Protein AF-0000000081289653 (afdb_homodimer)

Secondary structure (DSSP, 8-state):
-------SS-EEEEE-TT-HHHHHHHHHHHHTT---EEEE--SSS--HHHHHHSTTT--S-EEEETTEEEESHHHHHHHHHHHTTTSSSPSS-SSHHHHHHHHHHHHHIIIIIHHHHHHHHH--HHHHHHHHHHHHHHHHHHHHHHTT-SBTTBSS--HHHHHHHTTGGGHHHHHHHHT--HHHH-HHHHHHHHHHHTSHHHHHHS--HHHHHHHHHHHHHHHT--/-------SS-EEEEE-TT-HHHHHHHHHHHHTT---EEEE--SSS--HHHHHHSTTT--S-EEEETTEEEESHHHHHHHHHHHTTTSSPPSS-SSHHHHHHHHHHHHHIIIIIHHHHHHHHH--HHHHHHHHHHHHHHHHHHHHHHTT-SBTTBSS--HHHHHHHTTGGGHHHHHHHHT--HHHH-HHHHHHHHHHHTSHHHHHHS--HHHHHHHHHHHHHHHT--

Foldseek 3Di:
DPPDQPLPQAKEKEAAAQDLLQLLLLLLCLQQVHDHHYDYADPVDGDPVLCVQCVDPSDDIWIAGSNHTDDDSLRSSVVSCVVSVVGDDRQADPDPVSNVVLVVLLVLCVPQLVVLLLQCQQDDDPSNVVSLVSNLVSLVVVLVCCDPALDNSRPDHHSNNSSHLSCVLQQLLSCVRNPHHSCVSRVSVVVSSVSQCVDPSSVVSHDHSVVNNVVSVVVSVVSVND/DPPDQPLPQAKEKEAAAADLLQLLLLLLCLQQVHDHHYDYADPVDGDPVLCVQCVDPSDDIWIAGSNHTDDDSLRSSVVSCVVSVVGDDRQADPDPVSNVVLVVLLVLCVPQLVVLLLQCQQDDDPSNVVSLVSNLVSLVVVLVCCDPALDNSRPDHHSNNSSHLSCVLQQLLSCVRNPHHSCVSRVSVVVSSVSQCVDPSSVVSHDHSVVNNVVSVVVSVVSVND

pLDDT: mean 94.91, std 12.0, range [19.59, 98.94]

Solvent-accessible surface area (backbone atoms only — not comparable to full-atom values): 23862 Å² total; per-residue (Å²): 135,81,72,80,83,80,58,49,95,48,37,36,35,41,26,40,75,69,37,41,48,26,18,25,39,41,25,49,34,41,52,46,66,53,78,63,48,79,40,83,56,44,89,91,61,67,48,70,64,53,43,68,60,29,68,83,80,59,62,76,24,34,42,29,49,48,81,41,62,36,52,52,38,70,42,37,39,51,34,52,39,61,68,45,56,87,35,60,66,66,34,63,59,87,50,51,69,56,33,36,51,37,53,42,50,35,48,47,43,60,56,52,51,48,54,34,51,50,38,24,62,69,44,60,69,68,60,16,52,52,23,46,52,51,40,52,51,54,50,40,51,52,35,59,68,32,56,90,42,72,24,69,75,31,85,45,75,26,50,43,43,40,56,48,54,31,46,54,36,45,48,55,34,49,24,66,63,62,71,55,58,64,52,83,75,32,46,67,44,45,50,37,48,54,57,50,48,68,36,66,39,40,46,75,32,48,48,56,34,66,59,35,30,52,49,50,53,54,50,25,59,73,72,66,44,128,135,80,69,79,82,81,58,50,95,48,37,35,36,41,27,41,76,68,36,41,48,26,19,27,38,41,26,50,33,40,51,46,66,54,77,64,47,79,39,82,56,44,90,92,60,67,51,72,63,52,43,68,59,28,66,82,80,58,61,75,24,34,41,30,47,49,82,40,62,36,52,52,39,69,44,36,38,51,35,52,40,61,70,46,55,88,32,59,65,63,34,63,60,88,50,51,67,56,34,35,52,37,53,43,50,34,50,46,42,60,56,50,50,48,54,32,51,49,39,23,62,68,44,59,69,71,60,16,53,52,23,46,54,50,40,52,51,52,50,40,53,52,33,58,68,32,56,88,42,72,23,65,76,30,86,46,74,27,50,43,43,40,58,48,54,33,48,54,36,44,47,57,35,49,23,66,64,62,71,53,60,63,50,82,74,31,47,67,45,46,51,38,47,52,57,50,48,68,35,65,39,40,47,74,31,49,48,57,34,67,60,35,32,52,49,51,55,54,49,25,58,74,73,65,46,126

InterPro domains:
  IPR004045 Glutathione S-transferase, N-terminal [PF02798] (12-82)
  IPR004045 Glutathione S-transferase, N-terminal [PS50404] (9-88)
  IPR004046 Glutathione S-transferase, C-terminal [PF00043] (124-200)
  IPR010987 Glutathione S-transferase, C-terminal-like [PS50405] (95-215)
  IPR036249 Thioredoxin-like superfamily [SSF52833] (11-113)
  IPR036282 Glutathione S-transferase, C-terminal domain superfamily [SSF47616] (82-219)
  IPR040079 Glutathione transferase family [SFLDS00019] (9-220)
  IPR045073 Glutathione S-transferase Omega/Tau-like [PTHR11260] (14-211)
  IPR045073 Glutathione S-transferase Omega/Tau-like [SFLDG01152] (9-220)
  IPR045074 Glutathione S-transferases Tau, C-terminal alpha-helical domain, plant [cd03185] (96-219)

Structure (mmCIF, N/CA/C/O backbone):
data_AF-0000000081289653-model_v1
#
loop_
_entity.id
_entity.type
_entity.pdbx_description
1 polymer 'glutathione transferase'
#
loop_
_atom_site.group_PDB
_atom_site.id
_atom_site.type_symbol
_atom_site.label_atom_id
_atom_site.label_alt_id
_atom_site.label_comp_id
_atom_site.label_asym_id
_atom_site.label_entity_id
_atom_site.label_seq_id
_atom_site.pdbx_PDB_ins_code
_atom_site.Cartn_x
_atom_site.Cartn_y
_atom_site.Cartn_z
_atom_site.occupancy
_atom_site.B_iso_or_equiv
_atom_site.auth_seq_id
_atom_site.auth_comp_id
_atom_site.auth_asym_id
_atom_site.auth_atom_id
_atom_site.pdbx_PDB_model_num
ATOM 1 N N . MET A 1 1 ? -11.688 19.328 -34.875 1 19.89 1 MET A N 1
ATOM 2 C CA . MET A 1 1 ? -11.156 17.969 -35.031 1 19.89 1 MET A CA 1
ATOM 3 C C . MET A 1 1 ? -11.664 17.078 -33.906 1 19.89 1 MET A C 1
ATOM 5 O O . MET A 1 1 ? -11.102 17.078 -32.781 1 19.89 1 MET A O 1
ATOM 9 N N . ALA A 1 2 ? -13.016 17 -33.625 1 27.41 2 ALA A N 1
ATOM 10 C CA . ALA A 1 2 ? -13.898 16.484 -32.562 1 27.41 2 ALA A CA 1
ATOM 11 C C . ALA A 1 2 ? -13.688 15 -32.344 1 27.41 2 ALA A C 1
ATOM 13 O O . ALA A 1 2 ? -13.977 14.18 -33.219 1 27.41 2 ALA A O 1
ATOM 14 N N . GLY A 1 3 ? -12.477 14.555 -31.828 1 30.78 3 GLY A N 1
ATOM 15 C CA . GLY A 1 3 ? -12.062 13.164 -31.938 1 30.78 3 GLY A CA 1
ATOM 16 C C . GLY A 1 3 ? -13.18 12.18 -31.609 1 30.78 3 GLY A C 1
ATOM 17 O O . GLY A 1 3 ? -14.117 12.523 -30.891 1 30.78 3 GLY A O 1
ATOM 18 N N . GLY A 1 4 ? -13.602 11.25 -32.312 1 34.16 4 GLY A N 1
ATOM 19 C CA . GLY A 1 4 ? -14.641 10.242 -32.188 1 34.16 4 GLY A CA 1
ATOM 20 C C . GLY A 1 4 ? -14.703 9.617 -30.812 1 34.16 4 GLY A C 1
ATOM 21 O O . GLY A 1 4 ? -13.664 9.344 -30.188 1 34.16 4 GLY A O 1
ATOM 22 N N . GLY A 1 5 ? -15.617 9.922 -29.797 1 36.25 5 GLY A N 1
ATOM 23 C CA . GLY A 1 5 ? -15.852 9.703 -28.375 1 36.25 5 GLY A CA 1
ATOM 24 C C . GLY A 1 5 ? -15.68 8.25 -27.969 1 36.25 5 GLY A C 1
ATOM 25 O O . GLY A 1 5 ? -16.625 7.473 -27.984 1 36.25 5 GLY A O 1
ATOM 26 N N . HIS A 1 6 ? -14.797 7.414 -28.344 1 38.97 6 HIS A N 1
ATOM 27 C CA . HIS A 1 6 ? -14.359 6.047 -28.062 1 38.97 6 HIS A CA 1
ATOM 28 C C . HIS A 1 6 ? -14.492 5.711 -26.578 1 38.97 6 HIS A C 1
ATOM 30 O O . HIS A 1 6 ? -13.898 4.738 -26.109 1 38.97 6 HIS A O 1
ATOM 36 N N . GLY A 1 7 ? -15.078 6.309 -25.672 1 46.62 7 GLY A N 1
ATOM 37 C CA . GLY A 1 7 ? -15.391 6.363 -24.25 1 46.62 7 GLY A CA 1
ATOM 38 C C . GLY A 1 7 ? -16.266 5.211 -23.797 1 46.62 7 GLY A C 1
ATOM 39 O O . GLY A 1 7 ? -16.938 5.312 -22.766 1 46.62 7 GLY A O 1
ATOM 40 N N . GLY A 1 8 ? -16.609 4.156 -24.641 1 57.94 8 GLY A N 1
ATOM 41 C CA . GLY A 1 8 ? -17.469 3.041 -24.25 1 57.94 8 GLY A CA 1
ATOM 42 C C . GLY A 1 8 ? -16.953 2.305 -23.031 1 57.94 8 GLY A C 1
ATOM 43 O O . GLY A 1 8 ? -16.047 2.779 -22.344 1 57.94 8 GLY A O 1
ATOM 44 N N . ASP A 1 9 ? -17.719 1.146 -22.578 1 78.62 9 ASP A N 1
ATOM 45 C CA . ASP A 1 9 ? -17.453 0.208 -21.484 1 78.62 9 ASP A CA 1
ATOM 46 C C . ASP A 1 9 ? -16.188 -0.602 -21.766 1 78.62 9 ASP A C 1
ATOM 48 O O . ASP A 1 9 ? -16.047 -1.734 -21.297 1 78.62 9 ASP A O 1
ATOM 52 N N . GLU A 1 10 ? -15.258 0.061 -22.453 1 91.44 10 GLU A N 1
ATOM 53 C CA . GLU A 1 10 ? -14.047 -0.625 -22.891 1 91.44 10 GLU A CA 1
ATOM 54 C C . GLU A 1 10 ? -13.07 -0.826 -21.734 1 91.44 10 GLU A C 1
ATOM 56 O O . GLU A 1 10 ? -12.898 0.066 -20.906 1 91.44 10 GLU A O 1
ATOM 61 N N . VAL A 1 11 ? -12.477 -2.018 -21.656 1 98.25 11 VAL A N 1
ATOM 62 C CA . VAL A 1 11 ? -11.438 -2.387 -20.703 1 98.25 11 VAL A CA 1
ATOM 63 C C . VAL A 1 11 ? -10.148 -2.721 -21.453 1 98.25 11 VAL A C 1
ATOM 65 O O . VAL A 1 11 ? -10.125 -3.609 -22.297 1 98.25 11 VAL A O 1
ATOM 68 N N . ILE A 1 12 ? -9.062 -1.894 -21.219 1 98.75 12 ILE A N 1
ATOM 69 C CA . ILE A 1 12 ? -7.746 -2.119 -21.797 1 98.75 12 ILE A CA 1
ATOM 70 C C . ILE A 1 12 ? -6.723 -2.365 -20.703 1 98.75 12 ILE A C 1
ATOM 72 O O . ILE A 1 12 ? -6.738 -1.685 -19.672 1 98.75 12 ILE A O 1
ATOM 76 N N . LEU A 1 13 ? -5.883 -3.33 -20.891 1 98.81 13 LEU A N 1
ATOM 77 C CA . LEU A 1 13 ? -4.805 -3.6 -19.953 1 98.81 13 LEU A CA 1
ATOM 78 C C . LEU A 1 13 ? -3.441 -3.434 -20.609 1 98.81 13 LEU A C 1
ATOM 80 O O . LEU A 1 13 ? -3.102 -4.18 -21.531 1 98.81 13 LEU A O 1
ATOM 84 N N . LEU A 1 14 ? -2.711 -2.389 -20.266 1 98.81 14 LEU A N 1
ATOM 85 C CA . LEU A 1 14 ? -1.292 -2.283 -20.594 1 98.81 14 LEU A CA 1
ATOM 86 C C . LEU A 1 14 ? -0.455 -3.152 -19.656 1 98.81 14 LEU A C 1
ATOM 88 O O . LEU A 1 14 ? -0.495 -2.98 -18.438 1 98.81 14 LEU A O 1
ATOM 92 N N . ASP A 1 15 ? 0.335 -4.043 -20.25 1 98.19 15 ASP A N 1
ATOM 93 C CA . ASP A 1 15 ? 0.884 -5.086 -19.391 1 98.19 15 ASP A CA 1
ATOM 94 C C . ASP A 1 15 ? 2.152 -5.684 -20 1 98.19 15 ASP A C 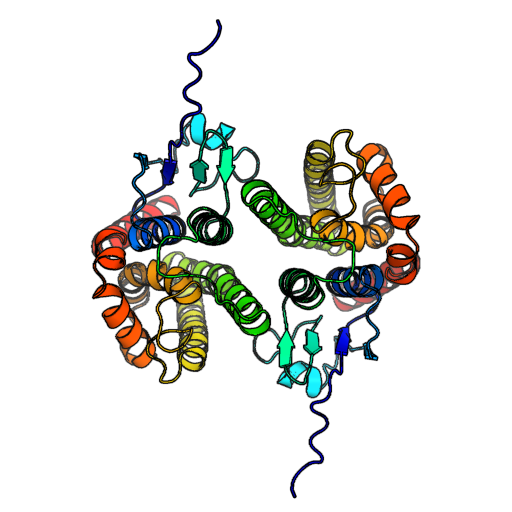1
ATOM 96 O O . ASP A 1 15 ? 2.598 -5.262 -21.062 1 98.19 15 ASP A O 1
ATOM 100 N N . LEU A 1 16 ? 2.824 -6.457 -19.266 1 97.5 16 LEU A N 1
ATOM 101 C CA . LEU A 1 16 ? 3.934 -7.328 -19.641 1 97.5 16 LEU A CA 1
ATOM 102 C C . LEU A 1 16 ? 3.686 -8.758 -19.172 1 97.5 16 LEU A C 1
ATOM 104 O O . LEU A 1 16 ? 3.432 -8.992 -18 1 97.5 16 LEU A O 1
ATOM 108 N N . LYS A 1 17 ? 3.793 -9.688 -20.031 1 96.56 17 LYS A N 1
ATOM 109 C CA . LYS A 1 17 ? 3.32 -11.055 -19.844 1 96.56 17 LYS A CA 1
ATOM 110 C C . LYS A 1 17 ? 3.924 -11.688 -18.594 1 96.56 17 LYS A C 1
ATOM 112 O O . LYS A 1 17 ? 3.223 -12.352 -17.828 1 96.56 17 LYS A O 1
ATOM 117 N N . VAL A 1 18 ? 5.18 -11.414 -18.297 1 97.5 18 VAL A N 1
ATOM 118 C CA . VAL A 1 18 ? 5.883 -12.141 -17.25 1 97.5 18 VAL A CA 1
ATOM 119 C C . VAL A 1 18 ? 5.801 -11.352 -15.938 1 97.5 18 VAL A C 1
ATOM 121 O O . VAL A 1 18 ? 6.254 -11.828 -14.898 1 97.5 18 VAL A O 1
ATOM 124 N N . SER A 1 19 ? 5.242 -10.172 -15.992 1 97.44 19 SER A N 1
ATOM 125 C CA . SER A 1 19 ? 5.172 -9.336 -14.797 1 97.44 19 SER A CA 1
ATOM 126 C C . SER A 1 19 ? 4.223 -9.922 -13.758 1 97.44 19 SER A C 1
ATOM 128 O O . SER A 1 19 ? 3.039 -10.133 -14.047 1 97.44 19 SER A O 1
ATOM 130 N N . MET A 1 20 ? 4.715 -10.133 -12.562 1 98.12 20 MET A N 1
ATOM 131 C CA . MET A 1 20 ? 3.854 -10.633 -11.492 1 98.12 20 MET A CA 1
ATOM 132 C C . MET A 1 20 ? 2.734 -9.641 -11.188 1 98.12 20 MET A C 1
ATOM 134 O O . MET A 1 20 ? 1.628 -10.047 -10.82 1 98.12 20 MET A O 1
ATOM 138 N N . PHE A 1 21 ? 2.959 -8.367 -11.336 1 98.44 21 PHE A N 1
ATOM 139 C CA . PHE A 1 21 ? 1.963 -7.336 -11.07 1 98.44 21 PHE A CA 1
ATOM 140 C C . PHE A 1 21 ? 0.881 -7.344 -12.141 1 98.44 21 PHE A C 1
ATOM 142 O O . PHE A 1 21 ? -0.302 -7.172 -11.836 1 98.44 21 PHE A O 1
ATOM 149 N N . GLY A 1 22 ? 1.332 -7.531 -13.359 1 98.62 22 GLY A N 1
ATOM 150 C CA . GLY A 1 22 ? 0.366 -7.695 -14.438 1 98.62 22 GLY A CA 1
ATOM 151 C C . GLY A 1 22 ? -0.468 -8.953 -14.305 1 98.62 22 GLY A C 1
ATOM 152 O O . GLY A 1 22 ? -1.673 -8.938 -14.562 1 98.62 22 GLY A O 1
ATOM 153 N N . MET A 1 23 ? 0.153 -10.047 -13.93 1 98.88 23 MET A N 1
ATOM 154 C CA . MET A 1 23 ? -0.54 -11.328 -13.789 1 98.88 23 MET A CA 1
ATOM 155 C C . MET A 1 23 ? -1.646 -11.234 -12.75 1 98.88 23 MET A C 1
ATOM 157 O O . MET A 1 23 ? -2.697 -11.859 -12.891 1 98.88 23 MET A O 1
ATOM 161 N N . ARG A 1 24 ? -1.468 -10.43 -11.672 1 98.75 24 ARG A N 1
ATOM 162 C CA . ARG A 1 24 ? -2.516 -10.188 -10.688 1 98.75 24 ARG A CA 1
ATOM 163 C C . ARG A 1 24 ? -3.791 -9.688 -11.352 1 98.75 24 ARG A C 1
ATOM 165 O O . ARG A 1 24 ? -4.883 -10.18 -11.062 1 98.75 24 ARG A O 1
ATOM 172 N N . VAL A 1 25 ? -3.59 -8.734 -12.195 1 98.88 25 VAL A N 1
ATOM 173 C CA . VAL A 1 25 ? -4.719 -8.062 -12.828 1 98.88 25 VAL A CA 1
ATOM 174 C C . VAL A 1 25 ? -5.406 -9.023 -13.805 1 98.88 25 VAL A C 1
ATOM 176 O O . VAL A 1 25 ? -6.637 -9.117 -13.828 1 98.88 25 VAL A O 1
ATOM 179 N N . ARG A 1 26 ? -4.609 -9.781 -14.555 1 98.94 26 ARG A N 1
ATOM 180 C CA . ARG A 1 26 ? -5.172 -10.734 -15.5 1 98.94 26 ARG A CA 1
ATOM 181 C C . ARG A 1 26 ? -5.957 -11.828 -14.773 1 98.94 26 ARG A C 1
ATOM 183 O O . ARG A 1 26 ? -7.035 -12.227 -15.219 1 98.94 26 ARG A O 1
ATOM 190 N N . VAL A 1 27 ? -5.43 -12.305 -13.672 1 98.88 27 VAL A N 1
ATOM 191 C CA . VAL A 1 27 ? -6.133 -13.305 -12.875 1 98.88 27 VAL A CA 1
ATOM 192 C C . VAL A 1 27 ? -7.465 -12.734 -12.391 1 98.88 27 VAL A C 1
ATOM 194 O O . VAL A 1 27 ? -8.5 -13.398 -12.5 1 98.88 27 VAL A O 1
ATOM 197 N N . ALA A 1 28 ? -7.469 -11.508 -11.828 1 98.81 28 ALA A N 1
ATOM 198 C CA . ALA A 1 28 ? -8.688 -10.883 -11.32 1 98.81 28 ALA A CA 1
ATOM 199 C C . ALA A 1 28 ? -9.727 -10.734 -12.43 1 98.81 28 ALA A C 1
ATOM 201 O O . ALA A 1 28 ? -10.906 -11.039 -12.227 1 98.81 28 ALA A O 1
ATOM 202 N N . LEU A 1 29 ? -9.289 -10.234 -13.602 1 98.69 29 LEU A N 1
ATOM 203 C CA . LEU A 1 29 ? -10.195 -10.062 -14.727 1 98.69 29 LEU A CA 1
ATOM 204 C C . LEU A 1 29 ? -10.781 -11.398 -15.164 1 98.69 29 LEU A C 1
ATOM 206 O O . LEU A 1 29 ? -11.984 -11.508 -15.422 1 98.69 29 LEU A O 1
ATOM 210 N N . ALA A 1 30 ? -9.945 -12.414 -15.227 1 98.69 30 ALA A N 1
ATOM 211 C CA . ALA A 1 30 ? -10.383 -13.742 -15.648 1 98.69 30 ALA A CA 1
ATOM 212 C C . ALA A 1 30 ? -11.375 -14.336 -14.648 1 98.69 30 ALA A C 1
ATOM 214 O O . ALA A 1 30 ? -12.383 -14.93 -15.039 1 98.69 30 ALA A O 1
ATOM 215 N N . GLU A 1 31 ? -11.07 -14.219 -13.367 1 98.12 31 GLU A N 1
ATOM 216 C CA . GLU A 1 31 ? -11.969 -14.727 -12.328 1 98.12 31 GLU A CA 1
ATOM 217 C C . GLU A 1 31 ? -13.367 -14.117 -12.469 1 98.12 31 GLU A C 1
ATOM 219 O O . GLU A 1 31 ? -14.367 -14.797 -12.211 1 98.12 31 GLU A O 1
ATOM 224 N N . LYS A 1 32 ? -13.391 -12.852 -12.883 1 97.25 32 LYS A N 1
ATOM 225 C CA . LYS A 1 32 ? -14.664 -12.141 -12.969 1 97.25 32 LYS A CA 1
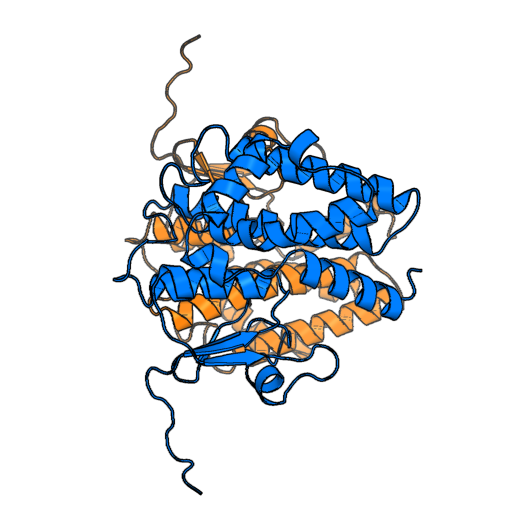ATOM 226 C C . LYS A 1 32 ? -15.266 -12.25 -14.367 1 97.25 32 LYS A C 1
ATOM 228 O O . LYS A 1 32 ? -16.344 -11.727 -14.625 1 97.25 32 LYS A O 1
ATOM 233 N N . GLY A 1 33 ? -14.562 -12.906 -15.242 1 97.19 33 GLY A N 1
ATOM 234 C CA . GLY A 1 33 ? -15.047 -13.102 -16.594 1 97.19 33 GLY A CA 1
ATOM 235 C C . GLY A 1 33 ? -15.133 -11.812 -17.391 1 97.19 33 GLY A C 1
ATOM 236 O O . GLY A 1 33 ? -16.062 -11.633 -18.188 1 97.19 33 GLY A O 1
ATOM 237 N N . ILE A 1 34 ? -14.25 -10.914 -17.188 1 97.44 34 ILE A N 1
ATOM 238 C CA . ILE A 1 34 ? -14.273 -9.617 -17.859 1 97.44 34 ILE A CA 1
ATOM 239 C C . ILE A 1 34 ? -13.406 -9.664 -19.109 1 97.44 34 ILE A C 1
ATOM 241 O O . ILE A 1 34 ? -12.227 -10.016 -19.047 1 97.44 34 ILE A O 1
ATOM 245 N N . GLU A 1 35 ? -14 -9.359 -20.188 1 97 35 GLU A N 1
ATOM 246 C CA . GLU A 1 35 ? -13.242 -9.234 -21.422 1 97 35 GLU A CA 1
ATOM 247 C C . GLU A 1 35 ? -12.461 -7.922 -21.469 1 97 35 GLU A C 1
ATOM 249 O O . GLU A 1 35 ? -12.945 -6.895 -20.984 1 97 35 GLU A O 1
ATOM 254 N N . TYR A 1 36 ? -11.305 -8.023 -22.062 1 98.25 36 TYR A N 1
ATOM 255 C CA . TYR A 1 36 ? -10.477 -6.824 -22.172 1 98.25 36 TYR A CA 1
ATOM 256 C C . TYR A 1 36 ? -9.539 -6.914 -23.375 1 98.25 36 TYR A C 1
ATOM 258 O O . TYR A 1 36 ? -9.289 -8 -23.891 1 98.25 36 TYR A O 1
ATOM 266 N N . GLU A 1 37 ? -9.109 -5.762 -23.766 1 98.31 37 GLU A N 1
ATOM 267 C CA . GLU A 1 37 ? -8.047 -5.684 -24.766 1 98.31 37 GLU A CA 1
ATOM 268 C C . GLU A 1 37 ? -6.668 -5.676 -24.094 1 98.31 37 GLU A C 1
ATOM 270 O O . GLU A 1 37 ? -6.371 -4.797 -23.281 1 98.31 37 GLU A O 1
ATOM 275 N N . TYR A 1 38 ? -5.902 -6.656 -24.391 1 98.06 38 TYR A N 1
ATOM 276 C CA . TYR A 1 38 ? -4.539 -6.766 -23.875 1 98.06 38 TYR A CA 1
ATOM 277 C C . TYR A 1 38 ? -3.561 -6.023 -24.781 1 98.06 38 TYR A C 1
ATOM 279 O O . TYR A 1 38 ? -3.547 -6.227 -26 1 98.06 38 TYR A O 1
ATOM 287 N N . ARG A 1 39 ? -2.789 -5.18 -24.219 1 97.81 39 ARG A N 1
ATOM 288 C CA . ARG A 1 39 ? -1.732 -4.48 -24.938 1 97.81 39 ARG A CA 1
ATOM 289 C C . ARG A 1 39 ? -0.374 -4.719 -24.297 1 97.81 39 ARG A C 1
ATOM 291 O O . ARG A 1 39 ? -0.111 -4.227 -23.188 1 97.81 39 ARG A O 1
ATOM 298 N N . GLU A 1 40 ? 0.439 -5.398 -24.969 1 96.75 40 GLU A N 1
ATOM 299 C CA . GLU A 1 40 ? 1.776 -5.719 -24.484 1 96.75 40 GLU A CA 1
ATOM 300 C C . GLU A 1 40 ? 2.697 -4.504 -24.562 1 96.75 40 GLU A C 1
ATOM 302 O O . GLU A 1 40 ? 2.725 -3.801 -25.562 1 96.75 40 GLU A O 1
ATOM 307 N N . GLU A 1 41 ? 3.365 -4.246 -23.484 1 96 41 GLU A N 1
ATOM 308 C CA . GLU A 1 41 ? 4.316 -3.143 -23.422 1 96 41 GLU A CA 1
ATOM 309 C C . GLU A 1 41 ? 5.754 -3.652 -23.391 1 96 41 GLU A C 1
ATOM 311 O O . GLU A 1 41 ? 5.996 -4.824 -23.094 1 96 41 GLU A O 1
ATOM 316 N N . ASN A 1 42 ? 6.617 -2.773 -23.828 1 88.06 42 ASN A N 1
ATOM 317 C CA . ASN A 1 42 ? 8.055 -2.992 -23.781 1 88.06 42 ASN A CA 1
ATOM 318 C C . ASN A 1 42 ? 8.719 -2.115 -22.719 1 88.06 42 ASN A C 1
ATOM 320 O O . ASN A 1 42 ? 8.516 -0.9 -22.688 1 88.06 42 ASN A O 1
ATOM 324 N N . LEU A 1 43 ? 9.477 -2.705 -21.859 1 85.31 43 LEU A N 1
ATOM 325 C CA . LEU A 1 43 ? 10.062 -1.954 -20.75 1 85.31 43 LEU A CA 1
ATOM 326 C C . LEU A 1 43 ? 11.102 -0.962 -21.25 1 85.31 43 LEU A C 1
ATOM 328 O O . LEU A 1 43 ? 11.297 0.102 -20.656 1 85.31 43 LEU A O 1
ATOM 332 N N . ALA A 1 44 ? 11.852 -1.351 -22.312 1 86.06 44 ALA A N 1
ATOM 333 C CA . ALA A 1 44 ? 12.914 -0.509 -22.859 1 86.06 44 ALA A CA 1
ATOM 334 C C . ALA A 1 44 ? 12.336 0.683 -23.625 1 86.06 44 ALA A C 1
ATOM 336 O O . ALA A 1 44 ? 12.914 1.774 -23.594 1 86.06 44 ALA A O 1
ATOM 337 N N . GLN A 1 45 ? 11.297 0.496 -24.25 1 92.19 45 GLN A N 1
ATOM 338 C CA . GLN A 1 45 ? 10.625 1.544 -25.016 1 92.19 45 GLN A CA 1
ATOM 339 C C . GLN A 1 45 ? 9.148 1.645 -24.641 1 92.19 45 GLN A C 1
ATOM 341 O O . GLN A 1 45 ? 8.289 1.131 -25.359 1 92.19 45 GLN A O 1
ATOM 346 N N . LYS A 1 46 ? 8.898 2.395 -23.625 1 95.31 46 LYS A N 1
ATOM 347 C CA . LYS A 1 46 ? 7.527 2.559 -23.125 1 95.31 46 LYS A CA 1
ATOM 348 C C . LYS A 1 46 ? 6.664 3.293 -24.156 1 95.31 46 LYS A C 1
ATOM 350 O O . LYS A 1 46 ? 7.121 4.246 -24.781 1 95.31 46 LYS A O 1
ATOM 355 N N . SER A 1 47 ? 5.445 2.922 -24.344 1 97.12 47 SER A N 1
ATOM 356 C CA . SER A 1 47 ? 4.535 3.553 -25.297 1 97.12 47 SER A CA 1
ATOM 357 C C . SER A 1 47 ? 4.09 4.926 -24.812 1 97.12 47 SER A C 1
ATOM 359 O O . SER A 1 47 ? 4.098 5.195 -23.609 1 97.12 47 SER A O 1
ATOM 361 N N . GLN A 1 48 ? 3.701 5.754 -25.734 1 97 48 GLN A N 1
ATOM 362 C CA . GLN A 1 48 ? 3.129 7.051 -25.391 1 97 48 GLN A CA 1
ATOM 363 C C . GLN A 1 48 ? 1.862 6.891 -24.547 1 97 48 GLN A C 1
ATOM 365 O O . GLN A 1 48 ? 1.607 7.688 -23.641 1 97 48 GLN A O 1
ATOM 370 N N . LEU A 1 49 ? 1.11 5.855 -24.844 1 97.44 49 LEU A N 1
ATOM 371 C CA . LEU A 1 49 ? -0.123 5.602 -24.109 1 97.44 49 LEU A CA 1
ATOM 372 C C . LEU A 1 49 ? 0.171 5.316 -22.641 1 97.44 49 LEU A C 1
ATOM 374 O O . LEU A 1 49 ? -0.497 5.852 -21.766 1 97.44 49 LEU A O 1
ATOM 378 N N . LEU A 1 50 ? 1.155 4.457 -22.375 1 98 50 LEU A N 1
ATOM 379 C CA . LEU A 1 50 ? 1.538 4.164 -21 1 98 50 LEU A CA 1
ATOM 380 C C . LEU A 1 50 ? 1.952 5.434 -20.266 1 98 50 LEU A C 1
ATOM 382 O O . LEU A 1 50 ? 1.515 5.68 -19.141 1 98 50 LEU A O 1
ATOM 386 N N . LEU A 1 51 ? 2.775 6.262 -20.938 1 97.75 51 LEU A N 1
ATOM 387 C CA . LEU A 1 51 ? 3.285 7.48 -20.328 1 97.75 51 LEU A CA 1
ATOM 388 C C . LEU A 1 51 ? 2.154 8.469 -20.062 1 97.75 51 LEU A C 1
ATOM 390 O O . LEU A 1 51 ? 2.18 9.188 -19.062 1 97.75 51 LEU A O 1
ATOM 394 N N . GLU A 1 52 ? 1.137 8.469 -20.844 1 97.94 52 GLU A N 1
ATOM 395 C CA . GLU A 1 52 ? -0.023 9.344 -20.672 1 97.94 52 GLU A CA 1
ATOM 396 C C . GLU A 1 52 ? -0.943 8.828 -19.562 1 97.94 52 GLU A C 1
ATOM 398 O O . GLU A 1 52 ? -1.5 9.617 -18.797 1 97.94 52 GLU A O 1
ATOM 403 N N . MET A 1 53 ? -1.08 7.504 -19.469 1 97.94 53 MET A N 1
ATOM 404 C CA . MET A 1 53 ? -2.061 6.91 -18.562 1 97.94 53 MET A CA 1
ATOM 405 C C . MET A 1 53 ? -1.473 6.73 -17.172 1 97.94 53 MET A C 1
ATOM 407 O O . MET A 1 53 ? -2.213 6.57 -16.203 1 97.94 53 MET A O 1
ATOM 411 N N . ASN A 1 54 ? -0.204 6.711 -17.094 1 98.19 54 ASN A N 1
ATOM 412 C CA . ASN A 1 54 ? 0.49 6.664 -15.812 1 98.19 54 ASN A CA 1
ATOM 413 C C . ASN A 1 54 ? 1.687 7.613 -15.789 1 98.19 54 ASN A C 1
ATOM 415 O O . ASN A 1 54 ? 2.832 7.168 -15.68 1 98.19 54 ASN A O 1
ATOM 419 N N . PRO A 1 55 ? 1.472 8.883 -15.812 1 97.69 55 PRO A N 1
ATOM 420 C CA . PRO A 1 55 ? 2.541 9.867 -15.977 1 97.69 55 PRO A CA 1
ATOM 421 C C . PRO A 1 55 ? 3.436 9.984 -14.75 1 97.69 55 PRO A C 1
ATOM 423 O O . PRO A 1 55 ? 4.535 10.539 -14.828 1 97.69 55 PRO A O 1
ATOM 426 N N . ILE A 1 56 ? 2.984 9.484 -13.648 1 97.38 56 ILE A N 1
ATOM 427 C CA . ILE A 1 56 ? 3.732 9.672 -12.414 1 97.38 56 ILE A CA 1
ATOM 428 C C . ILE A 1 56 ? 4.789 8.57 -12.281 1 97.38 56 ILE A C 1
ATOM 430 O O . ILE A 1 56 ? 5.988 8.859 -12.227 1 97.38 56 ILE A O 1
ATOM 434 N N . HIS A 1 57 ? 4.371 7.285 -12.25 1 96.88 57 HIS A N 1
ATOM 435 C CA . HIS A 1 57 ? 5.309 6.188 -12.031 1 96.88 57 HIS A CA 1
ATOM 436 C C . HIS A 1 57 ? 5.812 5.625 -13.359 1 96.88 57 HIS A C 1
ATOM 438 O O . HIS A 1 57 ? 6.883 5.016 -13.406 1 96.88 57 HIS A O 1
ATOM 444 N N . LYS A 1 58 ? 4.883 5.781 -14.406 1 97.12 58 LYS A N 1
ATOM 445 C CA . LYS A 1 58 ? 5.223 5.277 -15.727 1 97.12 58 LYS A CA 1
ATOM 446 C C . LYS A 1 58 ? 5.535 3.783 -15.688 1 97.12 58 LYS A C 1
ATOM 448 O O . LYS A 1 58 ? 6.48 3.322 -16.328 1 97.12 58 LYS A O 1
ATOM 453 N N . LYS A 1 59 ? 4.816 3.064 -14.859 1 96.75 59 LYS A N 1
ATOM 454 C CA . LYS A 1 59 ? 5.035 1.634 -14.672 1 96.75 59 LYS A CA 1
ATOM 455 C C . LYS A 1 59 ? 3.803 0.833 -15.086 1 96.75 59 LYS A C 1
ATOM 457 O O . LYS A 1 59 ? 2.725 1.397 -15.273 1 96.75 59 LYS A O 1
ATOM 462 N N . LEU A 1 60 ? 3.98 -0.439 -15.32 1 97.62 60 LEU A N 1
ATOM 463 C CA . LEU A 1 60 ? 2.934 -1.416 -15.594 1 97.62 60 LEU A CA 1
ATOM 464 C C . LEU A 1 60 ? 2.533 -2.158 -14.32 1 97.62 60 LEU A C 1
ATOM 466 O O . LEU A 1 60 ? 3.316 -2.24 -13.375 1 97.62 60 LEU A O 1
ATOM 470 N N . PRO A 1 61 ? 1.324 -2.672 -14.242 1 98.56 61 PRO A N 1
ATOM 471 C CA . PRO A 1 61 ? 0.234 -2.609 -15.219 1 98.56 61 PRO A CA 1
ATOM 472 C C . PRO A 1 61 ? -0.602 -1.339 -15.094 1 98.56 61 PRO A C 1
ATOM 474 O O . PRO A 1 61 ? -0.576 -0.682 -14.047 1 98.56 61 PRO A O 1
ATOM 477 N N . VAL A 1 62 ? -1.219 -0.948 -16.156 1 98.81 62 VAL A N 1
ATOM 478 C CA . VAL A 1 62 ? -2.258 0.077 -16.156 1 98.81 62 VAL A CA 1
ATOM 479 C C . VAL A 1 62 ? -3.559 -0.501 -16.703 1 98.81 62 VAL A C 1
ATOM 481 O O . VAL A 1 62 ? -3.592 -1.024 -17.812 1 98.81 62 VAL A O 1
ATOM 484 N N . LEU A 1 63 ? -4.621 -0.499 -15.953 1 98.94 63 LEU A N 1
ATOM 485 C CA . LEU A 1 63 ? -5.961 -0.802 -16.438 1 98.94 63 LEU A CA 1
ATOM 486 C C . LEU A 1 63 ? -6.68 0.469 -16.891 1 98.94 63 LEU A C 1
ATOM 488 O O . LEU A 1 63 ? -6.758 1.438 -16.125 1 98.94 63 LEU A O 1
ATOM 492 N N . ILE A 1 64 ? -7.059 0.511 -18.094 1 98.81 64 ILE A N 1
ATOM 493 C CA . ILE A 1 64 ? -7.852 1.626 -18.609 1 98.81 64 ILE A CA 1
ATOM 494 C C . ILE A 1 64 ? -9.312 1.203 -18.75 1 98.81 64 ILE A C 1
ATOM 496 O O . ILE A 1 64 ? -9.625 0.257 -19.469 1 98.81 64 ILE A O 1
ATOM 500 N N . HIS A 1 65 ? -10.203 1.787 -18.031 1 98.62 65 HIS A N 1
ATOM 501 C CA . HIS A 1 65 ? -11.633 1.509 -18.062 1 98.62 65 HIS A CA 1
ATOM 502 C C . HIS A 1 65 ? -12.43 2.773 -18.359 1 98.62 65 HIS A C 1
ATOM 504 O O . HIS A 1 65 ? -12.359 3.748 -17.609 1 98.62 65 HIS A O 1
ATOM 510 N N . LYS A 1 66 ? -13.195 2.787 -19.469 1 96.62 66 LYS A N 1
ATOM 511 C CA . LYS A 1 66 ? -13.953 3.957 -19.906 1 96.62 66 LYS A CA 1
ATOM 512 C C . LYS A 1 66 ? -13.047 5.172 -20.062 1 96.62 66 LYS A C 1
ATOM 514 O O . LYS A 1 66 ? -13.391 6.273 -19.641 1 96.62 66 LYS A O 1
ATOM 519 N N . GLY A 1 67 ? -11.844 4.883 -20.469 1 96.56 67 GLY A N 1
ATOM 520 C CA . GLY A 1 67 ? -10.891 5.938 -20.766 1 96.56 67 GLY A CA 1
ATOM 521 C C . GLY A 1 67 ? -10.102 6.402 -19.562 1 96.56 67 GLY A C 1
ATOM 522 O O . GLY A 1 67 ? -9.195 7.227 -19.672 1 96.56 67 GLY A O 1
ATOM 523 N N . ASN A 1 68 ? -10.43 5.848 -18.344 1 97.75 68 ASN A N 1
ATOM 524 C CA . ASN A 1 68 ? -9.766 6.262 -17.109 1 97.75 68 ASN A CA 1
ATOM 525 C C . ASN A 1 68 ? -8.703 5.254 -16.672 1 97.75 68 ASN A C 1
ATOM 527 O O . ASN A 1 68 ? -8.961 4.047 -16.656 1 97.75 68 ASN A O 1
ATOM 531 N N . PRO A 1 69 ? -7.504 5.723 -16.312 1 98.69 69 PRO A N 1
ATOM 532 C CA . PRO A 1 69 ? -6.453 4.801 -15.867 1 98.69 69 PRO A CA 1
ATOM 533 C C . PRO A 1 69 ? -6.574 4.438 -14.391 1 98.69 69 PRO A C 1
ATOM 535 O O . PRO A 1 69 ? -6.898 5.297 -13.562 1 98.69 69 PRO A O 1
ATOM 538 N N . ILE A 1 70 ? -6.426 3.262 -14.102 1 98.81 70 ILE A N 1
ATOM 539 C CA . ILE A 1 70 ? -6.223 2.742 -12.75 1 98.81 70 ILE A CA 1
ATOM 540 C C . ILE A 1 70 ? -4.832 2.121 -12.641 1 98.81 70 ILE A C 1
ATOM 542 O O . ILE A 1 70 ? -4.469 1.251 -13.438 1 98.81 70 ILE A O 1
ATOM 546 N N . VAL A 1 71 ? -4.109 2.598 -11.602 1 98.56 71 VAL A N 1
ATOM 547 C CA . VAL A 1 71 ? -2.723 2.146 -11.516 1 98.56 71 VAL A CA 1
ATOM 548 C C . VAL A 1 71 ? -2.453 1.569 -10.133 1 98.56 71 VAL A C 1
ATOM 550 O O . VAL A 1 71 ? -3.203 1.827 -9.188 1 98.56 71 VAL A O 1
ATOM 553 N N . GLU A 1 72 ? -1.294 0.831 -10.094 1 98.25 72 GLU A N 1
ATOM 554 C CA . GLU A 1 72 ? -0.87 -0.05 -9.008 1 98.25 72 GLU A CA 1
ATOM 555 C C . GLU A 1 72 ? -1.678 -1.344 -9 1 98.25 72 GLU A C 1
ATOM 557 O O . GLU A 1 72 ? -2.908 -1.314 -8.922 1 98.25 72 GLU A O 1
ATOM 562 N N . SER A 1 73 ? -1.052 -2.438 -9.039 1 98.62 73 SER A N 1
ATOM 563 C CA . SER A 1 73 ? -1.668 -3.727 -9.336 1 98.62 73 SER A CA 1
ATOM 564 C C . SER A 1 73 ? -2.715 -4.094 -8.289 1 98.62 73 SER A C 1
ATOM 566 O O . SER A 1 73 ? -3.816 -4.531 -8.633 1 98.62 73 SER A O 1
ATOM 568 N N . LEU A 1 74 ? -2.434 -3.852 -6.988 1 98.69 74 LEU A N 1
ATOM 569 C CA . LEU A 1 74 ? -3.395 -4.23 -5.961 1 98.69 74 LEU A CA 1
ATOM 570 C C . LEU A 1 74 ? -4.582 -3.275 -5.945 1 98.69 74 LEU A C 1
ATOM 572 O O . LEU A 1 74 ? -5.699 -3.672 -5.609 1 98.69 74 LEU A O 1
ATOM 576 N N . VAL A 1 75 ? -4.344 -1.99 -6.312 1 98.88 75 VAL A N 1
ATOM 577 C CA . VAL A 1 75 ? -5.438 -1.035 -6.469 1 98.88 75 VAL A CA 1
ATOM 578 C C . VAL A 1 75 ? -6.34 -1.468 -7.621 1 98.88 75 VAL A C 1
ATOM 580 O O . VAL A 1 75 ? -7.566 -1.43 -7.504 1 98.88 75 VAL A O 1
ATOM 583 N N . ILE A 1 76 ? -5.738 -1.903 -8.695 1 98.94 76 ILE A N 1
ATOM 584 C CA . ILE A 1 76 ? -6.48 -2.363 -9.859 1 98.94 76 ILE A CA 1
ATOM 585 C C . ILE A 1 76 ? -7.355 -3.557 -9.477 1 98.94 76 ILE A C 1
ATOM 587 O O . ILE A 1 76 ? -8.531 -3.621 -9.859 1 98.94 76 ILE A O 1
ATOM 591 N N . VAL A 1 77 ? -6.805 -4.508 -8.734 1 98.88 77 VAL A N 1
ATOM 592 C CA . VAL A 1 77 ? -7.551 -5.703 -8.344 1 98.88 77 VAL A CA 1
ATOM 593 C C . VAL A 1 77 ? -8.758 -5.305 -7.5 1 98.88 77 VAL A C 1
ATOM 595 O O . VAL A 1 77 ? -9.859 -5.824 -7.703 1 98.88 77 VAL A O 1
ATOM 598 N N . GLN A 1 78 ? -8.562 -4.387 -6.566 1 98.75 78 GLN A N 1
ATOM 599 C CA . GLN A 1 78 ? -9.695 -3.914 -5.77 1 98.75 78 GLN A CA 1
ATOM 600 C C . GLN A 1 78 ? -10.711 -3.186 -6.645 1 98.75 78 GLN A C 1
ATOM 602 O O . GLN A 1 78 ? -11.922 -3.355 -6.469 1 98.75 78 GLN A O 1
ATOM 607 N N . TYR A 1 79 ? -10.258 -2.383 -7.574 1 98.75 79 TYR A N 1
ATOM 608 C CA . TYR A 1 79 ? -11.133 -1.674 -8.5 1 98.75 79 TYR A CA 1
ATOM 609 C C . TYR A 1 79 ? -12.008 -2.65 -9.273 1 98.75 79 TYR A C 1
ATOM 611 O O . TYR A 1 79 ? -13.227 -2.467 -9.375 1 98.75 79 TYR A O 1
ATOM 619 N N . ILE A 1 80 ? -11.398 -3.695 -9.82 1 98.69 80 ILE A N 1
ATOM 620 C CA . ILE A 1 80 ? -12.117 -4.719 -10.57 1 98.69 80 ILE A CA 1
ATOM 621 C C . ILE A 1 80 ? -13.211 -5.328 -9.711 1 98.69 80 ILE A C 1
ATOM 623 O O . ILE A 1 80 ? -14.352 -5.484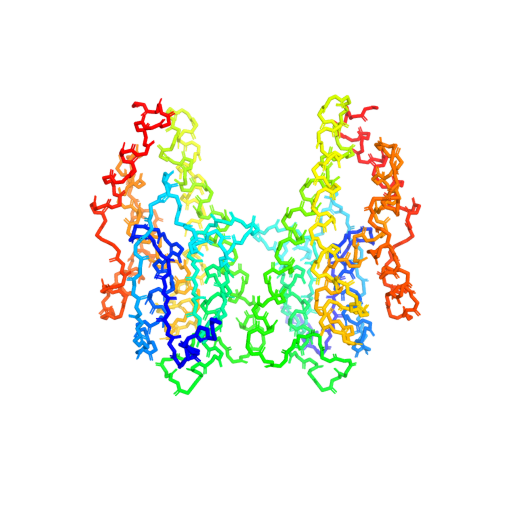 -10.156 1 98.69 80 ILE A O 1
ATOM 627 N N . ASP A 1 81 ? -12.828 -5.629 -8.5 1 98 81 ASP A N 1
ATOM 628 C CA . ASP A 1 81 ? -13.781 -6.23 -7.57 1 98 81 ASP A CA 1
ATOM 629 C C . ASP A 1 81 ? -14.938 -5.277 -7.277 1 98 81 ASP A C 1
ATOM 631 O O . ASP A 1 81 ? -16.094 -5.707 -7.156 1 98 81 ASP A O 1
ATOM 635 N N . GLU A 1 82 ? -14.672 -3.994 -7.152 1 97.56 82 GLU A N 1
ATOM 636 C CA . GLU A 1 82 ? -15.664 -2.984 -6.781 1 97.56 82 GLU A CA 1
ATOM 637 C C . GLU A 1 82 ? -16.578 -2.65 -7.953 1 97.56 82 GLU A C 1
ATOM 639 O O . GLU A 1 82 ? -17.781 -2.416 -7.77 1 97.56 82 GLU A O 1
ATOM 644 N N . VAL A 1 83 ? -16.062 -2.615 -9.12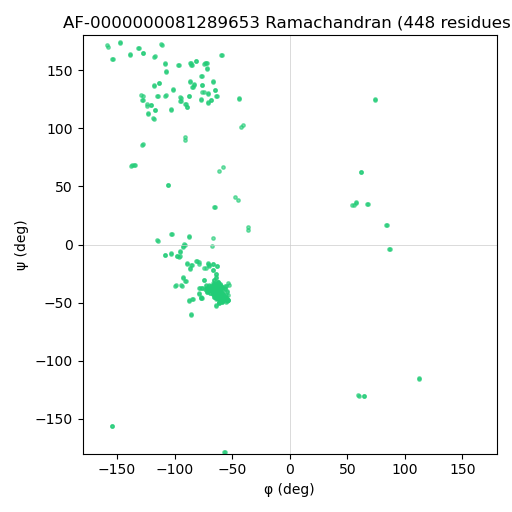5 1 97.56 83 VAL A N 1
ATOM 645 C CA . VAL A 1 83 ? -16.828 -2.246 -10.312 1 97.56 83 VAL A CA 1
ATOM 646 C C . VAL A 1 83 ? -17.719 -3.414 -10.742 1 97.56 83 VAL A C 1
ATOM 648 O O . VAL A 1 83 ? -18.891 -3.229 -11.055 1 97.56 83 VAL A O 1
ATOM 651 N N . TRP A 1 84 ? -17.172 -4.574 -10.773 1 97 84 TRP A N 1
ATOM 652 C CA . TRP A 1 84 ? -17.906 -5.758 -11.211 1 97 84 TRP A CA 1
ATOM 653 C C . TRP A 1 84 ? -18.266 -6.641 -10.023 1 97 84 TRP A C 1
ATOM 655 O O . TRP A 1 84 ? -18.062 -7.855 -10.055 1 97 84 TRP A O 1
ATOM 665 N N . ARG A 1 85 ? -18.844 -6.035 -9.055 1 92.62 85 ARG A N 1
ATOM 666 C CA . ARG A 1 85 ? -19.188 -6.676 -7.789 1 92.62 85 ARG A CA 1
ATOM 667 C C . ARG A 1 85 ? -20.266 -7.73 -7.984 1 92.62 85 ARG A C 1
ATOM 669 O O . ARG A 1 85 ? -20.391 -8.656 -7.18 1 92.62 85 ARG A O 1
ATOM 676 N N . ASP A 1 86 ? -20.969 -7.633 -8.992 1 93.12 86 ASP A N 1
ATOM 677 C CA . ASP A 1 86 ? -22.062 -8.562 -9.273 1 93.12 86 ASP A CA 1
ATOM 678 C C . ASP A 1 86 ? -21.531 -9.875 -9.844 1 93.12 86 ASP A C 1
ATOM 680 O O . ASP A 1 86 ? -22.25 -10.875 -9.875 1 93.12 86 ASP A O 1
ATOM 684 N N . LYS A 1 87 ? -20.328 -9.828 -10.281 1 91.06 87 LYS A N 1
ATOM 685 C CA . LYS A 1 87 ? -19.688 -11.031 -10.797 1 91.06 87 LYS A CA 1
ATOM 686 C C . LYS A 1 87 ? -18.875 -11.734 -9.711 1 91.06 87 LYS A C 1
ATOM 688 O O . LYS A 1 87 ? -18.047 -11.109 -9.047 1 91.06 87 LYS A O 1
ATOM 693 N N . LYS A 1 88 ? -19.188 -12.969 -9.57 1 90.19 88 LYS A N 1
ATOM 694 C CA . LYS A 1 88 ? -18.469 -13.758 -8.562 1 90.19 88 LYS A CA 1
ATOM 695 C C . LYS A 1 88 ? -17.172 -14.328 -9.133 1 90.19 88 LYS A C 1
ATOM 697 O O . LYS A 1 88 ? -17.031 -14.461 -10.352 1 90.19 88 LYS A O 1
ATOM 702 N N . PRO A 1 89 ? -16.281 -14.609 -8.273 1 92.69 89 PRO A N 1
ATOM 703 C CA . PRO A 1 89 ? -16.297 -14.477 -6.812 1 92.69 89 PRO A CA 1
ATOM 704 C C . PRO A 1 89 ? -15.984 -13.055 -6.352 1 92.69 89 PRO A C 1
ATOM 706 O O . PRO A 1 89 ? -15.422 -12.258 -7.113 1 92.69 89 PRO A O 1
ATOM 709 N N . LEU A 1 90 ? -16.406 -12.727 -5.125 1 95.12 90 LEU A N 1
ATOM 710 C CA . LEU A 1 90 ? -15.867 -11.539 -4.477 1 95.12 90 LEU A CA 1
ATOM 711 C C . LEU A 1 90 ? -14.414 -11.758 -4.07 1 95.12 90 LEU A C 1
ATOM 713 O O . LEU A 1 90 ? -14.109 -12.703 -3.346 1 95.12 90 LEU A O 1
ATOM 717 N N . LEU A 1 91 ? -13.617 -10.969 -4.543 1 97.75 91 LEU A N 1
ATOM 718 C CA . LEU A 1 91 ? -12.195 -11.125 -4.238 1 97.75 91 LEU A CA 1
ATOM 719 C C . LEU A 1 91 ? -11.875 -10.586 -2.848 1 97.75 91 LEU A C 1
ATOM 721 O O . LEU A 1 91 ? -11.133 -11.211 -2.09 1 97.75 91 LEU A O 1
ATOM 725 N N . MET A 1 92 ? -12.445 -9.461 -2.553 1 98 92 MET A N 1
ATOM 726 C CA . MET A 1 92 ? -12.25 -8.898 -1.221 1 98 92 MET A CA 1
ATOM 727 C C . MET A 1 92 ? -13.273 -9.453 -0.238 1 98 92 MET A C 1
ATOM 729 O O . MET A 1 92 ? -14.445 -9.609 -0.58 1 98 92 MET A O 1
ATOM 733 N N . PRO A 1 93 ? -12.812 -9.742 1.015 1 97 93 PRO A N 1
ATOM 734 C CA . PRO A 1 93 ? -13.781 -10.125 2.043 1 97 93 PRO A CA 1
ATOM 735 C C . PRO A 1 93 ? -14.844 -9.055 2.285 1 97 93 PRO A C 1
ATOM 737 O O . PRO A 1 93 ? -14.656 -7.902 1.892 1 97 93 PRO A O 1
ATOM 740 N N . SER A 1 94 ? -15.953 -9.484 2.941 1 94.88 94 SER A N 1
ATOM 741 C CA . SER A 1 94 ? -17.031 -8.539 3.221 1 94.88 94 SER A CA 1
ATOM 742 C C . SER A 1 94 ? -16.844 -7.867 4.574 1 94.88 94 SER A C 1
ATOM 744 O O . SER A 1 94 ? -17.234 -6.715 4.762 1 94.88 94 SER A O 1
ATOM 746 N N . GLU A 1 95 ? -16.234 -8.586 5.527 1 96.75 95 GLU A N 1
ATOM 747 C CA . GLU A 1 95 ? -16.078 -8.07 6.879 1 96.75 95 GLU A CA 1
ATOM 748 C C . GLU A 1 95 ? -14.852 -7.164 6.984 1 96.75 95 GLU A C 1
ATOM 750 O O . GLU A 1 95 ? -13.766 -7.516 6.508 1 96.75 95 GLU A O 1
ATOM 755 N N . PRO A 1 96 ? -14.992 -6.051 7.688 1 97.81 96 PRO A N 1
ATOM 756 C CA . PRO A 1 96 ? -13.93 -5.043 7.727 1 97.81 96 PRO A CA 1
ATOM 757 C C . PRO A 1 96 ? -12.609 -5.598 8.242 1 97.81 96 PRO A C 1
ATOM 759 O O . PRO A 1 96 ? -11.547 -5.277 7.695 1 97.81 96 PRO A O 1
ATOM 762 N N . TYR A 1 97 ? -12.617 -6.359 9.258 1 98.19 97 TYR A N 1
ATOM 763 C CA . TYR A 1 97 ? -11.367 -6.879 9.789 1 98.19 97 TYR A CA 1
ATOM 764 C C . TYR A 1 97 ? -10.672 -7.781 8.781 1 98.19 97 TYR A C 1
ATOM 766 O O . TYR A 1 97 ? -9.461 -7.68 8.578 1 98.19 97 TYR A O 1
ATOM 774 N N . GLN A 1 98 ? -11.445 -8.656 8.141 1 98.12 98 GLN A N 1
ATOM 775 C CA . GLN A 1 98 ? -10.875 -9.539 7.129 1 98.12 98 GLN A CA 1
ATOM 776 C C . GLN A 1 98 ? -10.352 -8.75 5.934 1 98.12 98 GLN A C 1
ATOM 778 O O . GLN A 1 98 ? -9.344 -9.125 5.324 1 98.12 98 GLN A O 1
ATOM 783 N N . ARG A 1 99 ? -11.055 -7.645 5.566 1 98.44 99 ARG A N 1
ATOM 784 C CA . ARG A 1 99 ? -10.57 -6.762 4.512 1 98.44 99 ARG A CA 1
ATOM 785 C C . ARG A 1 99 ? -9.227 -6.148 4.883 1 98.44 99 ARG A C 1
ATOM 787 O O . ARG A 1 99 ? -8.312 -6.098 4.055 1 98.44 99 ARG A O 1
ATOM 794 N N . ALA A 1 100 ? -9.102 -5.727 6.125 1 98.75 100 ALA A N 1
ATOM 795 C CA . ALA A 1 100 ? -7.855 -5.137 6.602 1 98.75 100 ALA A CA 1
ATOM 796 C C . ALA A 1 100 ? -6.715 -6.148 6.555 1 98.75 100 ALA A C 1
ATOM 798 O O . ALA A 1 100 ? -5.602 -5.816 6.129 1 98.75 100 ALA A O 1
ATOM 799 N N . GLN A 1 101 ? -7.02 -7.344 6.953 1 98.44 101 GLN A N 1
ATOM 800 C CA . GLN A 1 101 ? -6.012 -8.398 6.902 1 98.44 101 GLN A CA 1
ATOM 801 C C . GLN A 1 101 ? -5.574 -8.672 5.465 1 98.44 101 GLN A C 1
ATOM 803 O O . GLN A 1 101 ? -4.383 -8.852 5.195 1 98.44 101 GLN A O 1
ATOM 808 N N . ALA A 1 102 ? -6.523 -8.703 4.602 1 98.69 102 ALA A N 1
ATOM 809 C CA . ALA A 1 102 ? -6.207 -8.938 3.195 1 98.69 102 ALA A CA 1
ATOM 810 C C . ALA A 1 102 ? -5.301 -7.844 2.646 1 98.69 102 ALA A C 1
ATOM 812 O O . ALA A 1 102 ? -4.328 -8.125 1.94 1 98.69 102 ALA A O 1
ATOM 813 N N . ARG A 1 103 ? -5.621 -6.598 2.965 1 98.75 103 ARG A N 1
ATOM 814 C CA . ARG A 1 103 ? -4.809 -5.477 2.5 1 98.75 103 ARG A CA 1
ATOM 815 C C . ARG A 1 103 ? -3.396 -5.551 3.072 1 98.75 103 ARG A C 1
ATOM 817 O O . ARG A 1 103 ? -2.422 -5.27 2.373 1 98.75 103 ARG A O 1
ATOM 824 N N . PHE A 1 104 ? -3.285 -5.973 4.34 1 98.69 104 PHE A N 1
ATOM 825 C CA . PHE A 1 104 ? -1.975 -6.105 4.965 1 98.69 104 PHE A CA 1
ATOM 826 C C . PHE A 1 104 ? -1.124 -7.133 4.223 1 98.69 104 PHE A C 1
ATOM 828 O O . PHE A 1 104 ? 0.004 -6.836 3.824 1 98.69 104 PHE A O 1
ATOM 835 N N . TRP A 1 105 ? -1.66 -8.25 3.977 1 98.81 105 TRP A N 1
ATOM 836 C CA . TRP A 1 105 ? -0.889 -9.328 3.365 1 98.81 105 TRP A CA 1
ATOM 837 C C . TRP A 1 105 ? -0.59 -9.023 1.902 1 98.81 105 TRP A C 1
ATOM 839 O O . TRP A 1 105 ? 0.478 -9.367 1.394 1 98.81 105 TRP A O 1
ATOM 849 N N . GLY A 1 106 ? -1.611 -8.438 1.207 1 98.62 106 GLY A N 1
ATOM 850 C CA . GLY A 1 106 ? -1.324 -7.984 -0.143 1 98.62 106 GLY A CA 1
ATOM 851 C C . GLY A 1 106 ? -0.125 -7.059 -0.218 1 98.62 106 GLY A C 1
ATOM 852 O O . GLY A 1 106 ? 0.73 -7.211 -1.092 1 98.62 106 GLY A O 1
ATOM 853 N N . ASP A 1 107 ? -0.136 -6.098 0.679 1 97.75 107 ASP A N 1
ATOM 854 C CA . ASP A 1 107 ? 0.968 -5.148 0.744 1 97.75 107 ASP A CA 1
ATOM 855 C C . ASP A 1 107 ? 2.275 -5.848 1.106 1 97.75 107 ASP A C 1
ATOM 857 O O . ASP A 1 107 ? 3.326 -5.547 0.535 1 97.75 107 ASP A O 1
ATOM 861 N N . PHE A 1 108 ? 2.264 -6.754 2.096 1 98.38 108 PHE A N 1
ATOM 862 C CA . PHE A 1 108 ? 3.422 -7.531 2.523 1 98.38 108 PHE A CA 1
ATOM 863 C C . PHE A 1 108 ? 4.039 -8.273 1.347 1 98.38 108 PHE A C 1
ATOM 865 O O . PHE A 1 108 ? 5.254 -8.227 1.142 1 98.38 108 PHE A O 1
ATOM 872 N N . ILE A 1 109 ? 3.215 -8.914 0.589 1 98.69 109 ILE A N 1
ATOM 873 C CA . ILE A 1 109 ? 3.662 -9.688 -0.564 1 98.69 109 ILE A CA 1
ATOM 874 C C . ILE A 1 109 ? 4.344 -8.766 -1.571 1 98.69 109 ILE A C 1
ATOM 876 O O . ILE A 1 109 ? 5.445 -9.055 -2.043 1 98.69 109 ILE A O 1
ATOM 880 N N . THR A 1 110 ? 3.664 -7.684 -1.887 1 97.62 110 THR A N 1
ATOM 881 C CA . THR A 1 110 ? 4.156 -6.746 -2.891 1 97.62 110 THR A CA 1
ATOM 882 C C . THR A 1 110 ? 5.508 -6.172 -2.477 1 97.62 110 THR A C 1
ATOM 884 O O . THR A 1 110 ? 6.434 -6.105 -3.289 1 97.62 110 THR A O 1
ATOM 887 N N . LYS A 1 111 ? 5.66 -5.855 -1.243 1 95.88 111 LYS A N 1
ATOM 888 C CA . LYS A 1 111 ? 6.859 -5.172 -0.77 1 95.88 111 LYS A CA 1
ATOM 889 C C . LYS A 1 111 ? 7.98 -6.164 -0.475 1 95.88 111 LYS A C 1
ATOM 891 O O . LYS A 1 111 ? 9.109 -5.988 -0.936 1 95.88 111 LYS A O 1
ATOM 896 N N . LYS A 1 112 ? 7.652 -7.219 0.224 1 97.81 112 LYS A N 1
ATOM 897 C CA . LYS A 1 112 ? 8.688 -8.102 0.753 1 97.81 112 LYS A CA 1
ATOM 898 C C . LYS A 1 112 ? 9.07 -9.172 -0.264 1 97.81 112 LYS A C 1
ATOM 900 O O . LYS A 1 112 ? 10.25 -9.391 -0.538 1 97.81 112 LYS A O 1
ATOM 905 N N . VAL A 1 113 ? 8.07 -9.859 -0.868 1 98.12 113 VAL A N 1
ATOM 906 C CA . VAL A 1 113 ? 8.375 -10.945 -1.795 1 98.12 113 VAL A CA 1
ATOM 907 C C . VAL A 1 113 ? 9.07 -10.383 -3.033 1 98.12 113 VAL A C 1
ATOM 909 O O . VAL A 1 113 ? 10.078 -10.938 -3.492 1 98.12 113 VAL A O 1
ATOM 912 N N . TYR A 1 114 ? 8.539 -9.305 -3.531 1 97.25 114 TYR A N 1
ATOM 913 C CA . TYR A 1 114 ? 9.102 -8.758 -4.762 1 97.25 114 TYR A CA 1
ATOM 914 C C . TYR A 1 114 ? 10.539 -8.305 -4.555 1 97.25 114 TYR A C 1
ATOM 916 O O . TYR A 1 114 ? 11.43 -8.688 -5.316 1 97.25 114 TYR A O 1
ATOM 924 N N . GLU A 1 115 ? 10.711 -7.48 -3.535 1 96.38 115 GLU A N 1
ATOM 925 C CA . GLU A 1 115 ? 12.031 -6.906 -3.318 1 96.38 115 GLU A CA 1
ATOM 926 C C . GLU A 1 115 ? 13.078 -7.996 -3.113 1 96.38 115 GLU A C 1
ATOM 928 O O . GLU A 1 115 ? 14.141 -7.977 -3.748 1 96.38 115 GLU A O 1
ATOM 933 N N . VAL A 1 116 ? 12.828 -8.914 -2.283 1 98.44 116 VAL A N 1
ATOM 934 C CA . VAL A 1 116 ? 13.805 -9.945 -1.945 1 98.44 116 VAL A CA 1
ATOM 935 C C . VAL A 1 116 ? 13.938 -10.93 -3.105 1 98.44 116 VAL A C 1
ATOM 937 O O . VAL A 1 116 ? 15.039 -11.422 -3.383 1 98.44 116 VAL A O 1
ATOM 940 N N . GLY A 1 117 ? 12.82 -11.266 -3.768 1 98.12 117 GLY A N 1
ATOM 941 C CA . GLY A 1 117 ? 12.883 -12.109 -4.953 1 98.12 117 GLY A CA 1
ATOM 942 C C . GLY A 1 117 ? 13.812 -11.562 -6.023 1 98.12 117 GLY A C 1
ATOM 943 O O . GLY A 1 117 ? 14.57 -12.312 -6.633 1 98.12 117 GLY A O 1
ATOM 944 N N . ARG A 1 118 ? 13.711 -10.273 -6.227 1 97.25 118 ARG A N 1
ATOM 945 C CA . ARG A 1 118 ? 14.609 -9.641 -7.188 1 97.25 118 ARG A CA 1
ATOM 946 C C . ARG A 1 118 ? 16.062 -9.812 -6.773 1 97.25 118 ARG A C 1
ATOM 948 O O . ARG A 1 118 ? 16.922 -10.117 -7.605 1 97.25 118 ARG A O 1
ATOM 955 N N . ARG A 1 119 ? 16.391 -9.664 -5.5 1 97.69 119 ARG A N 1
ATOM 956 C CA . ARG A 1 119 ? 17.766 -9.781 -5 1 97.69 119 ARG A CA 1
ATOM 957 C C . ARG A 1 119 ? 18.297 -11.188 -5.211 1 97.69 119 ARG A C 1
ATOM 959 O O . ARG A 1 119 ? 19.5 -11.375 -5.391 1 97.69 119 ARG A O 1
ATOM 966 N N . VAL A 1 120 ? 17.422 -12.141 -5.223 1 98 120 VAL A N 1
ATOM 967 C CA . VAL A 1 120 ? 17.828 -13.531 -5.375 1 98 120 VAL A CA 1
ATOM 968 C C . VAL A 1 120 ? 18.484 -13.734 -6.738 1 98 120 VAL A C 1
ATOM 970 O O . VAL A 1 120 ? 19.453 -14.492 -6.863 1 98 120 VAL A O 1
ATOM 973 N N . TRP A 1 121 ? 17.984 -13.016 -7.766 1 96.62 121 TRP A N 1
ATOM 974 C CA . TRP A 1 121 ? 18.516 -13.352 -9.086 1 96.62 121 TRP A CA 1
ATOM 975 C C . TRP A 1 121 ? 19.438 -12.25 -9.602 1 96.62 121 TRP A C 1
ATOM 977 O O . TRP A 1 121 ? 20.156 -12.445 -10.578 1 96.62 121 TRP A O 1
ATOM 987 N N . VAL A 1 122 ? 19.484 -11.07 -8.891 1 96.5 122 VAL A N 1
ATOM 988 C CA . VAL A 1 122 ? 20.344 -10.008 -9.406 1 96.5 122 VAL A CA 1
ATOM 989 C C . VAL A 1 122 ? 21.672 -10.031 -8.664 1 96.5 122 VAL A C 1
ATOM 991 O O . VAL A 1 122 ? 22.594 -9.297 -9.023 1 96.5 122 VAL A O 1
ATOM 994 N N . THR A 1 123 ? 21.781 -10.805 -7.609 1 96.31 123 THR A N 1
ATOM 995 C CA . THR A 1 123 ? 23.031 -10.867 -6.852 1 96.31 123 THR A CA 1
ATOM 996 C C . THR A 1 123 ? 23.688 -12.234 -7.012 1 96.31 123 THR A C 1
ATOM 998 O O . THR A 1 123 ? 23.109 -13.148 -7.598 1 96.31 123 THR A O 1
ATOM 1001 N N . LYS A 1 124 ? 25.031 -12.352 -6.445 1 94.75 124 LYS A N 1
ATOM 1002 C CA . LYS A 1 124 ? 25.797 -13.594 -6.469 1 94.75 124 LYS A CA 1
ATOM 1003 C C . LYS A 1 124 ? 26.516 -13.828 -5.145 1 94.75 124 LYS A C 1
ATOM 1005 O O . LYS A 1 124 ? 26.547 -12.938 -4.285 1 94.75 124 LYS A O 1
ATOM 1010 N N . GLY A 1 125 ? 26.922 -15.047 -4.961 1 95.75 125 GLY A N 1
ATOM 1011 C CA . GLY A 1 125 ? 27.734 -15.367 -3.803 1 95.75 125 GLY A CA 1
ATOM 1012 C C . GLY A 1 125 ? 27 -15.172 -2.488 1 95.75 125 GLY A C 1
ATOM 1013 O O . GLY A 1 125 ? 25.875 -15.641 -2.326 1 95.75 125 GLY A O 1
ATOM 1014 N N . GLU A 1 126 ? 27.656 -14.484 -1.625 1 97.88 126 GLU A N 1
ATOM 1015 C CA . GLU A 1 126 ? 27.156 -14.328 -0.266 1 97.88 126 GLU A CA 1
ATOM 1016 C C . GLU A 1 126 ? 25.875 -13.492 -0.249 1 97.88 126 GLU A C 1
ATOM 1018 O O . GLU A 1 126 ? 24.953 -13.766 0.528 1 97.88 126 GLU A O 1
ATOM 1023 N N . GLN A 1 127 ? 25.844 -12.523 -1.05 1 97.56 127 GLN A N 1
ATOM 1024 C CA . GLN A 1 127 ? 24.672 -11.664 -1.117 1 97.56 127 GLN A CA 1
ATOM 1025 C C . GLN A 1 127 ? 23.453 -12.445 -1.608 1 97.56 127 GLN A C 1
ATOM 1027 O O . GLN A 1 127 ? 22.344 -12.234 -1.123 1 97.56 127 GLN A O 1
ATOM 1032 N N . GLN A 1 128 ? 23.688 -13.336 -2.539 1 97.81 128 GLN A N 1
ATOM 1033 C CA . GLN A 1 128 ? 22.594 -14.164 -3.047 1 97.81 128 GLN A CA 1
ATOM 1034 C C . GLN A 1 128 ? 22.125 -15.156 -1.99 1 97.81 128 GLN A C 1
ATOM 1036 O O . GLN A 1 128 ? 20.922 -15.398 -1.855 1 97.81 128 GLN A O 1
ATOM 1041 N N . GLU A 1 129 ? 23.094 -15.695 -1.275 1 98.31 129 GLU A N 1
ATOM 1042 C CA . GLU A 1 129 ? 22.734 -16.625 -0.209 1 98.31 129 GLU A CA 1
ATOM 1043 C C . GLU A 1 129 ? 21.891 -15.945 0.859 1 98.31 129 GLU A C 1
ATOM 1045 O O . GLU A 1 129 ? 20.938 -16.547 1.382 1 98.31 129 GLU A O 1
ATOM 1050 N N . LYS A 1 130 ? 22.234 -14.734 1.175 1 98.5 130 LYS A N 1
ATOM 1051 C CA . LYS A 1 130 ? 21.453 -13.961 2.133 1 98.5 130 LYS A CA 1
ATOM 1052 C C . LYS A 1 130 ? 20.047 -13.703 1.604 1 98.5 130 LYS A C 1
ATOM 1054 O O . LYS A 1 130 ? 19.062 -13.828 2.34 1 98.5 130 LYS A O 1
ATOM 1059 N N . ALA A 1 131 ? 19.938 -13.352 0.363 1 98.62 131 ALA A N 1
ATOM 1060 C CA . ALA A 1 131 ? 18.641 -13.094 -0.264 1 98.62 131 ALA A CA 1
ATOM 1061 C C . ALA A 1 131 ? 17.781 -14.352 -0.291 1 98.62 131 ALA A C 1
ATOM 1063 O O . ALA A 1 131 ? 16.594 -14.297 -0.015 1 98.62 131 ALA A O 1
ATOM 1064 N N . LYS A 1 132 ? 18.422 -15.414 -0.658 1 98.62 132 LYS A N 1
ATOM 1065 C CA . LYS A 1 132 ? 17.75 -16.703 -0.67 1 98.62 132 LYS A CA 1
ATOM 1066 C C . LYS A 1 132 ? 17.141 -17.031 0.694 1 98.62 132 LYS A C 1
ATOM 1068 O O . LYS A 1 132 ? 15.961 -17.375 0.792 1 98.62 132 LYS A O 1
ATOM 1073 N N . LYS A 1 133 ? 17.922 -16.891 1.724 1 98.75 133 LYS A N 1
ATOM 1074 C CA . LYS A 1 133 ? 17.469 -17.172 3.078 1 98.75 133 LYS A CA 1
ATOM 1075 C C . LYS A 1 133 ? 16.328 -16.25 3.48 1 98.75 133 LYS A C 1
ATOM 1077 O O . LYS A 1 133 ? 15.344 -16.688 4.086 1 98.75 133 LYS A O 1
ATOM 1082 N N . GLU A 1 134 ? 16.469 -15.047 3.139 1 98.81 134 GLU A N 1
ATOM 1083 C CA . GLU A 1 134 ? 15.43 -14.078 3.451 1 98.81 134 GLU A CA 1
ATOM 1084 C C . GLU A 1 134 ? 14.133 -14.406 2.719 1 98.81 134 GLU A C 1
ATOM 1086 O O . GLU A 1 134 ? 13.047 -14.312 3.297 1 98.81 134 GLU A O 1
ATOM 1091 N N . LEU A 1 135 ? 14.25 -14.766 1.46 1 98.81 135 LEU A N 1
ATOM 1092 C CA . LEU A 1 135 ? 13.062 -15.125 0.69 1 98.81 135 LEU A CA 1
ATOM 1093 C C . LEU A 1 135 ? 12.359 -16.328 1.312 1 98.81 135 LEU A C 1
ATOM 1095 O O . LEU A 1 135 ? 11.133 -16.328 1.463 1 98.81 135 LEU A O 1
ATOM 1099 N N . ILE A 1 136 ? 13.109 -17.281 1.705 1 98.75 136 ILE A N 1
ATOM 1100 C CA . ILE A 1 136 ? 12.555 -18.484 2.316 1 98.75 136 ILE A CA 1
ATOM 1101 C C . ILE A 1 136 ? 11.82 -18.125 3.602 1 98.75 136 ILE A C 1
ATOM 1103 O O . ILE A 1 136 ? 10.711 -18.609 3.852 1 98.75 136 ILE A O 1
ATOM 1107 N N . GLU A 1 137 ? 12.391 -17.219 4.395 1 98.81 137 GLU A N 1
ATOM 1108 C CA . GLU A 1 137 ? 11.75 -16.797 5.633 1 98.81 137 GLU A CA 1
ATOM 1109 C C . GLU A 1 137 ? 10.438 -16.078 5.355 1 98.81 137 GLU A C 1
ATOM 1111 O O . GLU A 1 137 ? 9.453 -16.266 6.078 1 98.81 137 GLU A O 1
ATOM 1116 N N . ILE A 1 138 ? 10.438 -15.266 4.344 1 98.81 138 ILE A N 1
ATOM 1117 C CA . ILE A 1 138 ? 9.234 -14.547 3.949 1 98.81 138 ILE A CA 1
ATOM 1118 C C . ILE A 1 138 ? 8.156 -15.539 3.518 1 98.81 138 ILE A C 1
ATOM 1120 O O . ILE A 1 138 ? 7 -15.43 3.93 1 98.81 138 ILE A O 1
ATOM 1124 N N . LEU A 1 139 ? 8.508 -16.531 2.695 1 98.88 139 LEU A N 1
ATOM 1125 C CA . LEU A 1 139 ? 7.559 -17.531 2.221 1 98.88 139 LEU A CA 1
ATOM 1126 C C . LEU A 1 139 ? 7.055 -18.391 3.375 1 98.88 139 LEU A C 1
ATOM 1128 O O . LEU A 1 139 ? 5.887 -18.781 3.395 1 98.88 139 LEU A O 1
ATOM 1132 N N . LYS A 1 140 ? 7.918 -18.641 4.336 1 98.88 140 LYS A N 1
ATOM 1133 C CA . LYS A 1 140 ? 7.504 -19.375 5.523 1 98.88 140 LYS A CA 1
ATOM 1134 C C . LYS A 1 1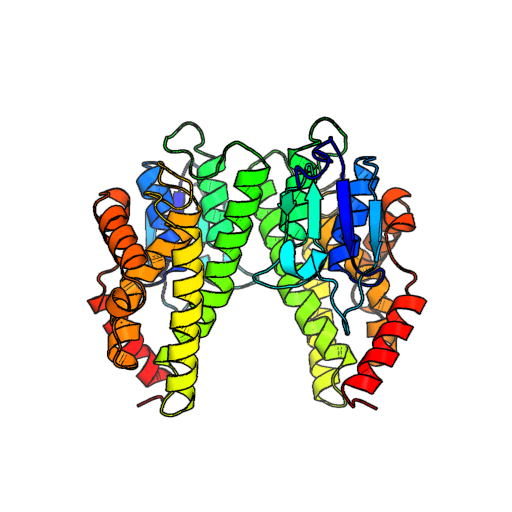40 ? 6.477 -18.578 6.332 1 98.88 140 LYS A C 1
ATOM 1136 O O . LYS A 1 140 ? 5.539 -19.156 6.887 1 98.88 140 LYS A O 1
ATOM 1141 N N . THR A 1 141 ? 6.715 -17.312 6.453 1 98.81 141 THR A N 1
ATOM 1142 C CA . THR A 1 141 ? 5.738 -16.453 7.102 1 98.81 141 THR A CA 1
ATOM 1143 C C . THR A 1 141 ? 4.379 -16.562 6.418 1 98.81 141 THR A C 1
ATOM 1145 O O . THR A 1 141 ? 3.352 -16.703 7.086 1 98.81 141 THR A O 1
ATOM 1148 N N . LEU A 1 142 ? 4.352 -16.531 5.105 1 98.88 142 LEU A N 1
ATOM 1149 C CA . LEU A 1 142 ? 3.117 -16.641 4.332 1 98.88 142 LEU A CA 1
ATOM 1150 C C . LEU A 1 142 ? 2.5 -18.016 4.492 1 98.88 142 LEU A C 1
ATOM 1152 O O . LEU A 1 142 ? 1.277 -18.156 4.59 1 98.88 142 LEU A O 1
ATOM 1156 N N . GLU A 1 143 ? 3.344 -19.031 4.5 1 98.88 143 GLU A N 1
ATOM 1157 C CA . GLU A 1 143 ? 2.838 -20.375 4.742 1 98.88 143 GLU A CA 1
ATOM 1158 C C . GLU A 1 143 ? 2.176 -20.484 6.113 1 98.88 143 GLU A C 1
ATOM 1160 O O . GLU A 1 143 ? 1.141 -21.141 6.258 1 98.88 143 GLU A O 1
ATOM 1165 N N . GLY A 1 144 ? 2.801 -19.875 7.062 1 98.62 144 GLY A N 1
ATOM 1166 C CA . GLY A 1 144 ? 2.203 -19.828 8.391 1 98.62 144 GLY A CA 1
ATOM 1167 C C . GLY A 1 144 ? 0.839 -19.156 8.406 1 98.62 144 GLY A C 1
ATOM 1168 O O . GLY A 1 144 ? -0.079 -19.641 9.078 1 98.62 144 GLY A O 1
ATOM 1169 N N . GLU A 1 145 ? 0.708 -18.094 7.684 1 98.38 145 GLU A N 1
ATOM 1170 C CA . GLU A 1 145 ? -0.578 -17.406 7.594 1 98.38 145 GLU A CA 1
ATOM 1171 C C . GLU A 1 145 ? -1.618 -18.266 6.891 1 98.38 145 GLU A C 1
ATOM 1173 O O . GLU A 1 145 ? -2.791 -18.281 7.273 1 98.38 145 GLU A O 1
ATOM 1178 N N . LEU A 1 146 ? -1.251 -18.938 5.875 1 98.69 146 LEU A N 1
ATOM 1179 C CA . LEU A 1 146 ? -2.137 -19.859 5.164 1 98.69 146 LEU A CA 1
ATOM 1180 C C . LEU A 1 146 ? -2.652 -20.953 6.102 1 98.69 146 LEU A C 1
ATOM 1182 O O . LEU A 1 146 ? -3.848 -21.25 6.113 1 98.69 146 LEU A O 1
ATOM 1186 N N . GLY A 1 147 ? -1.7 -21.484 6.836 1 98.06 147 GLY A N 1
ATOM 1187 C CA . GLY A 1 147 ? -2.068 -22.578 7.715 1 98.06 147 GLY A CA 1
ATOM 1188 C C . GLY A 1 147 ? -2.645 -23.781 6.973 1 98.06 147 GLY A C 1
ATOM 1189 O O . GLY A 1 147 ? -2.068 -24.234 5.984 1 98.06 147 GLY A O 1
ATOM 1190 N N . ASP A 1 148 ? -3.777 -24.234 7.457 1 97.69 148 ASP A N 1
ATOM 1191 C CA . ASP A 1 148 ? -4.387 -25.406 6.844 1 97.69 148 ASP A CA 1
ATOM 1192 C C . ASP A 1 148 ? -5.559 -25.016 5.941 1 97.69 148 ASP A C 1
ATOM 1194 O O . ASP A 1 148 ? -6.328 -25.875 5.504 1 97.69 148 ASP A O 1
ATOM 1198 N N . LYS A 1 149 ? -5.707 -23.75 5.715 1 98.12 149 LYS A N 1
ATOM 1199 C CA . LYS A 1 149 ? -6.801 -23.266 4.887 1 98.12 149 LYS A CA 1
ATOM 1200 C C . LYS A 1 149 ? -6.57 -23.594 3.414 1 98.12 149 LYS A C 1
ATOM 1202 O O . LYS A 1 149 ? -5.426 -23.656 2.957 1 98.12 149 LYS A O 1
ATOM 1207 N N . ALA A 1 150 ? -7.574 -23.75 2.707 1 98.44 150 ALA A N 1
ATOM 1208 C CA . ALA A 1 150 ? -7.477 -23.969 1.268 1 98.44 150 ALA A CA 1
ATOM 1209 C C . ALA A 1 150 ? -6.902 -22.75 0.562 1 98.44 150 ALA A C 1
ATOM 1211 O O . ALA A 1 150 ? -6.094 -22.875 -0.36 1 98.44 150 ALA A O 1
ATOM 1212 N N . TYR A 1 151 ? -7.383 -21.625 0.948 1 98.69 151 TYR A N 1
ATOM 1213 C CA . TYR A 1 151 ? -6.93 -20.328 0.462 1 98.69 151 TYR A CA 1
ATOM 1214 C C . TYR A 1 151 ? -6.652 -19.375 1.621 1 98.69 151 TYR A C 1
ATOM 1216 O O . TYR A 1 151 ? -7 -19.672 2.768 1 98.69 151 TYR A O 1
ATOM 1224 N N . PHE A 1 152 ? -6.055 -18.281 1.388 1 98.5 152 PHE A N 1
ATOM 1225 C CA . PHE A 1 152 ? -5.672 -17.359 2.455 1 98.5 152 PHE A CA 1
ATOM 1226 C C . PHE A 1 152 ? -6.902 -16.844 3.188 1 98.5 152 PHE A C 1
ATOM 1228 O O . PHE A 1 152 ? -6.848 -16.578 4.391 1 98.5 152 PHE A O 1
ATOM 1235 N N . GLY A 1 153 ? -8 -16.688 2.469 1 96 153 GLY A N 1
ATOM 1236 C CA . GLY A 1 153 ? -9.234 -16.219 3.082 1 96 153 GLY A CA 1
ATOM 1237 C C . GLY A 1 153 ? -10.078 -17.344 3.658 1 96 153 GLY A C 1
ATOM 1238 O O . GLY A 1 153 ? -11.211 -17.109 4.094 1 96 153 GLY A O 1
ATOM 1239 N N . GLY A 1 154 ? -9.609 -18.516 3.689 1 96.94 154 GLY A N 1
ATOM 1240 C CA . GLY A 1 154 ? -10.383 -19.672 4.121 1 96.94 154 GLY A CA 1
ATOM 1241 C C . GLY A 1 154 ? -10.672 -20.641 3 1 96.94 154 GLY A C 1
ATOM 1242 O O . GLY A 1 154 ? -9.75 -21.188 2.391 1 96.94 154 GLY A O 1
ATOM 1243 N N . GLU A 1 155 ? -11.898 -20.766 2.721 1 96.06 155 GLU A N 1
ATOM 1244 C CA . GLU A 1 155 ? -12.289 -21.75 1.731 1 96.06 155 GLU A CA 1
ATOM 1245 C C . GLU A 1 155 ? -12.438 -21.141 0.346 1 96.06 155 GLU A C 1
ATOM 1247 O O . GLU A 1 155 ? -12.508 -21.844 -0.656 1 96.06 155 GLU A O 1
ATOM 1252 N N . GLU A 1 156 ? -12.398 -19.875 0.336 1 95.5 156 GLU A N 1
ATOM 1253 C CA . GLU A 1 156 ? -12.656 -19.219 -0.94 1 95.5 156 GLU A CA 1
ATOM 1254 C C . GLU A 1 156 ? -11.406 -18.5 -1.449 1 95.5 156 GLU A C 1
ATOM 1256 O O . GLU A 1 156 ? -10.68 -17.875 -0.67 1 95.5 156 GLU A O 1
ATOM 1261 N N . PHE A 1 157 ? -11.203 -18.641 -2.799 1 98.12 157 PHE A N 1
ATOM 1262 C CA . PHE A 1 157 ? -10.148 -17.906 -3.49 1 98.12 157 PHE A CA 1
ATOM 1263 C C . PHE A 1 157 ? -10.422 -16.406 -3.447 1 98.12 157 PHE A C 1
ATOM 1265 O O . PHE A 1 157 ? -11.547 -15.961 -3.682 1 98.12 157 PHE A O 1
ATOM 1272 N N . GLY A 1 158 ? -9.359 -15.609 -3.094 1 98.25 158 GLY A N 1
ATOM 1273 C CA . GLY A 1 158 ? -9.633 -14.195 -2.941 1 98.25 158 GLY A CA 1
ATOM 1274 C C . GLY A 1 158 ? -8.414 -13.32 -3.17 1 98.25 158 GLY A C 1
ATOM 1275 O O . GLY A 1 158 ? -7.469 -13.734 -3.84 1 98.25 158 GLY A O 1
ATOM 1276 N N . PHE A 1 159 ? -8.422 -12.164 -2.629 1 98.81 159 PHE A N 1
ATOM 1277 C CA . PHE A 1 159 ? -7.516 -11.047 -2.877 1 98.81 159 PHE A CA 1
ATOM 1278 C C . PHE A 1 159 ? -6.074 -11.445 -2.594 1 98.81 159 PHE A C 1
ATOM 1280 O O . PHE A 1 159 ? -5.18 -11.195 -3.406 1 98.81 159 PHE A O 1
ATOM 1287 N N . VAL A 1 160 ? -5.809 -12.055 -1.466 1 98.94 160 VAL A N 1
ATOM 1288 C CA . VAL A 1 160 ? -4.441 -12.391 -1.078 1 98.94 160 VAL A CA 1
ATOM 1289 C C . VAL A 1 160 ? -3.912 -13.508 -1.979 1 98.94 160 VAL A C 1
ATOM 1291 O O . VAL A 1 160 ? -2.725 -13.531 -2.314 1 98.94 160 VAL A O 1
ATOM 1294 N N . ASP A 1 161 ? -4.797 -14.414 -2.371 1 98.94 161 ASP A N 1
ATOM 1295 C CA . ASP A 1 161 ? -4.402 -15.469 -3.307 1 98.94 161 ASP A CA 1
ATOM 1296 C C . ASP A 1 161 ? -3.979 -14.875 -4.648 1 98.94 161 ASP A C 1
ATOM 1298 O O . ASP A 1 161 ? -2.961 -15.273 -5.215 1 98.94 161 ASP A O 1
ATOM 1302 N N . VAL A 1 162 ? -4.754 -13.914 -5.129 1 98.88 162 VAL A N 1
ATOM 1303 C CA . VAL A 1 162 ? -4.418 -13.227 -6.371 1 98.88 162 VAL A CA 1
ATOM 1304 C C . VAL A 1 162 ? -3.062 -12.539 -6.227 1 98.88 162 VAL A C 1
ATOM 1306 O O . VAL A 1 162 ? -2.234 -12.586 -7.141 1 98.88 162 VAL A O 1
ATOM 1309 N N . ALA A 1 163 ? -2.842 -11.922 -5.09 1 98.88 163 ALA A N 1
ATOM 1310 C CA . ALA A 1 163 ? -1.619 -11.164 -4.844 1 98.88 163 ALA A CA 1
ATOM 1311 C C . ALA A 1 163 ? -0.395 -12.078 -4.867 1 98.88 163 ALA A C 1
ATOM 1313 O O . ALA A 1 163 ? 0.671 -11.68 -5.344 1 98.88 163 ALA A O 1
ATOM 1314 N N . LEU A 1 164 ? -0.54 -13.289 -4.43 1 98.94 164 LEU A N 1
ATOM 1315 C CA . LEU A 1 164 ? 0.636 -14.133 -4.246 1 98.94 164 LEU A CA 1
ATOM 1316 C C . LEU A 1 164 ? 0.806 -15.086 -5.426 1 98.94 164 LEU A C 1
ATOM 1318 O O . LEU A 1 164 ? 1.932 -15.375 -5.84 1 98.94 164 LEU A O 1
ATOM 1322 N N . ILE A 1 165 ? -0.291 -15.555 -5.98 1 98.88 165 ILE A N 1
ATOM 1323 C CA . ILE A 1 165 ? -0.212 -16.625 -6.98 1 98.88 165 ILE A CA 1
ATOM 1324 C C . ILE A 1 165 ? 0.544 -16.109 -8.211 1 98.88 165 ILE A C 1
ATOM 1326 O O . ILE A 1 165 ? 1.167 -16.906 -8.922 1 98.88 165 ILE A O 1
ATOM 1330 N N . SER A 1 166 ? 0.521 -14.852 -8.414 1 98.69 166 SER A N 1
ATOM 1331 C CA . SER A 1 166 ? 1.21 -14.242 -9.547 1 98.69 166 SER A CA 1
ATOM 1332 C C . SER A 1 166 ? 2.723 -14.383 -9.414 1 98.69 166 SER A C 1
ATOM 1334 O O . SER A 1 166 ? 3.455 -14.203 -10.391 1 98.69 166 SER A O 1
ATOM 1336 N N . PHE A 1 167 ? 3.225 -14.688 -8.242 1 98.69 167 PHE A N 1
ATOM 1337 C CA . PHE A 1 167 ? 4.648 -14.914 -8.016 1 98.69 167 PHE A CA 1
ATOM 1338 C C . PHE A 1 167 ? 5.008 -16.375 -8.234 1 98.69 167 PHE A C 1
ATOM 1340 O O . PHE A 1 167 ? 6.184 -16.719 -8.375 1 98.69 167 PHE A O 1
ATOM 1347 N N . TYR A 1 168 ? 4.016 -17.219 -8.25 1 98.62 168 TYR A N 1
ATOM 1348 C CA . TYR A 1 168 ? 4.254 -18.656 -8.336 1 98.62 168 TYR A CA 1
ATOM 1349 C C . TYR A 1 168 ? 5.051 -19 -9.578 1 98.62 168 TYR A C 1
ATOM 1351 O O . TYR A 1 168 ? 6.02 -19.766 -9.508 1 98.62 168 TYR A O 1
ATOM 1359 N N . PRO A 1 169 ? 4.789 -18.422 -10.766 1 98.56 169 PRO A N 1
ATOM 1360 C CA . PRO A 1 169 ? 5.594 -18.719 -11.953 1 98.56 169 PRO A CA 1
ATOM 1361 C C . PRO A 1 169 ? 7.051 -18.297 -11.805 1 98.56 169 PRO A C 1
ATOM 1363 O O . PRO A 1 169 ? 7.914 -18.75 -12.555 1 98.56 169 PRO A O 1
ATOM 1366 N N . TRP A 1 170 ? 7.344 -17.453 -10.898 1 98.56 170 TRP A N 1
ATOM 1367 C CA . TRP A 1 170 ? 8.695 -16.938 -10.703 1 98.56 170 TRP A CA 1
ATOM 1368 C C . TRP A 1 170 ? 9.508 -17.875 -9.82 1 98.56 170 TRP A C 1
ATOM 1370 O O . TRP A 1 170 ? 10.734 -17.75 -9.742 1 98.56 170 TRP A O 1
ATOM 1380 N N . PHE A 1 171 ? 8.836 -18.781 -9.078 1 98.5 171 PHE A N 1
ATOM 1381 C CA . PHE A 1 171 ? 9.539 -19.703 -8.188 1 98.5 171 PHE A CA 1
ATOM 1382 C C . PHE A 1 171 ? 10.609 -20.484 -8.938 1 98.5 171 PHE A C 1
ATOM 1384 O O . PHE A 1 171 ? 11.727 -20.656 -8.438 1 98.5 171 PHE A O 1
ATOM 1391 N N . HIS A 1 172 ? 10.312 -20.906 -10.18 1 98.25 172 HIS A N 1
ATOM 1392 C CA . HIS A 1 172 ? 11.281 -21.641 -10.977 1 98.25 172 HIS A CA 1
ATOM 1393 C C . HIS A 1 172 ? 12.555 -20.844 -11.195 1 98.25 172 HIS A C 1
ATOM 1395 O O . HIS A 1 172 ? 13.664 -21.359 -11.055 1 98.25 172 HIS A O 1
ATOM 1401 N N . ALA A 1 173 ? 12.383 -19.594 -11.508 1 98.25 173 ALA A N 1
ATOM 1402 C CA . ALA A 1 173 ? 13.531 -18.719 -11.734 1 98.25 173 ALA A CA 1
ATOM 1403 C C . ALA A 1 173 ? 14.352 -18.562 -10.453 1 98.25 173 ALA A C 1
ATOM 1405 O O . ALA A 1 173 ? 15.586 -18.641 -10.484 1 98.25 173 ALA A O 1
ATOM 1406 N N . TYR A 1 174 ? 13.672 -18.297 -9.32 1 98.25 174 TYR A N 1
ATOM 1407 C CA . TYR A 1 174 ? 14.367 -18.172 -8.047 1 98.25 174 TYR A CA 1
ATOM 1408 C C . TYR A 1 174 ? 15.148 -19.422 -7.707 1 98.25 174 TYR A C 1
ATOM 1410 O O . TYR A 1 174 ? 16.328 -19.359 -7.344 1 98.25 174 TYR A O 1
ATOM 1418 N N . GLU A 1 175 ? 14.492 -20.531 -7.859 1 98.38 175 GLU A N 1
ATOM 1419 C CA . GLU A 1 175 ? 15.062 -21.844 -7.535 1 98.38 175 GLU A CA 1
ATOM 1420 C C . GLU A 1 175 ? 16.297 -22.125 -8.391 1 98.38 175 GLU A C 1
ATOM 1422 O O . GLU A 1 175 ? 17.312 -22.594 -7.879 1 98.38 175 GLU A O 1
ATOM 1427 N N . THR A 1 176 ? 16.188 -21.844 -9.633 1 97.88 176 THR A N 1
ATOM 1428 C CA . THR A 1 176 ? 17.266 -22.125 -10.57 1 97.88 176 THR A CA 1
ATOM 1429 C C . THR A 1 176 ? 18.453 -21.188 -10.328 1 97.88 176 THR A C 1
ATOM 1431 O O . THR A 1 176 ? 19.609 -21.625 -10.336 1 97.88 176 THR A O 1
ATOM 1434 N N . CYS A 1 177 ? 18.219 -19.984 -10.039 1 96.81 177 CYS A N 1
ATOM 1435 C CA . CYS A 1 177 ? 19.266 -19 -9.859 1 96.81 177 CYS A CA 1
ATOM 1436 C C . CYS A 1 177 ? 20.047 -19.25 -8.57 1 96.81 177 CYS A C 1
ATOM 1438 O O . CYS A 1 177 ? 21.266 -19.062 -8.523 1 96.81 177 CYS A O 1
ATOM 1440 N N . ALA A 1 178 ? 19.328 -19.641 -7.547 1 97.38 178 ALA A N 1
ATOM 1441 C CA . ALA A 1 178 ? 19.984 -19.703 -6.242 1 97.38 178 ALA A CA 1
ATOM 1442 C C . ALA A 1 178 ? 20.078 -21.141 -5.738 1 97.38 178 ALA A C 1
ATOM 1444 O O . ALA A 1 178 ? 20.438 -21.391 -4.59 1 97.38 178 ALA A O 1
ATOM 1445 N N . ASP A 1 179 ? 19.672 -22.078 -6.477 1 96.69 179 ASP A N 1
ATOM 1446 C CA . ASP A 1 179 ? 19.844 -23.516 -6.238 1 96.69 179 ASP A CA 1
ATOM 1447 C C . ASP A 1 179 ? 19.156 -23.953 -4.945 1 96.69 179 ASP A C 1
ATOM 1449 O O . ASP A 1 179 ? 19.797 -24.438 -4.023 1 96.69 179 ASP A O 1
ATOM 1453 N N . PHE A 1 180 ? 17.859 -23.812 -4.891 1 98.12 180 PHE A N 1
ATOM 1454 C CA . PHE A 1 180 ? 17.016 -24.297 -3.803 1 98.12 180 PHE A CA 1
ATOM 1455 C C . PHE A 1 180 ? 15.641 -24.703 -4.316 1 98.12 180 PHE A C 1
ATOM 1457 O O . PHE A 1 180 ? 15.359 -24.578 -5.512 1 98.12 180 PHE A O 1
ATOM 1464 N N . LYS A 1 181 ? 14.859 -25.266 -3.498 1 98.44 181 LYS A N 1
ATOM 1465 C CA . LYS A 1 181 ? 13.484 -25.641 -3.834 1 98.44 181 LYS A CA 1
ATOM 1466 C C . LYS A 1 181 ? 12.5 -25.078 -2.812 1 98.44 181 LYS A C 1
ATOM 1468 O O . LYS A 1 181 ? 12.609 -25.359 -1.617 1 98.44 181 LYS A O 1
ATOM 1473 N N . VAL A 1 182 ? 11.547 -24.344 -3.258 1 98.62 182 VAL A N 1
ATOM 1474 C CA . VAL A 1 182 ? 10.531 -23.766 -2.381 1 98.62 182 VAL A CA 1
ATOM 1475 C C . VAL A 1 182 ? 9.734 -24.891 -1.709 1 98.62 182 VAL A C 1
ATOM 1477 O O . VAL A 1 182 ? 9.414 -24.797 -0.523 1 98.62 182 VAL A O 1
ATOM 1480 N N . GLU A 1 183 ? 9.43 -25.906 -2.459 1 98.5 183 GLU A N 1
ATOM 1481 C CA . GLU A 1 183 ? 8.617 -27.016 -1.961 1 98.5 183 GLU A CA 1
ATOM 1482 C C . GLU A 1 183 ? 9.273 -27.688 -0.754 1 98.5 183 GLU A C 1
ATOM 1484 O O . GLU A 1 183 ? 8.578 -28.141 0.161 1 98.5 183 GLU A O 1
ATOM 1489 N N . ALA A 1 184 ? 10.547 -27.781 -0.725 1 98.62 184 ALA A N 1
ATOM 1490 C CA . ALA A 1 184 ? 11.266 -28.391 0.389 1 98.62 184 ALA A CA 1
ATOM 1491 C C . ALA A 1 184 ? 11.125 -27.562 1.658 1 98.62 184 ALA A C 1
ATOM 1493 O O . ALA A 1 184 ? 11.094 -28.109 2.766 1 98.62 184 ALA A O 1
ATOM 1494 N N . GLU A 1 185 ? 11.047 -26.25 1.484 1 98.25 185 GLU A N 1
ATOM 1495 C CA . GLU A 1 185 ? 11.016 -25.328 2.613 1 98.25 185 GLU A CA 1
ATOM 1496 C C . GLU A 1 185 ? 9.586 -24.969 3.006 1 98.25 185 GLU A C 1
ATOM 1498 O O . GLU A 1 185 ? 9.305 -24.734 4.18 1 98.25 185 GLU A O 1
ATOM 1503 N N . CYS A 1 186 ? 8.75 -24.891 2.02 1 98.69 186 CYS A N 1
ATOM 1504 C CA . CYS A 1 186 ? 7.375 -24.438 2.197 1 98.69 186 CYS A CA 1
ATOM 1505 C C . CYS A 1 186 ? 6.402 -25.344 1.449 1 98.69 186 CYS A C 1
ATOM 1507 O O . CYS A 1 186 ? 5.699 -24.891 0.543 1 98.69 186 CYS A O 1
ATOM 1509 N N . PRO A 1 187 ? 6.219 -26.562 1.865 1 98.62 187 PRO A N 1
ATOM 1510 C CA . PRO A 1 187 ? 5.406 -27.516 1.108 1 98.62 187 PRO A CA 1
ATOM 1511 C C . PRO A 1 187 ? 3.93 -27.125 1.057 1 98.62 187 PRO A C 1
ATOM 1513 O O . PRO A 1 187 ? 3.266 -27.344 0.04 1 98.62 187 PRO A O 1
ATOM 1516 N N . LYS A 1 188 ? 3.393 -26.594 2.15 1 98.62 188 LYS A N 1
ATOM 1517 C CA . LYS A 1 188 ? 1.982 -26.219 2.16 1 98.62 188 LYS A CA 1
ATOM 1518 C C . LYS A 1 188 ? 1.71 -25.094 1.169 1 98.62 188 LYS A C 1
ATOM 1520 O O . LYS A 1 188 ? 0.647 -25.047 0.544 1 98.62 188 LYS A O 1
ATOM 1525 N N . LEU A 1 189 ? 2.648 -24.203 1.072 1 98.81 189 LEU A N 1
ATOM 1526 C CA . LEU A 1 189 ? 2.498 -23.094 0.145 1 98.81 189 LEU A CA 1
ATOM 1527 C C . LEU A 1 189 ? 2.512 -23.578 -1.3 1 98.81 189 LEU A C 1
ATOM 1529 O O . LEU A 1 189 ? 1.757 -23.078 -2.137 1 98.81 189 LEU A O 1
ATOM 1533 N N . VAL A 1 190 ? 3.424 -24.5 -1.589 1 98.75 190 VAL A N 1
ATOM 1534 C CA . VAL A 1 190 ? 3.494 -25.047 -2.939 1 98.75 190 VAL A CA 1
ATOM 1535 C C . VAL A 1 190 ? 2.211 -25.812 -3.256 1 98.75 190 VAL A C 1
ATOM 1537 O O . VAL A 1 190 ? 1.688 -25.719 -4.367 1 98.75 190 VAL A O 1
ATOM 1540 N N . GLU A 1 191 ? 1.698 -26.531 -2.305 1 98.75 191 GLU A N 1
ATOM 1541 C CA . GLU A 1 191 ? 0.418 -27.203 -2.5 1 98.75 191 GLU A CA 1
ATOM 1542 C C . GLU A 1 191 ? -0.698 -26.203 -2.775 1 98.75 191 GLU A C 1
ATOM 1544 O O . GLU A 1 191 ? -1.562 -26.438 -3.619 1 98.75 191 GLU A O 1
ATOM 1549 N N . TRP A 1 192 ? -0.726 -25.141 -2.012 1 98.88 192 TRP A N 1
ATOM 1550 C CA . TRP A 1 192 ? -1.645 -24.047 -2.27 1 98.88 192 TRP A CA 1
ATOM 1551 C C . TRP A 1 192 ? -1.497 -23.531 -3.701 1 98.88 192 TRP A C 1
ATOM 1553 O O . TRP A 1 192 ? -2.494 -23.312 -4.391 1 98.88 192 TRP A O 1
ATOM 1563 N N . GLY A 1 193 ? -0.266 -23.297 -4.129 1 98.81 193 GLY A N 1
ATOM 1564 C CA . GLY A 1 193 ? -0.025 -22.859 -5.492 1 98.81 193 GLY A CA 1
ATOM 1565 C C . GLY A 1 193 ? -0.612 -23.797 -6.535 1 98.81 193 GLY A C 1
ATOM 1566 O O . GLY A 1 193 ? -1.237 -23.344 -7.496 1 98.81 193 GLY A O 1
ATOM 1567 N N . LYS A 1 194 ? -0.401 -25.094 -6.328 1 98.62 194 LYS A N 1
ATOM 1568 C CA . LYS A 1 194 ? -0.958 -26.094 -7.23 1 98.62 194 LYS A CA 1
ATOM 1569 C C . LYS A 1 194 ? -2.482 -26.031 -7.258 1 98.62 194 LYS A C 1
ATOM 1571 O O . LYS A 1 194 ? -3.096 -26.141 -8.32 1 98.62 194 LYS A O 1
ATOM 1576 N N . ARG A 1 195 ? -3.051 -25.859 -6.09 1 98.69 195 ARG A N 1
ATOM 1577 C CA . ARG A 1 195 ? -4.5 -25.703 -6.004 1 98.69 195 ARG A CA 1
ATOM 1578 C C . ARG A 1 195 ? -4.973 -24.484 -6.777 1 98.69 195 ARG A C 1
ATOM 1580 O O . ARG A 1 195 ? -5.973 -24.547 -7.496 1 98.69 195 ARG A O 1
ATOM 1587 N N . CYS A 1 196 ? -4.305 -23.359 -6.617 1 98.81 196 CYS A N 1
ATOM 1588 C CA . CYS A 1 196 ? -4.652 -22.156 -7.352 1 98.81 196 CYS A CA 1
ATOM 1589 C C . CYS A 1 196 ? -4.516 -22.359 -8.852 1 98.81 196 CYS A C 1
ATOM 1591 O O . CYS A 1 196 ? -5.379 -21.938 -9.625 1 98.81 196 CYS A O 1
ATOM 1593 N N . MET A 1 197 ? -3.443 -23.062 -9.258 1 98.62 197 MET A N 1
ATOM 1594 C CA . MET A 1 197 ? -3.148 -23.266 -10.672 1 98.62 197 MET A CA 1
ATOM 1595 C C . MET A 1 197 ? -4.16 -24.203 -11.312 1 98.62 197 MET A C 1
ATOM 1597 O O . MET A 1 197 ? -4.27 -24.281 -12.539 1 98.62 197 MET A O 1
ATOM 1601 N N . ALA A 1 198 ? -4.855 -24.922 -10.531 1 98.5 198 ALA A N 1
ATOM 1602 C CA . ALA A 1 198 ? -5.906 -25.812 -11.039 1 98.5 198 ALA A CA 1
ATOM 1603 C C . ALA A 1 198 ? -7.133 -25.016 -11.469 1 98.5 198 ALA A C 1
ATOM 1605 O O . ALA A 1 198 ? -8.008 -25.531 -12.164 1 98.5 198 ALA A O 1
ATOM 1606 N N . ARG A 1 199 ? -7.25 -23.828 -10.984 1 98.19 199 ARG A N 1
ATOM 1607 C CA . ARG A 1 199 ? -8.297 -22.938 -11.477 1 98.19 199 ARG A CA 1
ATOM 1608 C C . ARG A 1 199 ? -7.992 -22.469 -12.891 1 98.19 199 ARG A C 1
ATOM 1610 O O . ARG A 1 199 ? -6.922 -21.906 -13.148 1 98.19 199 ARG A O 1
ATOM 1617 N N . GLU A 1 200 ? -8.93 -22.578 -13.773 1 98.25 200 GLU A N 1
ATOM 1618 C CA . GLU A 1 200 ? -8.734 -22.219 -15.18 1 98.25 200 GLU A CA 1
ATOM 1619 C C . GLU A 1 200 ? -8.359 -20.75 -15.32 1 98.25 200 GLU A C 1
ATOM 1621 O O . GLU A 1 200 ? -7.48 -20.391 -16.109 1 98.25 200 GLU A O 1
ATOM 1626 N N . SER A 1 201 ? -9.023 -19.875 -14.57 1 98.19 201 SER A N 1
ATOM 1627 C CA . SER A 1 201 ? -8.766 -18.438 -14.617 1 98.19 201 SER A CA 1
ATOM 1628 C C . SER A 1 201 ? -7.312 -18.125 -14.266 1 98.19 201 SER A C 1
ATOM 1630 O O . SER A 1 201 ? -6.688 -17.266 -14.898 1 98.19 201 SER A O 1
ATOM 1632 N N . VAL A 1 202 ? -6.719 -18.844 -13.328 1 98.75 202 VAL A N 1
ATOM 1633 C CA . VAL A 1 202 ? -5.344 -18.625 -12.898 1 98.75 202 VAL A CA 1
ATOM 1634 C C . VAL A 1 202 ? -4.379 -19.188 -13.93 1 98.75 202 VAL A C 1
ATOM 1636 O O . VAL A 1 202 ? -3.445 -18.5 -14.359 1 98.75 202 VAL A O 1
ATOM 1639 N N . ALA A 1 203 ? -4.645 -20.375 -14.375 1 98.56 203 ALA A N 1
ATOM 1640 C CA . ALA A 1 203 ? -3.746 -21.062 -15.297 1 98.56 203 ALA A CA 1
ATOM 1641 C C . ALA A 1 203 ? -3.592 -20.297 -16.594 1 98.56 203 ALA A C 1
ATOM 1643 O O . ALA A 1 203 ? -2.486 -20.172 -17.141 1 98.56 203 ALA A O 1
ATOM 1644 N N . LYS A 1 204 ? -4.637 -19.766 -17.062 1 97.81 204 LYS A N 1
ATOM 1645 C CA . LYS A 1 204 ? -4.582 -19.094 -18.359 1 97.81 204 LYS A CA 1
ATOM 1646 C C . LYS A 1 204 ? -4.008 -17.688 -18.219 1 97.81 204 LYS A C 1
ATOM 1648 O O . LYS A 1 204 ? -3.645 -17.062 -19.219 1 97.81 204 LYS A O 1
ATOM 1653 N N . SER A 1 205 ? -3.93 -17.172 -16.984 1 98.62 205 SER A N 1
ATOM 1654 C CA . SER A 1 205 ? -3.559 -15.773 -16.75 1 98.62 205 SER A CA 1
ATOM 1655 C C . SER A 1 205 ? -2.117 -15.656 -16.266 1 98.62 205 SER A C 1
ATOM 1657 O O . SER A 1 205 ? -1.598 -14.547 -16.125 1 98.62 205 SER A O 1
ATOM 1659 N N . THR A 1 206 ? -1.473 -16.734 -15.984 1 98.5 206 THR A N 1
ATOM 1660 C CA . THR A 1 206 ? -0.104 -16.703 -15.477 1 98.5 206 THR A CA 1
ATOM 1661 C C . THR A 1 206 ? 0.878 -17.172 -16.547 1 98.5 206 THR A C 1
ATOM 1663 O O . THR A 1 206 ? 0.529 -17.984 -17.406 1 98.5 206 THR A O 1
ATOM 1666 N N . ALA A 1 207 ? 2.041 -16.641 -16.516 1 98.44 207 ALA A N 1
ATOM 1667 C CA . ALA A 1 207 ? 3.066 -16.953 -17.516 1 98.44 207 ALA A CA 1
ATOM 1668 C C . ALA A 1 207 ? 3.654 -18.344 -17.297 1 98.44 207 ALA A C 1
ATOM 1670 O O . ALA A 1 207 ? 3.598 -18.875 -16.188 1 98.44 207 ALA A O 1
ATOM 1671 N N . ASP A 1 208 ? 4.16 -18.875 -18.328 1 98.25 208 ASP A N 1
ATOM 1672 C CA . ASP A 1 208 ? 4.961 -20.094 -18.219 1 98.25 208 ASP A CA 1
ATOM 1673 C C . ASP A 1 208 ? 6.223 -19.844 -17.406 1 98.25 208 ASP A C 1
ATOM 1675 O O . ASP A 1 208 ? 6.973 -18.906 -17.672 1 98.25 208 ASP A O 1
ATOM 1679 N N . PRO A 1 209 ? 6.434 -20.688 -16.391 1 98.44 209 PRO A N 1
ATOM 1680 C CA . PRO A 1 209 ? 7.625 -20.484 -15.562 1 98.44 209 PRO A CA 1
ATOM 1681 C C . PRO A 1 209 ? 8.914 -20.422 -16.375 1 98.44 209 PRO A C 1
ATOM 1683 O O . PRO A 1 209 ? 9.836 -19.688 -16.031 1 98.44 209 PRO A O 1
ATOM 1686 N N . GLN A 1 210 ? 8.961 -21.156 -17.438 1 98.31 210 GLN A N 1
ATOM 1687 C CA . GLN A 1 210 ? 10.148 -21.125 -18.297 1 98.31 210 GLN A CA 1
ATOM 1688 C C . GLN A 1 210 ? 10.312 -19.766 -18.969 1 98.31 210 GLN A C 1
ATOM 1690 O O . GLN A 1 210 ? 11.43 -19.297 -19.156 1 98.31 210 GLN A O 1
ATOM 1695 N N . GLU A 1 211 ? 9.242 -19.188 -19.406 1 98 211 GLU A N 1
ATOM 1696 C CA . GLU A 1 211 ? 9.281 -17.859 -20 1 98 211 GLU A CA 1
ATOM 1697 C C . GLU A 1 211 ? 9.781 -16.828 -18.984 1 98 211 GLU A C 1
ATOM 1699 O O . GLU A 1 211 ? 10.547 -15.922 -19.328 1 98 211 GLU A O 1
ATOM 1704 N N . VAL A 1 212 ? 9.398 -16.953 -17.75 1 98.31 212 VAL A N 1
ATOM 1705 C CA . VAL A 1 212 ? 9.844 -16.062 -16.672 1 98.31 212 VAL A CA 1
ATOM 1706 C C . VAL A 1 212 ? 11.352 -16.203 -16.484 1 98.31 212 VAL A C 1
ATOM 1708 O O . VAL A 1 212 ? 12.07 -15.211 -16.391 1 98.31 212 VAL A O 1
ATOM 1711 N N . TYR A 1 213 ? 11.789 -17.469 -16.469 1 98.12 213 TYR A N 1
ATOM 1712 C CA . TYR A 1 213 ? 13.211 -17.719 -16.281 1 98.12 213 TYR A CA 1
ATOM 1713 C C . TYR A 1 213 ? 14.023 -17.109 -17.422 1 98.12 213 TYR A C 1
ATOM 1715 O O . TYR A 1 213 ? 15.078 -16.516 -17.188 1 98.12 213 TYR A O 1
ATOM 1723 N N . GLU A 1 214 ? 13.539 -17.266 -18.641 1 97.56 214 GLU A N 1
ATOM 1724 C CA . GLU A 1 214 ? 14.219 -16.688 -19.781 1 97.56 214 GLU A CA 1
ATOM 1725 C C . GLU A 1 214 ? 14.281 -15.172 -19.688 1 97.56 214 GLU A C 1
ATOM 1727 O O . GLU A 1 214 ? 15.289 -14.562 -20.062 1 97.56 214 GLU A O 1
ATOM 1732 N N . PHE A 1 215 ? 13.266 -14.617 -19.281 1 96.44 215 PHE A N 1
ATOM 1733 C CA . PHE A 1 215 ? 13.242 -13.18 -19.047 1 96.44 215 PHE A CA 1
ATOM 1734 C C . PHE A 1 215 ? 14.297 -12.773 -18.016 1 96.44 215 PHE A C 1
ATOM 1736 O O . PHE A 1 215 ? 15.047 -11.82 -18.234 1 96.44 215 PHE A O 1
ATOM 1743 N N . VAL A 1 216 ? 14.375 -13.492 -16.906 1 96.75 216 VAL A N 1
ATOM 1744 C CA . VAL A 1 216 ? 15.344 -13.219 -15.852 1 96.75 216 VAL A CA 1
ATOM 1745 C C . VAL A 1 216 ? 16.766 -13.312 -16.406 1 96.75 216 VAL A C 1
ATOM 1747 O O . VAL A 1 216 ? 17.609 -12.453 -16.125 1 96.75 216 VAL A O 1
ATOM 1750 N N . GLN A 1 217 ? 16.969 -14.32 -17.234 1 95.88 217 GLN A N 1
ATOM 1751 C CA . GLN A 1 217 ? 18.281 -14.484 -17.844 1 95.88 217 GLN A CA 1
ATOM 1752 C C . GLN A 1 217 ? 18.641 -13.297 -18.719 1 95.88 217 GLN A C 1
ATOM 1754 O O . GLN A 1 217 ? 19.781 -12.82 -18.719 1 95.88 217 GLN A O 1
ATOM 1759 N N . SER A 1 218 ? 17.672 -12.867 -19.469 1 94.31 218 SER A N 1
ATOM 1760 C CA . SER A 1 218 ? 17.891 -11.719 -20.344 1 94.31 218 SER A CA 1
ATOM 1761 C C . SER A 1 218 ? 18.172 -10.461 -19.516 1 94.31 218 SER A C 1
ATOM 1763 O O . SER A 1 218 ? 19 -9.641 -19.906 1 94.31 218 SER A O 1
ATOM 1765 N N . MET A 1 219 ? 17.469 -10.305 -18.438 1 93.06 219 MET A N 1
ATOM 1766 C CA . MET A 1 219 ? 17.641 -9.141 -17.578 1 93.06 219 MET A CA 1
ATOM 1767 C C . MET A 1 219 ? 19 -9.18 -16.891 1 93.06 219 MET A C 1
ATOM 1769 O O . MET A 1 219 ? 19.625 -8.133 -16.688 1 93.06 219 MET A O 1
ATOM 1773 N N . LYS A 1 220 ? 19.391 -10.344 -16.531 1 92.94 220 LYS A N 1
ATOM 1774 C CA . LYS A 1 220 ? 20.703 -10.5 -15.922 1 92.94 220 LYS A CA 1
ATOM 1775 C C . LYS A 1 220 ? 21.812 -10.023 -16.875 1 92.94 220 LYS A C 1
ATOM 1777 O O . LYS A 1 220 ? 22.781 -9.398 -16.438 1 92.94 220 LYS A O 1
ATOM 1782 N N . LEU A 1 221 ? 21.641 -10.312 -18.109 1 89.75 221 LEU A N 1
ATOM 1783 C CA . LEU A 1 221 ? 22.594 -9.859 -19.109 1 89.75 221 LEU A CA 1
ATOM 1784 C C . LEU A 1 221 ? 22.609 -8.336 -19.203 1 89.75 221 LEU A C 1
ATOM 1786 O O . LEU A 1 221 ? 23.688 -7.73 -19.328 1 89.75 221 LEU A O 1
ATOM 1790 N N . VAL A 1 222 ? 21.547 -7.746 -19.062 1 86.38 222 VAL A N 1
ATOM 1791 C CA . VAL A 1 222 ? 21.391 -6.301 -19.188 1 86.38 222 VAL A CA 1
ATOM 1792 C C . VAL A 1 222 ? 22.031 -5.613 -17.984 1 86.38 222 VAL A C 1
ATOM 1794 O O . VAL A 1 222 ? 22.672 -4.574 -18.125 1 86.38 222 VAL A O 1
ATOM 1797 N N . VAL A 1 223 ? 21.875 -6.25 -16.812 1 86 223 VAL A N 1
ATOM 1798 C CA . VAL A 1 223 ? 22.375 -5.594 -15.609 1 86 223 VAL A CA 1
ATOM 1799 C C . VAL A 1 223 ? 23.812 -6.035 -15.328 1 86 223 VAL A C 1
ATOM 1801 O O . VAL A 1 223 ? 24.422 -5.582 -14.367 1 86 223 VAL A O 1
ATOM 1804 N N . GLY A 1 224 ? 24.297 -6.805 -16.094 1 84.56 224 GLY A N 1
ATOM 1805 C CA . GLY A 1 224 ? 25.703 -7.168 -16.031 1 84.56 224 GLY A CA 1
ATOM 1806 C C . GLY A 1 224 ? 25.984 -8.266 -15.023 1 84.56 224 GLY A C 1
ATOM 1807 O O . GLY A 1 224 ? 27.047 -8.273 -14.398 1 84.56 224 GLY A O 1
ATOM 1808 N N . ILE A 1 225 ? 25 -8.953 -14.617 1 75.31 225 ILE A N 1
ATOM 1809 C CA . ILE A 1 225 ? 25.188 -10.062 -13.688 1 75.31 225 ILE A CA 1
ATOM 1810 C C . ILE A 1 225 ? 25.391 -11.359 -14.477 1 75.31 225 ILE A C 1
ATOM 1812 O O . ILE A 1 225 ? 24.594 -11.672 -15.375 1 75.31 225 ILE A O 1
ATOM 1816 N N . ASP A 1 226 ? 26.547 -11.773 -14.789 1 65.94 226 ASP A N 1
ATOM 1817 C CA . ASP A 1 226 ? 26.875 -12.977 -15.539 1 65.94 226 ASP A CA 1
ATOM 1818 C C . ASP A 1 226 ? 26.656 -14.227 -14.695 1 65.94 226 ASP A C 1
ATOM 1820 O O . ASP A 1 226 ? 26.781 -14.188 -13.469 1 65.94 226 ASP A O 1
ATOM 1824 N N . MET B 1 1 ? -6.496 -20.422 34.219 1 19.59 1 MET B N 1
ATOM 1825 C CA . MET B 1 1 ? -6.215 -19 34.344 1 19.59 1 MET B CA 1
ATOM 1826 C C . MET B 1 1 ? -7.012 -18.203 33.312 1 19.59 1 MET B C 1
ATOM 1828 O O . MET B 1 1 ? -6.605 -18.094 32.156 1 19.59 1 MET B O 1
ATOM 1832 N N . ALA B 1 2 ? -8.352 -18.328 33.25 1 26.8 2 ALA B N 1
ATOM 1833 C CA . ALA B 1 2 ? -9.492 -17.984 32.375 1 26.8 2 ALA B CA 1
ATOM 1834 C C . ALA B 1 2 ? -9.602 -16.469 32.219 1 26.8 2 ALA B C 1
ATOM 1836 O O . ALA B 1 2 ? -9.945 -15.742 33.156 1 26.8 2 ALA B O 1
ATOM 1837 N N . GLY B 1 3 ? -8.516 -15.805 31.594 1 30.31 3 GLY B N 1
ATOM 1838 C CA . GLY B 1 3 ? -8.32 -14.367 31.672 1 30.31 3 GLY B CA 1
ATOM 1839 C C . GLY B 1 3 ? -9.594 -13.578 31.469 1 30.31 3 GLY B C 1
ATOM 1840 O O . GLY B 1 3 ? -10.539 -14.062 30.859 1 30.31 3 GLY B O 1
ATOM 1841 N N . GLY B 1 4 ? -10.086 -12.711 32.219 1 33.97 4 GLY B N 1
ATOM 1842 C CA . GLY B 1 4 ? -11.266 -11.859 32.156 1 33.97 4 GLY B CA 1
ATOM 1843 C C . GLY B 1 4 ? -11.539 -11.281 30.797 1 33.97 4 GLY B C 1
ATOM 1844 O O . GLY B 1 4 ? -10.609 -10.922 30.078 1 33.97 4 GLY B O 1
ATOM 1845 N N . GLY B 1 5 ? -12.516 -11.734 29.922 1 36.38 5 GLY B N 1
ATOM 1846 C CA . GLY B 1 5 ? -12.938 -11.57 28.531 1 36.38 5 GLY B CA 1
ATOM 1847 C C . GLY B 1 5 ? -12.953 -10.117 28.078 1 36.38 5 GLY B C 1
ATOM 1848 O O . GLY B 1 5 ? -13.969 -9.438 28.203 1 36.38 5 GLY B O 1
ATOM 1849 N N . HIS B 1 6 ? -12.109 -9.195 28.375 1 38.84 6 HIS B N 1
ATOM 1850 C CA . HIS B 1 6 ? -11.875 -7.793 28.031 1 38.84 6 HIS B CA 1
ATOM 1851 C C . HIS B 1 6 ? -12.203 -7.523 26.578 1 38.84 6 HIS B C 1
ATOM 1853 O O . HIS B 1 6 ? -11.789 -6.508 26.016 1 38.84 6 HIS B O 1
ATOM 1859 N N . GLY B 1 7 ? -12.852 -8.219 25.75 1 46.56 7 GLY B N 1
ATOM 1860 C CA . GLY B 1 7 ? -13.312 -8.391 24.375 1 46.56 7 GLY B CA 1
ATOM 1861 C C . GLY B 1 7 ? -14.312 -7.332 23.953 1 46.56 7 GLY B C 1
ATOM 1862 O O . GLY B 1 7 ? -15.062 -7.531 23 1 46.56 7 GLY B O 1
ATOM 1863 N N . GLY B 1 8 ? -14.742 -6.309 24.844 1 58.09 8 GLY B N 1
ATOM 1864 C CA . GLY B 1 8 ? -15.734 -5.305 24.5 1 58.09 8 GLY B CA 1
ATOM 1865 C C . GLY B 1 8 ? -15.375 -4.512 23.25 1 58.09 8 GLY B C 1
ATOM 1866 O O . GLY B 1 8 ? -14.438 -4.867 22.531 1 58.09 8 GLY B O 1
ATOM 1867 N N . ASP B 1 9 ? -16.281 -3.463 22.844 1 78.44 9 ASP B N 1
ATOM 1868 C CA . ASP B 1 9 ? -16.172 -2.498 21.766 1 78.44 9 ASP B CA 1
ATOM 1869 C C . ASP B 1 9 ? -15 -1.543 21.984 1 78.44 9 ASP B C 1
ATOM 1871 O O . ASP B 1 9 ? -15.023 -0.403 21.516 1 78.44 9 ASP B O 1
ATOM 1875 N N . GLU B 1 10 ? -13.969 -2.104 22.625 1 91.31 10 GLU B N 1
ATOM 1876 C CA . GLU B 1 10 ? -12.828 -1.278 23.016 1 91.31 10 GLU B CA 1
ATOM 1877 C C . GLU B 1 10 ? -11.945 -0.967 21.812 1 91.31 10 GLU B C 1
ATOM 1879 O O . GLU B 1 10 ? -11.703 -1.834 20.969 1 91.31 10 GLU B O 1
ATOM 1884 N N . VAL B 1 11 ? -11.5 0.282 21.703 1 98.19 11 VAL B N 1
ATOM 1885 C CA . VAL B 1 11 ? -10.562 0.771 20.703 1 98.19 11 VAL B CA 1
ATOM 1886 C C . VAL B 1 11 ? -9.281 1.257 21.375 1 98.19 11 VAL B C 1
ATOM 1888 O O . VAL B 1 11 ? -9.328 2.141 22.234 1 98.19 11 VAL B O 1
ATOM 1891 N N . ILE B 1 12 ? -8.125 0.567 21.078 1 98.75 12 ILE B N 1
ATOM 1892 C CA . ILE B 1 12 ? -6.816 0.949 21.594 1 98.75 12 ILE B CA 1
ATOM 1893 C C . ILE B 1 12 ? -5.891 1.315 20.438 1 98.75 12 ILE B C 1
ATOM 1895 O O . ILE B 1 12 ? -5.875 0.638 19.406 1 98.75 12 ILE B O 1
ATOM 1899 N N . LEU B 1 13 ? -5.164 2.369 20.609 1 98.81 13 LEU B N 1
ATOM 1900 C CA . LEU B 1 13 ? -4.176 2.764 19.609 1 98.81 13 LEU B CA 1
ATOM 1901 C C . LEU B 1 13 ? -2.771 2.76 20.203 1 98.81 13 LEU B C 1
ATOM 1903 O O . LEU B 1 13 ? -2.475 3.543 21.109 1 98.81 13 LEU B O 1
ATOM 1907 N N . LEU B 1 14 ? -1.937 1.816 19.812 1 98.81 14 LEU B N 1
ATOM 1908 C CA . LEU B 1 14 ? -0.501 1.877 20.062 1 98.81 14 LEU B CA 1
ATOM 1909 C C . LEU B 1 14 ? 0.183 2.836 19.094 1 98.81 14 LEU B C 1
ATOM 1911 O O . LEU B 1 14 ? 0.103 2.658 17.875 1 98.81 14 LEU B O 1
ATOM 1915 N N . ASP B 1 15 ? 0.902 3.799 19.656 1 98.25 15 ASP B N 1
ATOM 1916 C CA . ASP B 1 15 ? 1.278 4.898 18.766 1 98.25 15 ASP B CA 1
ATOM 1917 C C . ASP B 1 15 ? 2.494 5.648 19.312 1 98.25 15 ASP B C 1
ATOM 1919 O O . ASP B 1 15 ? 3.051 5.273 20.344 1 98.25 15 ASP B O 1
ATOM 1923 N N . LEU B 1 16 ? 3.021 6.512 18.562 1 97.5 16 LEU B N 1
ATOM 1924 C CA . LEU B 1 16 ? 4.039 7.504 18.891 1 97.5 16 LEU B CA 1
ATOM 1925 C C . LEU B 1 16 ? 3.605 8.898 18.438 1 97.5 16 LEU B C 1
ATOM 1927 O O . LEU B 1 16 ? 3.262 9.102 17.281 1 97.5 16 LEU B O 1
ATOM 1931 N N . LYS B 1 17 ? 3.65 9.828 19.281 1 96.62 17 LYS B N 1
ATOM 1932 C CA . LYS B 1 17 ? 3.014 11.133 19.141 1 96.62 17 LYS B CA 1
ATOM 1933 C C . LYS B 1 17 ? 3.469 11.828 17.859 1 96.62 17 LYS B C 1
ATOM 1935 O O . LYS B 1 17 ? 2.654 12.398 17.125 1 96.62 17 LYS B O 1
ATOM 1940 N N . VAL B 1 18 ? 4.727 11.711 17.484 1 97.44 18 VAL B N 1
ATOM 1941 C CA . VAL B 1 18 ? 5.281 12.508 16.406 1 97.44 18 VAL B CA 1
ATOM 1942 C C . VAL B 1 18 ? 5.219 11.727 15.094 1 97.44 18 VAL B C 1
ATOM 1944 O O . VAL B 1 18 ? 5.551 12.25 14.031 1 97.44 18 VAL B O 1
ATOM 1947 N N . SER B 1 19 ? 4.816 10.477 15.172 1 97.44 19 SER B N 1
ATOM 1948 C CA . SER B 1 19 ? 4.785 9.633 13.977 1 97.44 19 SER B CA 1
ATOM 1949 C C . SER B 1 19 ? 3.715 10.102 13 1 97.44 19 SER B C 1
ATOM 1951 O O . SER B 1 19 ? 2.533 10.164 13.344 1 97.44 19 SER B O 1
ATOM 1953 N N . MET B 1 20 ? 4.113 10.375 11.773 1 98.12 20 MET B N 1
ATOM 1954 C CA . MET B 1 20 ? 3.141 10.773 10.758 1 98.12 20 MET B CA 1
ATOM 1955 C C . MET B 1 20 ? 2.133 9.656 10.508 1 98.12 20 MET B C 1
ATOM 1957 O O . MET B 1 20 ? 0.968 9.922 10.203 1 98.12 20 MET B O 1
ATOM 1961 N N . PHE B 1 21 ? 2.525 8.414 10.633 1 98.44 21 PHE B N 1
ATOM 1962 C CA . PHE B 1 21 ? 1.646 7.27 10.414 1 98.44 21 PHE B CA 1
ATOM 1963 C C . PHE B 1 21 ? 0.629 7.145 11.539 1 98.44 21 PHE B C 1
ATOM 1965 O O . PHE B 1 21 ? -0.538 6.836 11.297 1 98.44 21 PHE B O 1
ATOM 1972 N N . GLY B 1 22 ? 1.116 7.383 12.734 1 98.62 22 GLY B N 1
ATOM 1973 C CA . GLY B 1 22 ? 0.195 7.43 13.859 1 98.62 22 GLY B CA 1
ATOM 1974 C C . GLY B 1 22 ? -0.79 8.578 13.773 1 98.62 22 GLY B C 1
ATOM 1975 O O . GLY B 1 22 ? -1.97 8.422 14.102 1 98.62 22 GLY B O 1
ATOM 1976 N N . MET B 1 23 ? -0.326 9.742 13.375 1 98.88 23 MET B N 1
ATOM 1977 C CA . MET B 1 23 ? -1.173 10.93 13.273 1 98.88 23 MET B CA 1
ATOM 1978 C C . MET B 1 23 ? -2.311 10.703 12.289 1 98.88 23 MET B C 1
ATOM 1980 O O . MET B 1 23 ? -3.42 11.203 12.484 1 98.88 23 MET B O 1
ATOM 1984 N N . ARG B 1 24 ? -2.092 9.93 11.203 1 98.81 24 ARG B N 1
ATOM 1985 C CA . ARG B 1 24 ? -3.152 9.57 10.266 1 98.81 24 ARG B CA 1
ATOM 1986 C C . ARG B 1 24 ? -4.324 8.922 10.992 1 98.81 24 ARG B C 1
ATOM 1988 O O . ARG B 1 24 ? -5.48 9.289 10.766 1 98.81 24 ARG B O 1
ATOM 1995 N N . VAL B 1 25 ? -3.977 8 11.82 1 98.88 25 VAL B N 1
ATOM 1996 C CA . VAL B 1 25 ? -4.984 7.199 12.508 1 98.88 25 VAL B CA 1
ATOM 1997 C C . VAL B 1 25 ? -5.73 8.07 13.516 1 98.88 25 VAL B C 1
ATOM 1999 O O . VAL B 1 25 ? -6.957 8.016 13.609 1 98.88 25 VAL B O 1
ATOM 2002 N N . ARG B 1 26 ? -4.992 8.914 14.234 1 98.94 26 ARG B N 1
ATOM 2003 C CA . ARG B 1 26 ? -5.617 9.805 15.211 1 98.94 26 ARG B CA 1
ATOM 2004 C C . ARG B 1 26 ? -6.559 10.789 14.531 1 98.94 26 ARG B C 1
ATOM 2006 O O . ARG B 1 26 ? -7.652 11.062 15.031 1 98.94 26 ARG B O 1
ATOM 2013 N N . VAL B 1 27 ? -6.145 11.328 13.406 1 98.88 27 VAL B N 1
ATOM 2014 C CA . VAL B 1 27 ? -7 12.234 12.648 1 98.88 27 VAL B CA 1
ATOM 2015 C C . VAL B 1 27 ? -8.273 11.516 12.227 1 98.88 27 VAL B C 1
ATOM 2017 O O . VAL B 1 27 ? -9.375 12.047 12.391 1 98.88 27 VAL B O 1
ATOM 2020 N N . ALA B 1 28 ? -8.164 10.289 11.664 1 98.81 28 ALA B N 1
ATOM 2021 C CA . ALA B 1 28 ? -9.32 9.531 11.211 1 98.81 28 ALA B CA 1
ATOM 2022 C C . ALA B 1 28 ? -10.281 9.258 12.367 1 98.81 28 ALA B C 1
ATOM 2024 O O . ALA B 1 28 ? -11.492 9.43 12.234 1 98.81 28 ALA B O 1
ATOM 2025 N N . LEU B 1 29 ? -9.734 8.812 13.516 1 98.69 29 LEU B N 1
ATOM 2026 C CA . LEU B 1 29 ? -10.555 8.539 14.695 1 98.69 29 LEU B CA 1
ATOM 2027 C C . LEU B 1 29 ? -11.273 9.805 15.164 1 98.69 29 LEU B C 1
ATOM 2029 O O . LEU B 1 29 ? -12.461 9.766 15.492 1 98.69 29 LEU B O 1
ATOM 2033 N N . ALA B 1 30 ? -10.562 10.906 15.188 1 98.69 30 ALA B N 1
ATOM 2034 C CA . ALA B 1 30 ? -11.133 12.172 15.633 1 98.69 30 ALA B CA 1
ATOM 2035 C C . ALA B 1 30 ? -12.234 12.641 14.688 1 98.69 30 ALA B C 1
ATOM 2037 O O . ALA B 1 30 ? -13.281 13.117 15.133 1 98.69 30 ALA B O 1
ATOM 2038 N N . GLU B 1 31 ? -11.984 12.555 13.383 1 98.12 31 GLU B N 1
ATOM 2039 C CA . GLU B 1 31 ? -12.992 12.945 12.398 1 98.12 31 GLU B CA 1
ATOM 2040 C C . GLU B 1 31 ? -14.297 12.18 12.609 1 98.12 31 GLU B C 1
ATOM 2042 O O . GLU B 1 31 ? -15.383 12.734 12.406 1 98.12 31 GLU B O 1
ATOM 2047 N N . LYS B 1 32 ? -14.148 10.922 13.023 1 97.19 32 LYS B N 1
ATOM 2048 C CA . LYS B 1 32 ? -15.32 10.062 13.172 1 97.19 32 LYS B CA 1
ATOM 2049 C C . LYS B 1 32 ? -15.859 10.109 14.594 1 97.19 32 LYS B C 1
ATOM 2051 O O . LYS B 1 32 ? -16.859 9.453 14.906 1 97.19 32 LYS B O 1
ATOM 2056 N N . GLY B 1 33 ? -15.195 10.844 15.438 1 97.12 33 GLY B N 1
ATOM 2057 C CA . GLY B 1 33 ? -15.641 10.984 16.812 1 97.12 33 GLY B CA 1
ATOM 2058 C C . GLY B 1 33 ? -15.531 9.703 17.609 1 97.12 33 GLY B C 1
ATOM 2059 O O . GLY B 1 33 ? -16.375 9.414 18.453 1 97.12 33 GLY B O 1
ATOM 2060 N N . ILE B 1 34 ? -14.555 8.914 17.375 1 97.38 34 ILE B N 1
ATOM 2061 C CA . ILE B 1 34 ? -14.391 7.625 18.031 1 97.38 34 ILE B CA 1
ATOM 2062 C C . ILE B 1 34 ? -13.469 7.781 19.234 1 97.38 34 ILE B C 1
ATOM 2064 O O . ILE B 1 34 ? -12.344 8.273 19.109 1 97.38 34 ILE B O 1
ATOM 2068 N N . GLU B 1 35 ? -13.961 7.406 20.328 1 96.94 35 GLU B N 1
ATOM 2069 C CA . GLU B 1 35 ? -13.125 7.371 21.531 1 96.94 35 GLU B CA 1
ATOM 2070 C C . GLU B 1 35 ? -12.203 6.156 21.531 1 96.94 35 GLU B C 1
ATOM 2072 O O . GLU B 1 35 ? -12.578 5.082 21.062 1 96.94 35 GLU B O 1
ATOM 2077 N N . TYR B 1 36 ? -11.031 6.391 22.078 1 98.25 36 TYR B N 1
ATOM 2078 C CA . TYR B 1 36 ? -10.07 5.297 22.141 1 98.25 36 TYR B CA 1
ATOM 2079 C C . TYR B 1 36 ? -9.086 5.496 23.297 1 98.25 36 TYR B C 1
ATOM 2081 O O . TYR B 1 36 ? -8.938 6.609 23.797 1 98.25 36 TYR B O 1
ATOM 2089 N N . GLU B 1 37 ? -8.5 4.41 23.656 1 98.31 37 GLU B N 1
ATOM 2090 C CA . GLU B 1 37 ? -7.383 4.453 24.594 1 98.31 37 GLU B CA 1
ATOM 2091 C C . GLU B 1 37 ? -6.055 4.609 23.859 1 98.31 37 GLU B C 1
ATOM 2093 O O . GLU B 1 37 ? -5.703 3.775 23.016 1 98.31 37 GLU B O 1
ATOM 2098 N N . TYR B 1 38 ? -5.398 5.664 24.125 1 98.06 38 TYR B N 1
ATOM 2099 C CA . TYR B 1 38 ? -4.086 5.934 23.547 1 98.06 38 TYR B CA 1
ATOM 2100 C C . TYR B 1 38 ? -2.979 5.312 24.391 1 98.06 38 TYR B C 1
ATOM 2102 O O . TYR B 1 38 ? -2.93 5.52 25.609 1 98.06 38 TYR B O 1
ATOM 2110 N N . ARG B 1 39 ? -2.148 4.57 23.781 1 97.81 39 ARG B N 1
ATOM 2111 C CA . ARG B 1 39 ? -0.979 4.008 24.438 1 97.81 39 ARG B CA 1
ATOM 2112 C C . ARG B 1 39 ? 0.306 4.402 23.719 1 97.81 39 ARG B C 1
ATOM 2114 O O . ARG B 1 39 ? 0.563 3.951 22.609 1 97.81 39 ARG B O 1
ATOM 2121 N N . GLU B 1 40 ? 1.073 5.164 24.375 1 96.81 40 GLU B N 1
ATOM 2122 C CA . GLU B 1 40 ? 2.334 5.645 23.812 1 96.81 40 GLU B CA 1
ATOM 2123 C C . GLU B 1 40 ? 3.396 4.547 23.828 1 96.81 40 GLU B C 1
ATOM 2125 O O . GLU B 1 40 ? 3.568 3.855 24.844 1 96.81 40 GLU B O 1
ATOM 2130 N N . GLU B 1 41 ? 4.031 4.371 22.719 1 96.06 41 GLU B N 1
ATOM 2131 C CA . GLU B 1 41 ? 5.102 3.387 22.594 1 96.06 41 GLU B CA 1
ATOM 2132 C C . GLU B 1 41 ? 6.465 4.066 22.484 1 96.06 41 GLU B C 1
ATOM 2134 O O . GLU B 1 41 ? 6.547 5.258 22.188 1 96.06 41 GLU B O 1
ATOM 2139 N N . ASN B 1 42 ? 7.457 3.297 22.875 1 88 42 ASN B N 1
ATOM 2140 C CA . ASN B 1 42 ? 8.859 3.686 22.734 1 88 42 ASN B CA 1
ATOM 2141 C C . ASN B 1 42 ? 9.555 2.893 21.641 1 88 42 ASN B C 1
ATOM 2143 O O . ASN B 1 42 ? 9.492 1.662 21.625 1 88 42 ASN B O 1
ATOM 2147 N N . LEU B 1 43 ? 10.195 3.557 20.75 1 85.31 43 LEU B N 1
ATOM 2148 C CA . LEU B 1 43 ? 10.812 2.877 19.609 1 85.31 43 LEU B CA 1
ATOM 2149 C C . LEU B 1 43 ? 11.984 2.016 20.062 1 85.31 43 LEU B C 1
ATOM 2151 O O . LEU B 1 43 ? 12.273 0.982 19.453 1 85.31 43 LEU B O 1
ATOM 2155 N N . ALA B 1 44 ? 12.734 2.496 21.094 1 86.19 44 ALA B N 1
ATOM 2156 C CA . ALA B 1 44 ? 13.914 1.787 21.578 1 86.19 44 ALA B CA 1
ATOM 2157 C C . ALA B 1 44 ? 13.523 0.538 22.359 1 86.19 44 ALA B C 1
ATOM 2159 O O . ALA B 1 44 ? 14.227 -0.478 22.312 1 86.19 44 ALA B O 1
ATOM 2160 N N . GLN B 1 45 ? 12.5 0.611 23.047 1 92.44 45 GLN B N 1
ATOM 2161 C CA . GLN B 1 45 ? 12.008 -0.505 23.844 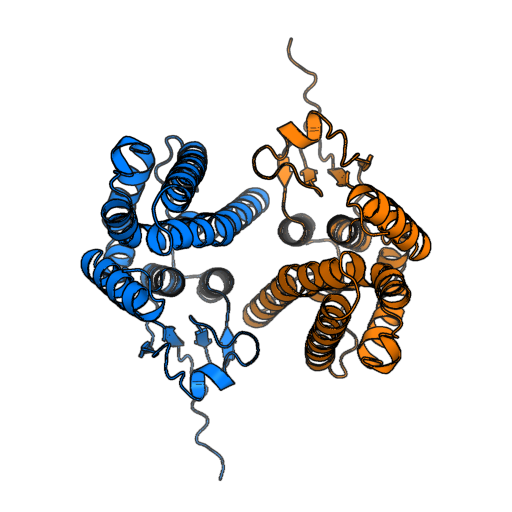1 92.44 45 GLN B CA 1
ATOM 2162 C C . GLN B 1 45 ? 10.531 -0.783 23.531 1 92.44 45 GLN B C 1
ATOM 2164 O O . GLN B 1 45 ? 9.648 -0.361 24.281 1 92.44 45 GLN B O 1
ATOM 2169 N N . LYS B 1 46 ? 10.328 -1.563 22.531 1 95.38 46 LYS B N 1
ATOM 2170 C CA . LYS B 1 46 ? 8.969 -1.891 22.109 1 95.38 46 LYS B CA 1
ATOM 2171 C C . LYS B 1 46 ? 8.25 -2.717 23.172 1 95.38 46 LYS B C 1
ATOM 2173 O O . LYS B 1 46 ? 8.844 -3.609 23.781 1 95.38 46 LYS B O 1
ATOM 2178 N N . SER B 1 47 ? 7.008 -2.479 23.438 1 97.19 47 SER B N 1
ATOM 2179 C CA . SER B 1 47 ? 6.227 -3.203 24.438 1 97.19 47 SER B CA 1
ATOM 2180 C C . SER B 1 47 ? 5.922 -4.625 23.969 1 97.19 47 SER B C 1
ATOM 2182 O O . SER B 1 47 ? 5.895 -4.898 22.766 1 97.19 47 SER B O 1
ATOM 2184 N N . GLN B 1 48 ? 5.68 -5.496 24.906 1 97.06 48 GLN B N 1
ATOM 2185 C CA . GLN B 1 48 ? 5.242 -6.852 24.594 1 97.06 48 GLN B CA 1
ATOM 2186 C C . GLN B 1 48 ? 3.926 -6.848 23.828 1 97.06 48 GLN B C 1
ATOM 2188 O O . GLN B 1 48 ? 3.719 -7.672 22.938 1 97.06 48 GLN B O 1
ATOM 2193 N N . LEU B 1 49 ? 3.072 -5.914 24.172 1 97.5 49 LEU B N 1
ATOM 2194 C CA . LEU B 1 49 ? 1.782 -5.809 23.5 1 97.5 49 LEU B CA 1
ATOM 2195 C C . LEU B 1 49 ? 1.963 -5.492 22.016 1 97.5 49 LEU B C 1
ATOM 2197 O O . LEU B 1 49 ? 1.319 -6.109 21.156 1 97.5 49 LEU B O 1
ATOM 2201 N N . LEU B 1 50 ? 2.826 -4.52 21.688 1 98 50 LEU B N 1
ATOM 2202 C CA . LEU B 1 50 ? 3.1 -4.188 20.297 1 98 50 LEU B CA 1
ATOM 2203 C C . LEU B 1 50 ? 3.627 -5.402 19.547 1 98 50 LEU B C 1
ATOM 2205 O O . LEU B 1 50 ? 3.166 -5.699 18.438 1 98 50 LEU B O 1
ATOM 2209 N N . LEU B 1 51 ? 4.574 -6.121 20.172 1 97.75 51 LEU B N 1
ATOM 2210 C CA . LEU B 1 51 ? 5.195 -7.277 19.531 1 97.75 51 LEU B CA 1
ATOM 2211 C C . LEU B 1 51 ? 4.176 -8.391 19.312 1 97.75 51 LEU B C 1
ATOM 2213 O O . LEU B 1 51 ? 4.238 -9.109 18.312 1 97.75 51 LEU B O 1
ATOM 2217 N N . GLU B 1 52 ? 3.209 -8.5 20.141 1 97.94 52 GLU B N 1
ATOM 2218 C CA . GLU B 1 52 ? 2.154 -9.508 20.031 1 97.94 52 GLU B CA 1
ATOM 2219 C C . GLU B 1 52 ? 1.123 -9.109 18.984 1 97.94 52 GLU B C 1
ATOM 2221 O O . GLU B 1 52 ? 0.628 -9.961 18.25 1 97.94 52 GLU B O 1
ATOM 2226 N N . MET B 1 53 ? 0.822 -7.812 18.906 1 97.94 53 MET B N 1
ATOM 2227 C CA . MET B 1 53 ? -0.266 -7.34 18.047 1 97.94 53 MET B CA 1
ATOM 2228 C C . MET B 1 53 ? 0.224 -7.098 16.625 1 97.94 53 MET B C 1
ATOM 2230 O O . MET B 1 53 ? -0.577 -7.031 15.695 1 97.94 53 MET B O 1
ATOM 2234 N N . ASN B 1 54 ? 1.474 -6.941 16.484 1 98.25 54 ASN B N 1
ATOM 2235 C CA . ASN B 1 54 ? 2.09 -6.812 15.172 1 98.25 54 ASN B CA 1
ATOM 2236 C C . ASN B 1 54 ? 3.389 -7.609 15.078 1 98.25 54 ASN B C 1
ATOM 2238 O O . ASN B 1 54 ? 4.465 -7.035 14.914 1 98.25 54 ASN B O 1
ATOM 2242 N N . PRO B 1 55 ? 3.326 -8.891 15.109 1 97.69 55 PRO B N 1
ATOM 2243 C CA . PRO B 1 55 ? 4.512 -9.75 15.211 1 97.69 55 PRO B CA 1
ATOM 2244 C C . PRO B 1 55 ? 5.348 -9.758 13.938 1 97.69 55 PRO B C 1
ATOM 2246 O O . PRO B 1 55 ? 6.508 -10.18 13.961 1 97.69 55 PRO B O 1
ATOM 2249 N N . ILE B 1 56 ? 4.789 -9.32 12.875 1 97.44 56 ILE B N 1
ATOM 2250 C CA . ILE B 1 56 ? 5.488 -9.414 11.594 1 97.44 56 ILE B CA 1
ATOM 2251 C C . ILE B 1 56 ? 6.398 -8.203 11.414 1 97.44 56 ILE B C 1
ATOM 2253 O O . ILE B 1 56 ? 7.621 -8.344 11.312 1 97.44 56 ILE B O 1
ATOM 2257 N N . HIS B 1 57 ? 5.828 -6.973 11.398 1 96.88 57 HIS B N 1
ATOM 2258 C CA . HIS B 1 57 ? 6.617 -5.773 11.141 1 96.88 57 HIS B CA 1
ATOM 2259 C C . HIS B 1 57 ? 7.121 -5.148 12.438 1 96.88 57 HIS B C 1
ATOM 2261 O O . HIS B 1 57 ? 8.117 -4.422 12.438 1 96.88 57 HIS B O 1
ATOM 2267 N N . LYS B 1 58 ? 6.266 -5.41 13.523 1 97.12 58 LYS B N 1
ATOM 2268 C CA . LYS B 1 58 ? 6.609 -4.867 14.836 1 97.12 58 LYS B CA 1
ATOM 2269 C C . LYS B 1 58 ? 6.738 -3.348 14.789 1 97.12 58 LYS B C 1
ATOM 2271 O O . LYS B 1 58 ? 7.641 -2.773 15.398 1 97.12 58 LYS B O 1
ATOM 2276 N N . LYS B 1 59 ? 5.91 -2.719 13.992 1 96.75 59 LYS B N 1
ATOM 2277 C CA . LYS B 1 59 ? 5.945 -1.271 13.805 1 96.75 59 LYS B CA 1
ATOM 2278 C C . LYS B 1 59 ? 4.652 -0.623 14.281 1 96.75 59 LYS B C 1
ATOM 2280 O O . LYS B 1 59 ? 3.658 -1.312 14.531 1 96.75 59 LYS B O 1
ATOM 2285 N N . LEU B 1 60 ? 4.688 0.669 14.5 1 97.62 60 LEU B N 1
ATOM 2286 C CA . LEU B 1 60 ? 3.549 1.514 14.836 1 97.62 60 LEU B CA 1
ATOM 2287 C C . LEU B 1 60 ? 2.994 2.203 13.594 1 97.62 60 LEU B C 1
ATOM 2289 O O . LEU B 1 60 ? 3.709 2.377 12.609 1 97.62 60 LEU B O 1
ATOM 2293 N N . PRO B 1 61 ? 1.728 2.564 13.586 1 98.56 61 PRO B N 1
ATOM 2294 C CA . PRO B 1 61 ? 0.708 2.373 14.617 1 98.56 61 PRO B CA 1
ATOM 2295 C C . PRO B 1 61 ? 0.022 1.013 14.531 1 98.56 61 PRO B C 1
ATOM 2297 O O . PRO B 1 61 ? 0.068 0.364 13.477 1 98.56 61 PRO B O 1
ATOM 2300 N N . VAL B 1 62 ? -0.488 0.55 15.641 1 98.81 62 VAL B N 1
ATOM 2301 C CA . VAL B 1 62 ? -1.397 -0.591 15.68 1 98.81 62 VAL B CA 1
ATOM 2302 C C . VAL B 1 62 ? -2.729 -0.17 16.297 1 98.81 62 VAL B C 1
ATOM 2304 O O . VAL B 1 62 ? -2.764 0.34 17.422 1 98.81 62 VAL B O 1
ATOM 2307 N N . LEU B 1 63 ? -3.824 -0.289 15.602 1 98.94 63 LEU B N 1
ATOM 2308 C CA . LEU B 1 63 ? -5.164 -0.146 16.156 1 98.94 63 LEU B CA 1
ATOM 2309 C C . LEU B 1 63 ? -5.703 -1.492 16.641 1 98.94 63 LEU B C 1
ATOM 2311 O O . LEU B 1 63 ? -5.707 -2.465 15.875 1 98.94 63 LEU B O 1
ATOM 2315 N N . ILE B 1 64 ? -6.012 -1.582 17.859 1 98.75 64 ILE B N 1
ATOM 2316 C CA . ILE B 1 64 ? -6.637 -2.783 18.406 1 98.75 64 ILE B CA 1
ATOM 2317 C C . ILE B 1 64 ? -8.133 -2.537 18.609 1 98.75 64 ILE B C 1
ATOM 2319 O O . ILE B 1 64 ? -8.516 -1.634 19.359 1 98.75 64 ILE B O 1
ATOM 2323 N N . HIS B 1 65 ? -8.977 -3.223 17.938 1 98.62 65 HIS B N 1
ATOM 2324 C CA . HIS B 1 65 ? -10.43 -3.119 18.047 1 98.62 65 HIS B CA 1
ATOM 2325 C C . HIS B 1 65 ? -11.055 -4.473 18.375 1 98.62 65 HIS B C 1
ATOM 2327 O O . HIS B 1 65 ? -10.898 -5.43 17.625 1 98.62 65 HIS B O 1
ATOM 2333 N N . LYS B 1 66 ? -11.766 -4.57 19.5 1 96.5 66 LYS B N 1
ATOM 2334 C CA . LYS B 1 66 ? -12.352 -5.82 19.969 1 96.5 66 LYS B CA 1
ATOM 2335 C C . LYS B 1 66 ? -11.297 -6.918 20.078 1 96.5 66 LYS B C 1
ATOM 2337 O O . LYS B 1 66 ? -11.531 -8.055 19.656 1 96.5 66 LYS B O 1
ATOM 2342 N N . GLY B 1 67 ? -10.125 -6.484 20.438 1 96.5 67 GLY B N 1
ATOM 2343 C CA . GLY B 1 67 ? -9.039 -7.418 20.688 1 96.5 67 GLY B CA 1
ATOM 2344 C C . GLY B 1 67 ? -8.266 -7.781 19.438 1 96.5 67 GLY B C 1
ATOM 2345 O O . GLY B 1 67 ? -7.254 -8.484 19.5 1 96.5 67 GLY B O 1
ATOM 2346 N N . ASN B 1 68 ? -8.703 -7.285 18.25 1 97.75 68 ASN B N 1
ATOM 2347 C CA . ASN B 1 68 ? -8.062 -7.617 16.984 1 97.75 68 ASN B CA 1
ATOM 2348 C C . ASN B 1 68 ? -7.152 -6.492 16.5 1 97.75 68 ASN B C 1
ATOM 2350 O O . ASN B 1 68 ? -7.547 -5.324 16.5 1 97.75 68 ASN B O 1
ATOM 2354 N N . PRO B 1 69 ? -5.922 -6.809 16.062 1 98.69 69 PRO B N 1
ATOM 2355 C CA . PRO B 1 69 ? -5.012 -5.77 15.578 1 98.69 69 PRO B CA 1
ATOM 2356 C C . PRO B 1 69 ? -5.246 -5.426 14.102 1 98.69 69 PRO B C 1
ATOM 2358 O O . PRO B 1 69 ? -5.504 -6.316 13.289 1 98.69 69 PRO B O 1
ATOM 2361 N N . ILE B 1 70 ? -5.258 -4.25 13.82 1 98.81 70 ILE B N 1
ATOM 2362 C CA . ILE B 1 70 ? -5.188 -3.709 12.469 1 98.81 70 ILE B CA 1
ATOM 2363 C C . ILE B 1 70 ? -3.889 -2.928 12.289 1 98.81 70 ILE B C 1
ATOM 2365 O O . ILE B 1 70 ? -3.592 -2.018 13.07 1 98.81 70 ILE B O 1
ATOM 2369 N N . VAL B 1 71 ? -3.166 -3.301 11.211 1 98.56 71 VAL B N 1
ATOM 2370 C CA . VAL B 1 71 ? -1.852 -2.689 11.055 1 98.56 71 VAL B CA 1
ATOM 2371 C C . VAL B 1 71 ? -1.723 -2.082 9.656 1 98.56 71 VAL B C 1
ATOM 2373 O O . VAL B 1 71 ? -2.49 -2.422 8.758 1 98.56 71 VAL B O 1
ATOM 2376 N N . GLU B 1 72 ? -0.664 -1.222 9.562 1 98.25 72 GLU B N 1
ATOM 2377 C CA . GLU B 1 72 ? -0.409 -0.304 8.453 1 98.25 72 GLU B CA 1
ATOM 2378 C C . GLU B 1 72 ? -1.364 0.886 8.492 1 98.2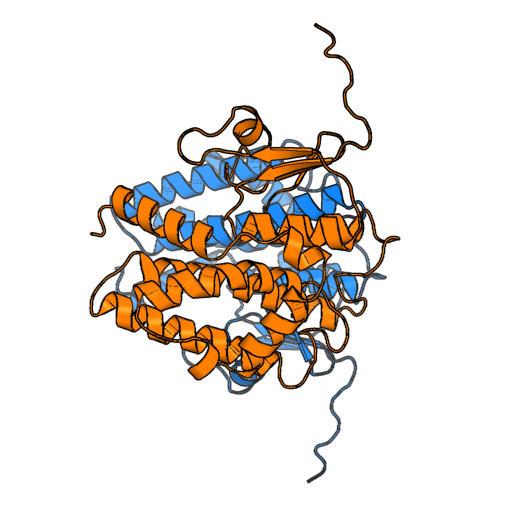5 72 GLU B C 1
ATOM 2380 O O . GLU B 1 72 ? -2.584 0.71 8.477 1 98.25 72 GLU B O 1
ATOM 2385 N N . SER B 1 73 ? -0.871 2.047 8.508 1 98.62 73 SER B N 1
ATOM 2386 C CA . SER B 1 73 ? -1.62 3.254 8.844 1 98.62 73 SER B CA 1
ATOM 2387 C C . SER B 1 73 ? -2.758 3.49 7.859 1 98.62 73 SER B C 1
ATOM 2389 O O . SER B 1 73 ? -3.883 3.793 8.258 1 98.62 73 SER B O 1
ATOM 2391 N N . LEU B 1 74 ? -2.521 3.279 6.543 1 98.75 74 LEU B N 1
ATOM 2392 C CA . LEU B 1 74 ? -3.574 3.539 5.566 1 98.75 74 LEU B CA 1
ATOM 2393 C C . LEU B 1 74 ? -4.637 2.443 5.605 1 98.75 74 LEU B C 1
ATOM 2395 O O . LEU B 1 74 ? -5.809 2.701 5.332 1 98.75 74 LEU B O 1
ATOM 2399 N N . VAL B 1 75 ? -4.227 1.195 5.953 1 98.88 75 VAL B N 1
ATOM 2400 C CA . VAL B 1 75 ? -5.188 0.116 6.164 1 98.88 75 VAL B CA 1
ATOM 2401 C C . VAL B 1 75 ? -6.074 0.439 7.367 1 98.88 75 VAL B C 1
ATOM 2403 O O . VAL B 1 75 ? -7.293 0.252 7.312 1 98.88 75 VAL B O 1
ATOM 2406 N N . ILE B 1 76 ? -5.465 0.946 8.414 1 98.94 76 ILE B N 1
ATOM 2407 C CA . ILE B 1 76 ? -6.199 1.317 9.617 1 98.94 76 ILE B CA 1
ATOM 2408 C C . ILE B 1 76 ? -7.227 2.396 9.281 1 98.94 76 ILE B C 1
ATOM 2410 O O . ILE B 1 76 ? -8.375 2.322 9.719 1 98.94 76 ILE B O 1
ATOM 2414 N N . VAL B 1 77 ? -6.836 3.406 8.508 1 98.88 77 VAL B N 1
ATOM 2415 C CA . VAL B 1 77 ? -7.734 4.504 8.164 1 98.88 77 VAL B CA 1
ATOM 2416 C C . VAL B 1 77 ? -8.93 3.963 7.387 1 98.88 77 VAL B C 1
ATOM 2418 O O . VAL B 1 77 ? -10.07 4.352 7.645 1 98.88 77 VAL B O 1
ATOM 2421 N N . GLN B 1 78 ? -8.68 3.076 6.438 1 98.75 78 GLN B N 1
ATOM 2422 C CA . GLN B 1 78 ? -9.781 2.471 5.699 1 98.75 78 GLN B CA 1
ATOM 2423 C C . GLN B 1 78 ? -10.664 1.628 6.621 1 98.75 78 GLN B C 1
ATOM 2425 O O . GLN B 1 78 ? -11.891 1.651 6.504 1 98.75 78 GLN B O 1
ATOM 2430 N N . TYR B 1 79 ? -10.062 0.888 7.523 1 98.75 79 TYR B N 1
ATOM 2431 C CA . TYR B 1 79 ? -10.805 0.081 8.484 1 98.75 79 TYR B CA 1
ATOM 2432 C C . TYR B 1 79 ? -11.75 0.948 9.312 1 98.75 79 TYR B C 1
ATOM 2434 O O . TYR B 1 79 ? -12.93 0.622 9.469 1 98.75 79 TYR B O 1
ATOM 2442 N N . ILE B 1 80 ? -11.242 2.055 9.828 1 98.69 80 ILE B N 1
ATOM 2443 C CA . ILE B 1 80 ? -12.031 2.986 10.625 1 98.69 80 ILE B CA 1
ATOM 2444 C C . ILE B 1 80 ? -13.234 3.461 9.812 1 98.69 80 ILE B C 1
ATOM 2446 O O . ILE B 1 80 ? -14.359 3.484 10.32 1 98.69 80 ILE B O 1
ATOM 2450 N N . ASP B 1 81 ? -12.945 3.801 8.586 1 98 81 ASP B N 1
ATOM 2451 C CA . ASP B 1 81 ? -14.008 4.285 7.715 1 98 81 ASP B CA 1
ATOM 2452 C C . ASP B 1 81 ? -15.062 3.203 7.473 1 98 81 ASP B C 1
ATOM 2454 O O . ASP B 1 81 ? -16.25 3.494 7.398 1 98 81 ASP B O 1
ATOM 2458 N N . GLU B 1 82 ? -14.656 1.96 7.332 1 97.5 82 GLU B N 1
ATOM 2459 C CA . GLU B 1 82 ? -15.539 0.841 7.008 1 97.5 82 GLU B CA 1
ATOM 2460 C C . GLU B 1 82 ? -16.344 0.405 8.227 1 97.5 82 GLU B C 1
ATOM 2462 O O . GLU B 1 82 ? -17.516 0.025 8.102 1 97.5 82 GLU B O 1
ATOM 2467 N N . VAL B 1 83 ? -15.773 0.433 9.383 1 97.5 83 VAL B N 1
ATOM 2468 C CA . VAL B 1 83 ? -16.438 -0.022 10.602 1 97.5 83 VAL B CA 1
ATOM 2469 C C . VAL B 1 83 ? -17.422 1.037 11.078 1 97.5 83 VAL B C 1
ATOM 2471 O O . VAL B 1 83 ? -18.562 0.714 11.453 1 97.5 83 VAL B O 1
ATOM 2474 N N . TRP B 1 84 ? -17.016 2.252 11.086 1 96.94 84 TRP B N 1
ATOM 2475 C CA . TRP B 1 84 ? -17.875 3.34 11.562 1 96.94 84 TRP B CA 1
ATOM 2476 C C . TRP B 1 84 ? -18.391 4.172 10.398 1 96.94 84 TRP B C 1
ATOM 2478 O O . TRP B 1 84 ? -18.312 5.402 10.422 1 96.94 84 TRP B O 1
ATOM 2488 N N . ARG B 1 85 ? -18.938 3.5 9.453 1 92.31 85 ARG B N 1
ATOM 2489 C CA . ARG B 1 85 ? -19.422 4.09 8.211 1 92.31 85 ARG B CA 1
ATOM 2490 C C . ARG B 1 85 ? -20.609 5.012 8.461 1 92.31 85 ARG B C 1
ATOM 2492 O O . ARG B 1 85 ? -20.891 5.906 7.66 1 92.31 85 ARG B O 1
ATOM 2499 N N . ASP B 1 86 ? -21.25 4.836 9.5 1 92.81 86 ASP B N 1
ATOM 2500 C CA . ASP B 1 86 ? -22.422 5.629 9.836 1 92.81 86 ASP B CA 1
ATOM 2501 C C . ASP B 1 86 ? -22.031 6.996 10.391 1 92.81 86 ASP B C 1
ATOM 2503 O O . ASP B 1 86 ? -22.859 7.906 10.469 1 92.81 86 ASP B O 1
ATOM 2507 N N . LYS B 1 87 ? -20.797 7.094 10.742 1 90.5 87 LYS B N 1
ATOM 2508 C CA . LYS B 1 87 ? -20.281 8.375 11.227 1 90.5 87 LYS B CA 1
ATOM 2509 C C . LYS B 1 87 ? -19.625 9.164 10.102 1 90.5 87 LYS B C 1
ATOM 2511 O O . LYS B 1 87 ? -18.766 8.633 9.383 1 90.5 87 LYS B O 1
ATOM 2516 N N . LYS B 1 88 ? -20.078 10.352 9.992 1 89.75 88 LYS B N 1
ATOM 2517 C CA . LYS B 1 88 ? -19.516 11.219 8.961 1 89.75 88 LYS B CA 1
ATOM 2518 C C . LYS B 1 88 ? -18.266 11.938 9.469 1 89.75 88 LYS B C 1
ATOM 2520 O O . LYS B 1 88 ? -18.078 12.102 10.672 1 89.75 88 LYS B O 1
ATOM 2525 N N . PRO B 1 89 ? -17.469 12.312 8.562 1 92.56 89 PRO B N 1
ATOM 2526 C CA . PRO B 1 89 ? -17.531 12.172 7.105 1 92.56 89 PRO B CA 1
ATOM 2527 C C . PRO B 1 89 ? -17.078 10.797 6.625 1 92.56 89 PRO B C 1
ATOM 2529 O O . PRO B 1 89 ? -16.375 10.086 7.355 1 92.56 89 PRO B O 1
ATOM 2532 N N . LEU B 1 90 ? -17.516 10.422 5.422 1 95 90 LEU B N 1
ATOM 2533 C CA . LEU B 1 90 ? -16.875 9.305 4.746 1 95 90 LEU B CA 1
ATOM 2534 C C . LEU B 1 90 ? -15.477 9.695 4.266 1 95 90 LEU B C 1
ATOM 2536 O O . LEU B 1 90 ? -15.32 10.672 3.535 1 95 90 LEU B O 1
ATOM 2540 N N . LEU B 1 91 ? -14.562 8.992 4.695 1 97.75 91 LEU B N 1
ATOM 2541 C CA . LEU B 1 91 ? -13.188 9.32 4.32 1 97.75 91 LEU B CA 1
ATOM 2542 C C . LEU B 1 91 ? -12.875 8.82 2.912 1 97.75 91 LEU B C 1
ATOM 2544 O O . LEU B 1 91 ? -12.25 9.531 2.121 1 97.75 91 LEU B O 1
ATOM 2548 N N . MET B 1 92 ? -13.328 7.641 2.645 1 98 92 MET B N 1
ATOM 2549 C CA . MET B 1 92 ? -13.133 7.098 1.302 1 98 92 MET B CA 1
ATOM 2550 C C . MET B 1 92 ? -14.266 7.531 0.375 1 98 92 MET B C 1
ATOM 2552 O O . MET B 1 92 ? -15.43 7.547 0.777 1 98 92 MET B O 1
ATOM 2556 N N . PRO B 1 93 ? -13.906 7.867 -0.908 1 97 93 PRO B N 1
ATOM 2557 C CA . PRO B 1 93 ? -14.969 8.133 -1.883 1 97 93 PRO B CA 1
ATOM 2558 C C . PRO B 1 93 ? -15.898 6.938 -2.076 1 97 93 PRO B C 1
ATOM 2560 O O . PRO B 1 93 ? -15.562 5.816 -1.691 1 97 93 PRO B O 1
ATOM 2563 N N . SER B 1 94 ? -17.094 7.215 -2.674 1 94.81 94 SER B N 1
ATOM 2564 C CA . SER B 1 94 ? -18.062 6.152 -2.902 1 94.81 94 SER B CA 1
ATOM 2565 C C . SER B 1 94 ? -17.859 5.504 -4.27 1 94.81 94 SER B C 1
ATOM 2567 O O . SER B 1 94 ? -18.109 4.312 -4.441 1 94.81 94 SER B O 1
ATOM 2569 N N . GLU B 1 95 ? -17.391 6.297 -5.246 1 96.75 95 GLU B N 1
ATOM 2570 C CA . GLU B 1 95 ? -17.234 5.797 -6.609 1 96.75 95 GLU B CA 1
ATOM 2571 C C . GLU B 1 95 ? -15.922 5.043 -6.777 1 96.75 95 GLU B C 1
ATOM 2573 O O . GLU B 1 95 ? -14.867 5.52 -6.355 1 96.75 95 GLU B O 1
ATOM 2578 N N . PRO B 1 96 ? -15.961 3.916 -7.473 1 97.81 96 PRO B N 1
ATOM 2579 C CA . PRO B 1 96 ? -14.797 3.039 -7.566 1 97.81 96 PRO B CA 1
ATOM 2580 C C . PRO B 1 96 ? -13.57 3.746 -8.148 1 97.81 96 PRO B C 1
ATOM 2582 O O . PRO B 1 96 ? -12.453 3.557 -7.66 1 97.81 96 PRO B O 1
ATOM 2585 N N . TYR B 1 97 ? -13.734 4.5 -9.156 1 98.25 97 TYR B N 1
ATOM 2586 C CA . TYR B 1 97 ? -12.578 5.164 -9.758 1 98.25 97 TYR B CA 1
ATOM 2587 C C . TYR B 1 97 ? -11.945 6.148 -8.773 1 98.25 97 TYR B C 1
ATOM 2589 O O . TYR B 1 97 ? -10.719 6.191 -8.641 1 98.25 97 TYR B O 1
ATOM 2597 N N . GLN B 1 98 ? -12.781 6.926 -8.102 1 98.12 98 GLN B N 1
ATOM 2598 C CA . GLN B 1 98 ? -12.273 7.879 -7.121 1 98.12 98 GLN B CA 1
ATOM 2599 C C . GLN B 1 98 ? -11.594 7.16 -5.957 1 98.12 98 GLN B C 1
ATOM 2601 O O . GLN B 1 98 ? -10.609 7.656 -5.398 1 98.12 98 GLN B O 1
ATOM 2606 N N . ARG B 1 99 ? -12.148 5.98 -5.551 1 98.44 99 ARG B N 1
ATOM 2607 C CA . ARG B 1 99 ? -11.508 5.164 -4.523 1 98.44 99 ARG B CA 1
ATOM 2608 C C . ARG B 1 99 ? -10.117 4.715 -4.969 1 98.44 99 ARG B C 1
ATOM 2610 O O . ARG B 1 99 ? -9.164 4.773 -4.188 1 98.44 99 ARG B O 1
ATOM 2617 N N . ALA B 1 100 ? -10.016 4.301 -6.211 1 98.75 100 ALA B N 1
ATOM 2618 C CA . ALA B 1 100 ? -8.734 3.861 -6.754 1 98.75 100 ALA B CA 1
ATOM 2619 C C . ALA B 1 100 ? -7.719 5 -6.762 1 98.75 100 ALA B C 1
ATOM 2621 O O . ALA B 1 100 ? -6.559 4.809 -6.398 1 98.75 100 ALA B O 1
ATOM 2622 N N . GLN B 1 101 ? -8.18 6.156 -7.145 1 98.44 101 GLN B N 1
ATOM 2623 C CA . GLN B 1 101 ? -7.301 7.324 -7.145 1 98.44 101 GLN B CA 1
ATOM 2624 C C . GLN B 1 101 ? -6.828 7.652 -5.73 1 98.44 101 GLN B C 1
ATOM 2626 O O . GLN B 1 101 ? -5.652 7.969 -5.523 1 98.44 101 GLN B O 1
ATOM 2631 N N . ALA B 1 102 ? -7.734 7.574 -4.82 1 98.75 102 ALA B N 1
ATOM 2632 C CA . ALA B 1 102 ? -7.375 7.852 -3.43 1 98.75 102 ALA B CA 1
ATOM 2633 C C . ALA B 1 102 ? -6.32 6.871 -2.928 1 98.75 102 ALA B C 1
ATOM 2635 O O . ALA B 1 102 ? -5.355 7.27 -2.271 1 98.75 102 ALA B O 1
ATOM 2636 N N . ARG B 1 103 ? -6.512 5.59 -3.23 1 98.75 103 ARG B N 1
ATOM 2637 C CA . ARG B 1 103 ? -5.551 4.578 -2.807 1 98.75 103 ARG B CA 1
ATOM 2638 C C . ARG B 1 103 ? -4.188 4.816 -3.447 1 98.75 103 ARG B C 1
ATOM 2640 O O . ARG B 1 103 ? -3.152 4.652 -2.797 1 98.75 103 ARG B O 1
ATOM 2647 N N . PHE B 1 104 ? -4.176 5.234 -4.711 1 98.69 104 PHE B N 1
ATOM 2648 C CA . PHE B 1 104 ? -2.924 5.516 -5.398 1 98.69 104 PHE B CA 1
ATOM 2649 C C . PHE B 1 104 ? -2.164 6.641 -4.703 1 98.69 104 PHE B C 1
ATOM 2651 O O . PHE B 1 104 ? -0.99 6.484 -4.359 1 98.69 104 PHE B O 1
ATOM 2658 N N . TRP B 1 105 ? -2.826 7.695 -4.438 1 98.75 105 TRP B N 1
ATOM 2659 C CA . TRP B 1 105 ? -2.158 8.859 -3.863 1 98.75 105 TRP B CA 1
ATOM 2660 C C . TRP B 1 105 ? -1.751 8.594 -2.418 1 98.75 105 TRP B C 1
ATOM 2662 O O . TRP B 1 105 ? -0.708 9.07 -1.964 1 98.75 105 TRP B O 1
ATOM 2672 N N . GLY B 1 106 ? -2.662 7.902 -1.673 1 98.62 106 GLY B N 1
ATOM 2673 C CA . GLY B 1 106 ? -2.256 7.492 -0.339 1 98.62 106 GLY B CA 1
ATOM 2674 C C . GLY B 1 106 ? -0.956 6.711 -0.325 1 98.62 106 GLY B C 1
ATOM 2675 O O . GLY B 1 106 ? -0.082 6.965 0.507 1 98.62 106 GLY B O 1
ATOM 2676 N N . ASP B 1 107 ? -0.896 5.754 -1.22 1 97.75 107 ASP B N 1
ATOM 2677 C CA . ASP B 1 107 ? 0.307 4.938 -1.341 1 97.75 107 ASP B CA 1
ATOM 2678 C C . ASP B 1 107 ? 1.505 5.785 -1.766 1 97.75 107 ASP B C 1
ATOM 2680 O O . ASP B 1 107 ? 2.609 5.609 -1.247 1 97.75 107 ASP B O 1
ATOM 2684 N N . PHE B 1 108 ? 1.338 6.68 -2.75 1 98.38 108 PHE B N 1
ATOM 2685 C CA . PHE B 1 108 ? 2.375 7.586 -3.234 1 98.38 108 PHE B CA 1
ATOM 2686 C C . PHE B 1 108 ? 2.959 8.398 -2.086 1 98.38 108 PHE B C 1
ATOM 2688 O O . PHE B 1 108 ? 4.18 8.492 -1.944 1 98.38 108 PHE B O 1
ATOM 2695 N N . ILE B 1 109 ? 2.102 8.938 -1.283 1 98.69 109 ILE B N 1
ATOM 2696 C CA . ILE B 1 109 ? 2.514 9.758 -0.15 1 98.69 109 ILE B CA 1
ATOM 2697 C C . ILE B 1 109 ? 3.346 8.922 0.819 1 98.69 109 ILE B C 1
ATOM 2699 O O . ILE B 1 109 ? 4.426 9.344 1.24 1 98.69 109 ILE B O 1
ATOM 2703 N N . THR B 1 110 ? 2.805 7.773 1.16 1 97.56 110 THR B N 1
ATOM 2704 C CA . THR B 1 110 ? 3.449 6.902 2.135 1 97.56 110 THR B CA 1
ATOM 2705 C C . THR B 1 110 ? 4.84 6.492 1.657 1 97.56 110 THR B C 1
ATOM 2707 O O . THR B 1 110 ? 5.801 6.535 2.426 1 97.56 110 THR B O 1
ATOM 2710 N N . LYS B 1 111 ? 4.969 6.195 0.416 1 95.81 111 LYS B N 1
ATOM 2711 C CA . LYS B 1 111 ? 6.219 5.656 -0.112 1 95.81 111 LYS B CA 1
ATOM 2712 C C . LYS B 1 111 ? 7.195 6.773 -0.463 1 95.81 111 LYS B C 1
ATOM 2714 O O . LYS B 1 111 ? 8.359 6.738 -0.052 1 95.81 111 LYS B O 1
ATOM 2719 N N . LYS B 1 112 ? 6.715 7.777 -1.156 1 97.75 112 LYS B N 1
ATOM 2720 C CA . LYS B 1 112 ? 7.613 8.773 -1.734 1 97.75 112 LYS B CA 1
ATOM 2721 C C . LYS B 1 112 ? 7.914 9.891 -0.738 1 97.75 112 LYS B C 1
ATOM 2723 O O . LYS B 1 112 ? 9.078 10.242 -0.521 1 97.75 112 LYS B O 1
ATOM 2728 N N . VAL B 1 113 ? 6.871 10.445 -0.086 1 98.12 113 VAL B N 1
ATOM 2729 C CA . VAL B 1 113 ? 7.09 11.562 0.827 1 98.12 113 VAL B CA 1
ATOM 2730 C C . VAL B 1 113 ? 7.91 11.102 2.027 1 98.12 113 VAL B C 1
ATOM 2732 O O . VAL B 1 113 ? 8.867 11.766 2.434 1 98.12 113 VAL B O 1
ATOM 2735 N N . TYR B 1 114 ? 7.539 9.969 2.549 1 97.25 114 TYR B N 1
ATOM 2736 C CA . TYR B 1 114 ? 8.219 9.5 3.748 1 97.25 114 TYR B CA 1
ATOM 2737 C C . TYR B 1 114 ? 9.695 9.219 3.465 1 97.25 114 TYR B C 1
ATOM 2739 O O . TYR B 1 114 ? 10.57 9.703 4.18 1 97.25 114 TYR B O 1
ATOM 2747 N N . GLU B 1 115 ? 9.914 8.422 2.438 1 96.44 115 GLU B N 1
ATOM 2748 C CA . GLU B 1 115 ? 11.281 8.016 2.146 1 96.44 115 GLU B CA 1
ATOM 2749 C C . GLU B 1 115 ? 12.18 9.219 1.892 1 96.44 115 GLU B C 1
ATOM 2751 O O . GLU B 1 115 ? 13.266 9.328 2.471 1 96.44 115 GLU B O 1
ATOM 2756 N N . VAL B 1 116 ? 11.773 10.094 1.077 1 98.44 116 VAL B N 1
ATOM 2757 C CA . VAL B 1 116 ? 12.602 11.227 0.692 1 98.44 116 VAL B CA 1
ATOM 2758 C C . VAL B 1 116 ? 12.688 12.227 1.847 1 98.44 116 VAL B C 1
ATOM 2760 O O . VAL B 1 116 ? 13.727 12.844 2.068 1 98.44 116 VAL B O 1
ATOM 2763 N N . GLY B 1 117 ? 11.555 12.445 2.564 1 98.12 117 GLY B N 1
ATOM 2764 C CA . GLY B 1 117 ? 11.578 13.281 3.75 1 98.12 117 GLY B CA 1
ATOM 2765 C C . GLY B 1 117 ? 12.617 12.852 4.77 1 98.12 117 GLY B C 1
ATOM 2766 O O . GLY B 1 117 ? 13.312 13.688 5.344 1 98.12 117 GLY B O 1
ATOM 2767 N N . ARG B 1 118 ? 12.688 11.555 4.977 1 97.25 118 ARG B N 1
ATOM 2768 C CA . ARG B 1 118 ? 13.695 11.031 5.891 1 97.25 118 ARG B CA 1
ATOM 2769 C C . ARG B 1 118 ? 15.102 11.367 5.402 1 97.25 118 ARG B C 1
ATOM 2771 O O . ARG B 1 118 ? 15.961 11.773 6.188 1 97.25 118 ARG B O 1
ATOM 2778 N N . ARG B 1 119 ? 15.383 11.266 4.109 1 97.75 119 ARG B N 1
ATOM 2779 C CA . ARG B 1 119 ? 16.703 11.539 3.541 1 97.75 119 ARG B CA 1
ATOM 2780 C C . ARG B 1 119 ? 17.078 13.008 3.73 1 97.75 119 ARG B C 1
ATOM 2782 O O . ARG B 1 119 ? 18.266 13.328 3.854 1 97.75 119 ARG B O 1
ATOM 2789 N N . VAL B 1 120 ? 16.094 13.844 3.781 1 98 120 VAL B N 1
ATOM 2790 C CA . VAL B 1 120 ? 16.344 15.273 3.92 1 98 120 VAL B CA 1
ATOM 2791 C C . VAL B 1 120 ? 17.031 15.555 5.25 1 98 120 VAL B C 1
ATOM 2793 O O . VAL B 1 120 ? 17.922 16.406 5.332 1 98 120 VAL B O 1
ATOM 2796 N N . TRP B 1 121 ? 16.672 14.789 6.301 1 96.62 121 TRP B N 1
ATOM 2797 C CA . TRP B 1 121 ? 17.219 15.188 7.594 1 96.62 121 TRP B CA 1
ATOM 2798 C C . TRP B 1 121 ? 18.281 14.203 8.055 1 96.62 121 TRP B C 1
ATOM 2800 O O . TRP B 1 121 ? 19.031 14.484 8.992 1 96.62 121 TRP B O 1
ATOM 2810 N N . VAL B 1 122 ? 18.438 13.039 7.336 1 96.56 122 VAL B N 1
ATOM 2811 C CA . VAL B 1 122 ? 19.438 12.086 7.797 1 96.56 122 VAL B CA 1
ATOM 2812 C C . VAL B 1 122 ? 20.719 12.266 6.992 1 96.56 122 VAL B C 1
ATOM 2814 O O . VAL B 1 122 ? 21.75 11.664 7.312 1 96.56 122 VAL B O 1
ATOM 2817 N N . THR B 1 123 ? 20.688 13.039 5.93 1 96.31 123 THR B N 1
ATOM 2818 C CA . THR B 1 123 ? 21.875 13.25 5.105 1 96.31 123 THR B CA 1
ATOM 2819 C C . THR B 1 123 ? 22.391 14.68 5.238 1 96.31 123 THR B C 1
ATOM 2821 O O . THR B 1 123 ? 21.734 15.523 5.855 1 96.31 123 THR B O 1
ATOM 2824 N N . LYS B 1 124 ? 23.672 14.945 4.605 1 94.75 124 LYS B N 1
ATOM 2825 C CA . LYS B 1 124 ? 24.281 16.281 4.594 1 94.75 124 LYS B CA 1
ATOM 2826 C C . LYS B 1 124 ? 24.891 16.578 3.234 1 94.75 124 LYS B C 1
ATOM 2828 O O . LYS B 1 124 ? 24.969 15.711 2.369 1 94.75 124 LYS B O 1
ATOM 2833 N N . GLY B 1 125 ? 25.141 17.828 3.045 1 95.69 125 GLY B N 1
ATOM 2834 C CA . GLY B 1 125 ? 25.859 18.25 1.848 1 95.69 125 GLY B CA 1
ATOM 2835 C C . GLY B 1 125 ? 25.078 17.969 0.57 1 95.69 125 GLY B C 1
ATOM 2836 O O . GLY B 1 125 ? 23.891 18.297 0.469 1 95.69 125 GLY B O 1
ATOM 2837 N N . GLU B 1 126 ? 25.781 17.359 -0.337 1 97.88 126 GLU B N 1
ATOM 2838 C CA . GLU B 1 126 ? 25.219 17.156 -1.668 1 97.88 126 GLU B CA 1
ATOM 2839 C C . GLU B 1 126 ? 24.047 16.172 -1.625 1 97.88 126 GLU B C 1
ATOM 2841 O O . GLU B 1 126 ? 23.062 16.328 -2.354 1 97.88 126 GLU B O 1
ATOM 2846 N N . GLN B 1 127 ? 24.188 15.219 -0.828 1 97.56 127 GLN B N 1
ATOM 2847 C CA . GLN B 1 127 ? 23.109 14.227 -0.703 1 97.56 127 GLN B CA 1
ATOM 2848 C C . GLN B 1 127 ? 21.844 14.859 -0.146 1 97.56 127 GLN B C 1
ATOM 2850 O O . GLN B 1 127 ? 20.734 14.516 -0.575 1 97.56 127 GLN B O 1
ATOM 2855 N N . GLN B 1 128 ? 22.016 15.766 0.781 1 97.81 128 GLN B N 1
ATOM 2856 C CA . GLN B 1 128 ? 20.859 16.469 1.35 1 97.81 128 GLN B CA 1
ATOM 2857 C C . GLN B 1 128 ? 20.219 17.391 0.324 1 97.81 128 GLN B C 1
ATOM 2859 O O . GLN B 1 128 ? 19 17.5 0.255 1 97.81 128 GLN B O 1
ATOM 2864 N N . GLU B 1 129 ? 21.078 18.047 -0.438 1 98.31 129 GLU B N 1
ATOM 2865 C CA . GLU B 1 129 ? 20.562 18.922 -1.479 1 98.31 129 GLU B CA 1
ATOM 2866 C C . GLU B 1 129 ? 19.75 18.156 -2.508 1 98.31 129 GLU B C 1
ATOM 2868 O O . GLU B 1 129 ? 18.719 18.625 -2.984 1 98.31 129 GLU B O 1
ATOM 2873 N N . LYS B 1 130 ? 20.219 16.969 -2.85 1 98.5 130 LYS B N 1
ATOM 2874 C CA . LYS B 1 130 ? 19.484 16.109 -3.768 1 98.5 130 LYS B CA 1
ATOM 2875 C C . LYS B 1 130 ? 18.156 15.688 -3.168 1 98.5 130 LYS B C 1
ATOM 2877 O O . LYS B 1 130 ? 17.125 15.695 -3.854 1 98.5 130 LYS B O 1
ATOM 2882 N N . ALA B 1 131 ? 18.156 15.336 -1.922 1 98.62 131 ALA B N 1
ATOM 2883 C CA . ALA B 1 131 ? 16.938 14.93 -1.229 1 98.62 131 ALA B CA 1
ATOM 2884 C C . ALA B 1 131 ? 15.938 16.078 -1.153 1 98.62 131 ALA B C 1
ATOM 2886 O O . ALA B 1 131 ? 14.742 15.883 -1.365 1 98.62 131 ALA B O 1
ATOM 2887 N N . LYS B 1 132 ? 16.453 17.203 -0.81 1 98.62 132 LYS B N 1
ATOM 2888 C CA . LYS B 1 132 ? 15.633 18.406 -0.759 1 98.62 132 LYS B CA 1
ATOM 2889 C C . LYS B 1 132 ? 14.922 18.656 -2.09 1 98.62 132 LYS B C 1
ATOM 2891 O O . LYS B 1 132 ? 13.711 18.859 -2.123 1 98.62 132 LYS B O 1
ATOM 2896 N N . LYS B 1 133 ? 15.672 18.594 -3.164 1 98.75 133 LYS B N 1
ATOM 2897 C CA . LYS B 1 133 ? 15.109 18.828 -4.492 1 98.75 133 LYS B CA 1
ATOM 2898 C C . LYS B 1 133 ? 14.062 17.766 -4.836 1 98.75 133 LYS B C 1
ATOM 2900 O O . LYS B 1 133 ? 13.016 18.094 -5.391 1 98.75 133 LYS B O 1
ATOM 2905 N N . GLU B 1 134 ? 14.375 16.594 -4.504 1 98.81 134 GLU B N 1
ATOM 2906 C CA . GLU B 1 134 ? 13.438 15.5 -4.766 1 98.81 134 GLU B CA 1
ATOM 2907 C C . GLU B 1 134 ? 12.148 15.68 -3.965 1 98.81 134 GLU B C 1
ATOM 2909 O O . GLU B 1 134 ? 11.055 15.453 -4.484 1 98.81 134 GLU B O 1
ATOM 2914 N N . LEU B 1 135 ? 12.281 16.062 -2.715 1 98.81 135 LEU B N 1
ATOM 2915 C CA . LEU B 1 135 ? 11.102 16.281 -1.883 1 98.81 135 LEU B CA 1
ATOM 2916 C C . LEU B 1 135 ? 10.227 17.391 -2.463 1 98.81 135 LEU B C 1
ATOM 2918 O O . LEU B 1 135 ? 9.008 17.234 -2.549 1 98.81 135 LEU B O 1
ATOM 2922 N N . ILE B 1 136 ? 10.844 18.422 -2.893 1 98.81 136 ILE B N 1
ATOM 2923 C CA . ILE B 1 136 ? 10.117 19.562 -3.469 1 98.81 136 ILE B CA 1
ATOM 2924 C C . ILE B 1 136 ? 9.359 19.094 -4.715 1 98.81 136 ILE B C 1
ATOM 2926 O O . ILE B 1 136 ? 8.195 19.453 -4.906 1 98.81 136 ILE B O 1
ATOM 2930 N N . GLU B 1 137 ? 10 18.266 -5.539 1 98.81 137 GLU B N 1
ATOM 2931 C CA . GLU B 1 137 ? 9.352 17.75 -6.742 1 98.81 137 GLU B CA 1
ATOM 2932 C C . GLU B 1 137 ? 8.148 16.891 -6.398 1 98.81 137 GLU B C 1
ATOM 2934 O O . GLU B 1 137 ? 7.113 16.953 -7.066 1 98.81 137 GLU B O 1
ATOM 2939 N N . ILE B 1 138 ? 8.305 16.094 -5.395 1 98.81 138 ILE B N 1
ATOM 2940 C CA . ILE B 1 138 ? 7.211 15.234 -4.941 1 98.81 138 ILE B CA 1
ATOM 2941 C C . ILE B 1 138 ? 6.051 16.094 -4.449 1 98.81 138 ILE B C 1
ATOM 2943 O O . ILE B 1 138 ? 4.895 15.852 -4.805 1 98.81 138 ILE B O 1
ATOM 2947 N N . LEU B 1 139 ? 6.32 17.125 -3.645 1 98.88 139 LEU B N 1
ATOM 2948 C CA . LEU B 1 139 ? 5.285 18 -3.119 1 98.88 139 LEU B CA 1
ATOM 2949 C C . LEU B 1 139 ? 4.621 18.797 -4.242 1 98.88 139 LEU B C 1
ATOM 2951 O O . LEU B 1 139 ? 3.416 19.047 -4.199 1 98.88 139 LEU B O 1
ATOM 2955 N N . LYS B 1 140 ? 5.398 19.141 -5.246 1 98.88 140 LYS B N 1
ATOM 2956 C CA . LYS B 1 140 ? 4.84 19.812 -6.41 1 98.88 140 LYS B CA 1
ATOM 2957 C C . LYS B 1 140 ? 3.875 18.906 -7.164 1 98.88 140 LYS B C 1
ATOM 2959 O O . LYS B 1 140 ? 2.848 19.375 -7.672 1 98.88 140 LYS B O 1
ATOM 2964 N N . THR B 1 141 ? 4.258 17.688 -7.309 1 98.81 141 THR B N 1
ATOM 2965 C CA . THR B 1 141 ? 3.359 16.703 -7.91 1 98.81 141 THR B CA 1
ATOM 2966 C C . THR B 1 141 ? 2.033 16.656 -7.156 1 98.81 141 THR B C 1
ATOM 2968 O O . THR B 1 141 ? 0.964 16.672 -7.77 1 98.81 141 THR B O 1
ATOM 2971 N N . LEU B 1 142 ? 2.078 16.625 -5.84 1 98.88 142 LEU B N 1
ATOM 2972 C CA . LEU B 1 142 ? 0.881 16.578 -5.004 1 98.88 142 LEU B CA 1
ATOM 2973 C C . LEU B 1 142 ? 0.096 17.891 -5.129 1 98.88 142 LEU B C 1
ATOM 2975 O O . LEU B 1 142 ? -1.136 17.875 -5.164 1 98.88 142 LEU B O 1
ATOM 2979 N N . GLU B 1 143 ? 0.817 19 -5.176 1 98.88 143 GLU B N 1
ATOM 2980 C CA . GLU B 1 143 ? 0.144 20.281 -5.387 1 98.88 143 GLU B CA 1
ATOM 2981 C C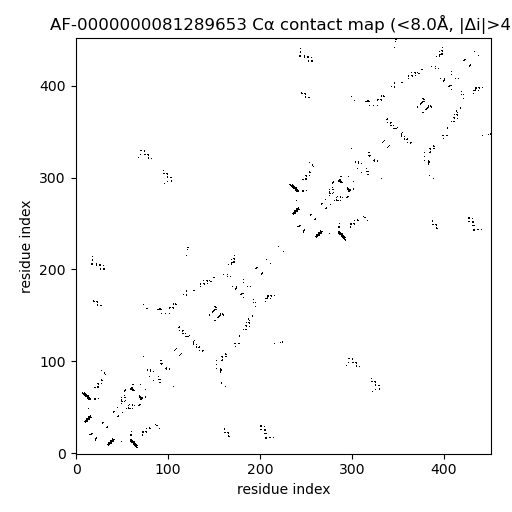 . GLU B 1 143 ? -0.596 20.297 -6.723 1 98.88 143 GLU B C 1
ATOM 2983 O O . GLU B 1 143 ? -1.706 20.828 -6.816 1 98.88 143 GLU B O 1
ATOM 2988 N N . GLY B 1 144 ? 0.054 19.75 -7.707 1 98.62 144 GLY B N 1
ATOM 2989 C CA . GLY B 1 144 ? -0.6 19.625 -9 1 98.62 144 GLY B CA 1
ATOM 2990 C C . GLY B 1 144 ? -1.877 18.812 -8.945 1 98.62 144 GLY B C 1
ATOM 2991 O O . GLY B 1 144 ? -2.877 19.172 -9.57 1 98.62 144 GLY B O 1
ATOM 2992 N N . GLU B 1 145 ? -1.844 17.734 -8.227 1 98.38 145 GLU B N 1
ATOM 2993 C CA . GLU B 1 145 ? -3.033 16.906 -8.07 1 98.38 145 GLU B CA 1
ATOM 2994 C C . GLU B 1 145 ? -4.133 17.641 -7.32 1 98.38 145 GLU B C 1
ATOM 2996 O O . GLU B 1 145 ? -5.312 17.516 -7.641 1 98.38 145 GLU B O 1
ATOM 3001 N N . LEU B 1 146 ? -3.801 18.359 -6.312 1 98.69 146 LEU B N 1
ATOM 3002 C CA . LEU B 1 146 ? -4.75 19.172 -5.559 1 98.69 146 LEU B CA 1
ATOM 3003 C C . LEU B 1 146 ? -5.441 20.188 -6.465 1 98.69 146 LEU B C 1
ATOM 3005 O O . LEU B 1 146 ? -6.66 20.344 -6.41 1 98.69 146 LEU B O 1
ATOM 3009 N N . GLY B 1 147 ? -4.59 20.828 -7.25 1 98.06 147 GLY B N 1
ATOM 3010 C CA . GLY B 1 147 ? -5.129 21.875 -8.109 1 98.06 147 GLY B CA 1
ATOM 3011 C C . GLY B 1 147 ? -5.801 22.984 -7.332 1 98.06 147 GLY B C 1
ATOM 3012 O O . GLY B 1 147 ? -5.23 23.516 -6.375 1 98.06 147 GLY B O 1
ATOM 3013 N N . ASP B 1 148 ? -7.012 23.297 -7.746 1 97.69 148 ASP B N 1
ATOM 3014 C CA . ASP B 1 148 ? -7.723 24.406 -7.102 1 97.69 148 ASP B CA 1
ATOM 3015 C C . ASP B 1 148 ? -8.789 23.875 -6.145 1 97.69 148 ASP B C 1
ATOM 3017 O O . ASP B 1 148 ? -9.633 24.641 -5.672 1 97.69 148 ASP B O 1
ATOM 3021 N N . LYS B 1 149 ? -8.781 22.609 -5.918 1 98.12 149 LYS B N 1
ATOM 3022 C CA . LYS B 1 149 ? -9.766 22 -5.035 1 98.12 149 LYS B CA 1
ATOM 3023 C C . LYS B 1 149 ? -9.492 22.359 -3.576 1 98.12 149 LYS B C 1
ATOM 3025 O O . LYS B 1 149 ? -8.344 22.547 -3.182 1 98.12 149 LYS B O 1
ATOM 3030 N N . ALA B 1 150 ? -10.484 22.391 -2.807 1 98.44 150 ALA B N 1
ATOM 3031 C CA . ALA B 1 150 ? -10.328 22.641 -1.374 1 98.44 150 ALA B CA 1
ATOM 3032 C C . ALA B 1 150 ? -9.578 21.484 -0.704 1 98.44 150 ALA B C 1
ATOM 3034 O O . ALA B 1 150 ? -8.75 21.719 0.179 1 98.44 150 ALA B O 1
ATOM 3035 N N . TYR B 1 151 ? -9.938 20.312 -1.077 1 98.69 151 TYR B N 1
ATOM 3036 C CA . TYR B 1 151 ? -9.305 19.078 -0.62 1 98.69 151 TYR B CA 1
ATOM 3037 C C . TYR B 1 151 ? -8.977 18.156 -1.795 1 98.69 151 TYR B C 1
ATOM 3039 O O . TYR B 1 151 ? -9.422 18.406 -2.92 1 98.69 151 TYR B O 1
ATOM 3047 N N . PHE B 1 152 ? -8.242 17.141 -1.599 1 98.56 152 PHE B N 1
ATOM 3048 C CA . PHE B 1 152 ? -7.816 16.281 -2.686 1 98.56 152 PHE B CA 1
ATOM 3049 C C . PHE B 1 152 ? -9.016 15.617 -3.354 1 98.56 152 PHE B C 1
ATOM 3051 O O . PHE B 1 152 ? -8.992 15.352 -4.559 1 98.56 152 PHE B O 1
ATOM 3058 N N . GLY B 1 153 ? -10.047 15.336 -2.58 1 96.19 153 GLY B N 1
ATOM 3059 C CA . GLY B 1 153 ? -11.242 14.719 -3.127 1 96.19 153 GLY B CA 1
ATOM 3060 C C . GLY B 1 153 ? -12.242 15.734 -3.656 1 96.19 153 GLY B C 1
ATOM 3061 O O . GLY B 1 153 ? -13.359 15.367 -4.035 1 96.19 153 GLY B O 1
ATOM 3062 N N . GLY B 1 154 ? -11.914 16.953 -3.701 1 96.94 154 GLY B N 1
ATOM 3063 C CA . GLY B 1 154 ? -12.836 18.016 -4.09 1 96.94 154 GLY B CA 1
ATOM 3064 C C . GLY B 1 154 ? -13.18 18.953 -2.951 1 96.94 154 GLY B C 1
ATOM 3065 O O . GLY B 1 154 ? -12.305 19.609 -2.395 1 96.94 154 GLY B O 1
ATOM 3066 N N . GLU B 1 155 ? -14.398 18.906 -2.607 1 96.06 155 GLU B N 1
ATOM 3067 C CA . GLU B 1 155 ? -14.859 19.844 -1.597 1 96.06 155 GLU B CA 1
ATOM 3068 C C . GLU B 1 155 ? -14.852 19.219 -0.207 1 96.06 155 GLU B C 1
ATOM 3070 O O . GLU B 1 155 ? -14.961 19.922 0.799 1 96.06 155 GLU B O 1
ATOM 3075 N N . GLU B 1 156 ? -14.664 17.984 -0.204 1 95.5 156 GLU B N 1
ATOM 3076 C CA . GLU B 1 156 ? -14.773 17.297 1.081 1 95.5 156 GLU B CA 1
ATOM 3077 C C . GLU B 1 156 ? -13.422 16.734 1.521 1 95.5 156 GLU B C 1
ATOM 3079 O O . GLU B 1 156 ? -12.664 16.203 0.703 1 95.5 156 GLU B O 1
ATOM 3084 N N . PHE B 1 157 ? -13.172 16.906 2.859 1 98.12 157 PHE B N 1
ATOM 3085 C CA . PHE B 1 157 ? -12 16.297 3.492 1 98.12 157 PHE B CA 1
ATOM 3086 C C . PHE B 1 157 ? -12.094 14.781 3.457 1 98.12 157 PHE B C 1
ATOM 3088 O O . PHE B 1 157 ? -13.148 14.211 3.742 1 98.12 157 PHE B O 1
ATOM 3095 N N . GLY B 1 158 ? -10.969 14.117 3.049 1 98.25 158 GLY B N 1
ATOM 3096 C CA . GLY B 1 158 ? -11.078 12.672 2.906 1 98.25 158 GLY B CA 1
ATOM 3097 C C . GLY B 1 158 ? -9.758 11.953 3.068 1 98.25 158 GLY B C 1
ATOM 3098 O O . GLY B 1 158 ? -8.828 12.477 3.691 1 98.25 158 GLY B O 1
ATOM 3099 N N . PHE B 1 159 ? -9.648 10.805 2.52 1 98.81 159 PHE B N 1
ATOM 3100 C CA . PHE B 1 159 ? -8.609 9.805 2.717 1 98.81 159 PHE B CA 1
ATOM 3101 C C . PHE B 1 159 ? -7.238 10.367 2.359 1 98.81 159 PHE B C 1
ATOM 3103 O O . PHE B 1 159 ? -6.281 10.227 3.123 1 98.81 159 PHE B O 1
ATOM 3110 N N . VAL B 1 160 ? -7.105 11 1.224 1 98.94 160 VAL B N 1
ATOM 3111 C CA . VAL B 1 160 ? -5.812 11.5 0.768 1 98.94 160 VAL B CA 1
ATOM 3112 C C . VAL B 1 160 ? -5.375 12.672 1.643 1 98.94 160 VAL B C 1
ATOM 3114 O O . VAL B 1 160 ? -4.184 12.844 1.917 1 98.94 160 VAL B O 1
ATOM 3117 N N . ASP B 1 161 ? -6.34 13.477 2.08 1 98.94 161 ASP B N 1
ATOM 3118 C CA . ASP B 1 161 ? -6.031 14.57 2.998 1 98.94 161 ASP B CA 1
ATOM 3119 C C . ASP B 1 161 ? -5.469 14.039 4.316 1 98.94 161 ASP B C 1
ATOM 3121 O O . ASP B 1 161 ? -4.48 14.562 4.832 1 98.94 161 ASP B O 1
ATOM 3125 N N . VAL B 1 162 ? -6.102 12.992 4.828 1 98.88 162 VAL B N 1
ATOM 3126 C CA . VAL B 1 162 ? -5.621 12.352 6.051 1 98.88 162 VAL B CA 1
ATOM 3127 C C . VAL B 1 162 ? -4.203 11.828 5.836 1 98.88 162 VAL B C 1
ATOM 3129 O O . VAL B 1 162 ? -3.342 11.977 6.707 1 98.88 162 VAL B O 1
ATOM 3132 N N . ALA B 1 163 ? -3.969 11.242 4.695 1 98.88 163 ALA B N 1
ATOM 3133 C CA . ALA B 1 163 ? -2.678 10.633 4.383 1 98.88 163 ALA B CA 1
ATOM 3134 C C . ALA B 1 163 ? -1.571 11.688 4.352 1 98.88 163 ALA B C 1
ATOM 3136 O O . ALA B 1 163 ? -0.446 11.422 4.781 1 98.88 163 ALA B O 1
ATOM 3137 N N . LEU B 1 164 ? -1.88 12.859 3.918 1 98.94 164 LEU B N 1
ATOM 3138 C CA . LEU B 1 164 ? -0.824 13.844 3.684 1 98.94 164 LEU B CA 1
ATOM 3139 C C . LEU B 1 164 ? -0.712 14.812 4.855 1 98.94 164 LEU B C 1
ATOM 3141 O O . LEU B 1 164 ? 0.389 15.242 5.207 1 98.94 164 LEU B O 1
ATOM 3145 N N . ILE B 1 165 ? -1.83 15.148 5.469 1 98.88 165 ILE B N 1
ATOM 3146 C CA . ILE B 1 165 ? -1.831 16.219 6.465 1 98.88 165 ILE B CA 1
ATOM 3147 C C . ILE B 1 165 ? -0.958 15.812 7.652 1 98.88 165 ILE B C 1
ATOM 3149 O O . ILE B 1 165 ? -0.404 16.672 8.344 1 98.88 165 ILE B O 1
ATOM 3153 N N . SER B 1 166 ? -0.817 14.547 7.852 1 98.69 166 SER B N 1
ATOM 3154 C CA . SER B 1 166 ? -0.003 14.023 8.945 1 98.69 166 SER B CA 1
ATOM 3155 C C . SER B 1 166 ? 1.473 14.344 8.742 1 98.69 166 SER B C 1
ATOM 3157 O O . SER B 1 166 ? 2.27 14.266 9.68 1 98.69 166 SER B O 1
ATOM 3159 N N . PHE B 1 167 ? 1.878 14.711 7.547 1 98.69 167 PHE B N 1
ATOM 3160 C CA . PHE B 1 167 ? 3.25 15.102 7.246 1 98.69 167 PHE B CA 1
ATOM 3161 C C . PHE B 1 167 ? 3.441 16.594 7.457 1 98.69 167 PHE B C 1
ATOM 3163 O O . PHE B 1 167 ? 4.574 17.078 7.535 1 98.69 167 PHE B O 1
ATOM 3170 N N . TYR B 1 168 ? 2.363 17.312 7.527 1 98.62 168 TYR B N 1
ATOM 3171 C CA . TYR B 1 168 ? 2.43 18.766 7.602 1 98.62 168 TYR B CA 1
ATOM 3172 C C . TYR B 1 168 ? 3.244 19.203 8.812 1 98.62 168 TYR B C 1
ATOM 3174 O O . TYR B 1 168 ? 4.109 20.078 8.695 1 98.62 168 TYR B O 1
ATOM 3182 N N . PRO B 1 169 ? 3.109 18.609 10 1 98.56 169 PRO B N 1
ATOM 3183 C CA . PRO B 1 169 ? 3.93 19 11.156 1 98.56 169 PRO B CA 1
ATOM 3184 C C . PRO B 1 169 ? 5.418 18.75 10.93 1 98.56 169 PRO B C 1
ATOM 3186 O O . PRO B 1 169 ? 6.258 19.297 11.641 1 98.56 169 PRO B O 1
ATOM 3189 N N . TRP B 1 170 ? 5.762 17.953 10.008 1 98.56 170 TRP B N 1
ATOM 3190 C CA . TRP B 1 170 ? 7.156 17.594 9.742 1 98.56 170 TRP B CA 1
ATOM 3191 C C . TRP B 1 170 ? 7.805 18.625 8.82 1 98.56 170 TRP B C 1
ATOM 3193 O O . TRP B 1 170 ? 9.031 18.656 8.672 1 98.56 170 TRP B O 1
ATOM 3203 N N . PHE B 1 171 ? 6.988 19.453 8.117 1 98.5 171 PHE B N 1
ATOM 3204 C CA . PHE B 1 171 ? 7.527 20.438 7.191 1 98.5 171 PHE B CA 1
ATOM 3205 C C . PHE B 1 171 ? 8.547 21.328 7.887 1 98.5 171 PHE B C 1
ATOM 3207 O O . PHE B 1 171 ? 9.594 21.641 7.324 1 98.5 171 PHE B O 1
ATOM 3214 N N . HIS B 1 172 ? 8.266 21.734 9.133 1 98.25 172 HIS B N 1
ATOM 3215 C CA . HIS B 1 172 ? 9.18 22.578 9.883 1 98.25 172 HIS B CA 1
ATOM 3216 C C . HIS B 1 172 ? 10.547 21.922 10.023 1 98.25 172 HIS B C 1
ATOM 3218 O O . HIS B 1 172 ? 11.578 22.578 9.828 1 98.25 172 HIS B O 1
ATOM 3224 N N . ALA B 1 173 ? 10.531 20.672 10.344 1 98.25 173 ALA B N 1
ATOM 3225 C CA . ALA B 1 173 ? 11.789 19.938 10.508 1 98.25 173 ALA B CA 1
ATOM 3226 C C . ALA B 1 173 ? 12.555 19.859 9.188 1 98.25 173 ALA B C 1
ATOM 3228 O O . ALA B 1 173 ? 13.766 20.094 9.148 1 98.25 173 ALA B O 1
ATOM 3229 N N . TYR B 1 174 ? 11.844 19.531 8.086 1 98.25 174 TYR B N 1
ATOM 3230 C CA . TYR B 1 174 ? 12.484 19.484 6.773 1 98.25 174 TYR B CA 1
ATOM 3231 C C . TYR B 1 174 ? 13.094 20.828 6.402 1 98.25 174 TYR B C 1
ATOM 3233 O O . TYR B 1 174 ? 14.25 20.891 5.98 1 98.25 174 TYR B O 1
ATOM 3241 N N . GLU B 1 175 ? 12.32 21.844 6.594 1 98.38 175 GLU B N 1
ATOM 3242 C CA . GLU B 1 175 ? 12.719 23.203 6.246 1 98.38 175 GLU B CA 1
ATOM 3243 C C . GLU B 1 175 ? 13.953 23.641 7.031 1 98.38 175 GLU B C 1
ATOM 3245 O O . GLU B 1 175 ? 14.883 24.219 6.469 1 98.38 175 GLU B O 1
ATOM 3250 N N . THR B 1 176 ? 13.938 23.344 8.273 1 97.88 176 THR B N 1
ATOM 3251 C CA . THR B 1 176 ? 15.031 23.766 9.148 1 97.88 176 THR B CA 1
ATOM 3252 C C . THR B 1 176 ? 16.297 22.969 8.844 1 97.88 176 THR B C 1
ATOM 3254 O O . THR B 1 176 ? 17.391 23.547 8.797 1 97.88 176 THR B O 1
ATOM 3257 N N . CYS B 1 177 ? 16.203 21.75 8.57 1 96.81 177 CYS B N 1
ATOM 3258 C CA . CYS B 1 177 ? 17.359 20.891 8.336 1 96.81 177 CYS B CA 1
ATOM 3259 C C . CYS B 1 177 ? 18.016 21.219 7.004 1 96.81 177 CYS B C 1
ATOM 3261 O O . CYS B 1 177 ? 19.25 21.188 6.895 1 96.81 177 CYS B O 1
ATOM 3263 N N . ALA B 1 178 ? 17.203 21.531 6.023 1 97.44 178 ALA B N 1
ATOM 3264 C CA . ALA B 1 178 ? 17.781 21.656 4.684 1 97.44 178 ALA B CA 1
ATOM 3265 C C . ALA B 1 178 ? 17.672 23.094 4.188 1 97.44 178 ALA B C 1
ATOM 3267 O O . ALA B 1 178 ? 17.953 23.375 3.018 1 97.44 178 ALA B O 1
ATOM 3268 N N . ASP B 1 179 ? 17.203 24 4.953 1 96.69 179 ASP B N 1
ATOM 3269 C CA . ASP B 1 179 ? 17.203 25.438 4.711 1 96.69 179 ASP B CA 1
ATOM 3270 C C . ASP B 1 179 ? 16.406 25.781 3.461 1 96.69 179 ASP B C 1
ATOM 3272 O O . ASP B 1 179 ? 16.938 26.344 2.51 1 96.69 179 ASP B O 1
ATOM 3276 N N . PHE B 1 180 ? 15.125 25.484 3.463 1 98.12 180 PHE B N 1
ATOM 3277 C CA . PHE B 1 180 ? 14.18 25.875 2.422 1 98.12 180 PHE B CA 1
ATOM 3278 C C . PHE B 1 180 ? 12.797 26.109 3.008 1 98.12 180 PHE B C 1
ATOM 3280 O O . PHE B 1 180 ? 12.594 25.953 4.211 1 98.12 180 PHE B O 1
ATOM 3287 N N . LYS B 1 181 ? 11.906 26.562 2.234 1 98.44 181 LYS B N 1
ATOM 3288 C CA . LYS B 1 181 ? 10.523 26.766 2.643 1 98.44 181 LYS B CA 1
ATOM 3289 C C . LYS B 1 181 ? 9.562 26.094 1.669 1 98.44 181 LYS B C 1
ATOM 3291 O O . LYS B 1 181 ? 9.578 26.375 0.469 1 98.44 181 LYS B O 1
ATOM 3296 N N . VAL B 1 182 ? 8.719 25.25 2.166 1 98.62 182 VAL B N 1
ATOM 3297 C CA . VAL B 1 182 ? 7.73 24.562 1.34 1 98.62 182 VAL B CA 1
ATOM 3298 C C . VAL B 1 182 ? 6.777 25.578 0.712 1 98.62 182 VAL B C 1
ATOM 3300 O O . VAL B 1 182 ? 6.406 25.453 -0.456 1 98.62 182 VAL B O 1
ATOM 3303 N N . GLU B 1 183 ? 6.387 26.562 1.471 1 98.56 183 GLU B N 1
ATOM 3304 C CA . GLU B 1 183 ? 5.422 27.562 1.018 1 98.56 183 GLU B CA 1
ATOM 3305 C C . GLU B 1 183 ? 5.93 28.297 -0.218 1 98.56 183 GLU B C 1
ATOM 3307 O O . GLU B 1 183 ? 5.145 28.672 -1.095 1 98.56 183 GLU B O 1
ATOM 3312 N N . ALA B 1 184 ? 7.188 28.547 -0.304 1 98.62 184 ALA B N 1
ATOM 3313 C CA . ALA B 1 184 ? 7.777 29.234 -1.449 1 98.62 184 ALA B CA 1
ATOM 3314 C C . ALA B 1 184 ? 7.664 28.391 -2.715 1 98.62 184 ALA B C 1
ATOM 3316 O O . ALA B 1 184 ? 7.52 28.938 -3.816 1 98.62 184 ALA B O 1
ATOM 3317 N N . GLU B 1 185 ? 7.754 27.078 -2.547 1 98.25 185 GLU B N 1
ATOM 3318 C CA . GLU B 1 185 ? 7.773 26.156 -3.678 1 98.25 185 GLU B CA 1
ATOM 3319 C C . GLU B 1 185 ? 6.375 25.641 -3.996 1 98.25 185 GLU B C 1
ATOM 3321 O O . GLU B 1 185 ? 6.059 25.359 -5.156 1 98.25 185 GLU B O 1
ATOM 3326 N N . CYS B 1 186 ? 5.609 25.453 -2.965 1 98.69 186 CYS B N 1
ATOM 3327 C CA . CYS B 1 186 ? 4.289 24.844 -3.072 1 98.69 186 CYS B CA 1
ATOM 3328 C C . CYS B 1 186 ? 3.256 25.625 -2.271 1 98.69 186 CYS B C 1
ATOM 3330 O O . CYS B 1 186 ? 2.67 25.094 -1.324 1 98.69 186 CYS B O 1
ATOM 3332 N N . PRO B 1 187 ? 2.914 26.812 -2.67 1 98.62 187 PRO B N 1
ATOM 3333 C CA . PRO B 1 187 ? 2.033 27.672 -1.868 1 98.62 187 PRO B CA 1
ATOM 3334 C C . PRO B 1 187 ? 0.62 27.109 -1.741 1 98.62 187 PRO B C 1
ATOM 3336 O O . PRO B 1 187 ? -0.012 27.25 -0.69 1 98.62 187 PRO B O 1
ATOM 3339 N N . LYS B 1 188 ? 0.086 26.516 -2.812 1 98.62 188 LYS B N 1
ATOM 3340 C CA . LYS B 1 188 ? -1.268 25.969 -2.748 1 98.62 188 LYS B CA 1
ATOM 3341 C C . LYS B 1 188 ? -1.353 24.828 -1.747 1 98.62 188 LYS B C 1
ATOM 3343 O O . LYS B 1 188 ? -2.369 24.656 -1.069 1 98.62 188 LYS B O 1
ATOM 3348 N N . LEU B 1 189 ? -0.313 24.047 -1.7 1 98.81 189 LEU B N 1
ATOM 3349 C CA . LEU B 1 189 ? -0.281 22.922 -0.771 1 98.81 189 LEU B CA 1
ATOM 3350 C C . LEU B 1 189 ? -0.251 23.422 0.673 1 98.81 189 LEU B C 1
ATOM 3352 O O . LEU B 1 189 ? -0.894 22.828 1.545 1 98.81 189 LEU B O 1
ATOM 3356 N N . VAL B 1 190 ? 0.562 24.453 0.92 1 98.75 190 VAL B N 1
ATOM 3357 C CA . VAL B 1 190 ? 0.635 25 2.268 1 98.75 190 VAL B CA 1
ATOM 3358 C C . VAL B 1 190 ? -0.713 25.609 2.65 1 98.75 190 VAL B C 1
ATOM 3360 O O . VAL B 1 190 ? -1.165 25.469 3.789 1 98.75 190 VAL B O 1
ATOM 3363 N N . GLU B 1 191 ? -1.356 26.25 1.73 1 98.75 191 GLU B N 1
ATOM 3364 C CA . GLU B 1 191 ? -2.695 26.766 1.994 1 98.75 191 GLU B CA 1
ATOM 3365 C C . GLU B 1 191 ? -3.67 25.641 2.322 1 98.75 191 GLU B C 1
ATOM 3367 O O . GLU B 1 191 ? -4.512 25.781 3.211 1 98.75 191 GLU B O 1
ATOM 3372 N N . TRP B 1 192 ? -3.611 24.594 1.555 1 98.88 192 TRP B N 1
ATOM 3373 C CA . TRP B 1 192 ? -4.375 23.391 1.858 1 98.88 192 TRP B CA 1
ATOM 3374 C C . TRP B 1 192 ? -4.094 22.906 3.279 1 98.88 192 TRP B C 1
ATOM 3376 O O . TRP B 1 192 ? -5.02 22.562 4.02 1 98.88 192 TRP B O 1
ATOM 3386 N N . GLY B 1 193 ? -2.824 22.828 3.641 1 98.81 193 GLY B N 1
ATOM 3387 C CA . GLY B 1 193 ? -2.463 22.422 4.988 1 98.81 193 GLY B CA 1
ATOM 3388 C C . GLY B 1 193 ? -3.102 23.281 6.062 1 98.81 193 GLY B C 1
ATOM 3389 O O . GLY B 1 193 ? -3.619 22.766 7.055 1 98.81 193 GLY B O 1
ATOM 3390 N N . LYS B 1 194 ? -3.057 24.594 5.855 1 98.62 194 LYS B N 1
ATOM 3391 C CA . LYS B 1 194 ? -3.684 25.531 6.789 1 98.62 194 LYS B CA 1
ATOM 3392 C C . LYS B 1 194 ? -5.184 25.281 6.895 1 98.62 194 LYS B C 1
ATOM 3394 O O . LYS B 1 194 ? -5.75 25.328 7.988 1 98.62 194 LYS B O 1
ATOM 3399 N N . ARG B 1 195 ? -5.781 25.047 5.746 1 98.69 195 ARG B N 1
ATOM 3400 C CA . ARG B 1 195 ? -7.207 24.719 5.734 1 98.69 195 ARG B CA 1
ATOM 3401 C C . ARG B 1 195 ? -7.488 23.453 6.531 1 98.69 195 ARG B C 1
ATOM 3403 O O . ARG B 1 195 ? -8.453 23.391 7.297 1 98.69 195 ARG B O 1
ATOM 3410 N N . CYS B 1 196 ? -6.711 22.422 6.336 1 98.81 196 CYS B N 1
ATOM 3411 C CA . CYS B 1 196 ? -6.871 21.172 7.082 1 98.81 196 CYS B CA 1
ATOM 3412 C C . CYS B 1 196 ? -6.684 21.406 8.578 1 98.81 196 CYS B C 1
ATOM 3414 O O . CYS B 1 196 ? -7.449 20.891 9.391 1 98.81 196 CYS B O 1
ATOM 3416 N N . MET B 1 197 ? -5.684 22.234 8.922 1 98.62 197 MET B N 1
ATOM 3417 C CA . MET B 1 197 ? -5.344 22.469 10.32 1 98.62 197 MET B CA 1
ATOM 3418 C C . MET B 1 197 ? -6.43 23.281 11.016 1 98.62 197 MET B C 1
ATOM 3420 O O . MET B 1 197 ? -6.477 23.344 12.242 1 98.62 197 MET B O 1
ATOM 3424 N N . ALA B 1 198 ? -7.234 23.922 10.273 1 98.5 198 ALA B N 1
ATOM 3425 C CA . ALA B 1 198 ? -8.352 24.672 10.828 1 98.5 198 ALA B CA 1
ATOM 3426 C C . ALA B 1 198 ? -9.453 23.734 11.32 1 98.5 198 ALA B C 1
ATOM 3428 O O . ALA B 1 198 ? -10.344 24.156 12.07 1 98.5 198 ALA B O 1
ATOM 3429 N N . ARG B 1 199 ? -9.461 22.547 10.852 1 98.19 199 ARG B N 1
ATOM 3430 C CA . ARG B 1 199 ? -10.367 21.531 11.391 1 98.19 199 ARG B CA 1
ATOM 3431 C C . ARG B 1 199 ? -9.938 21.109 12.789 1 98.19 199 ARG B C 1
ATOM 3433 O O . ARG B 1 199 ? -8.797 20.672 12.984 1 98.19 199 ARG B O 1
ATOM 3440 N N . GLU B 1 200 ? -10.836 21.109 13.719 1 98.25 200 GLU B N 1
ATOM 3441 C CA . GLU B 1 200 ? -10.523 20.766 15.102 1 98.25 200 GLU B CA 1
ATOM 3442 C C . GLU B 1 200 ? -9.969 19.359 15.227 1 98.25 200 GLU B C 1
ATOM 3444 O O . GLU B 1 200 ? -9.016 19.109 15.969 1 98.25 200 GLU B O 1
ATOM 3449 N N . SER B 1 201 ? -10.562 18.406 14.508 1 98.19 201 SER B N 1
ATOM 3450 C CA . SER B 1 201 ? -10.141 17.016 14.539 1 98.19 201 SER B CA 1
ATOM 3451 C C . SER B 1 201 ? -8.68 16.859 14.117 1 98.19 201 SER B C 1
ATOM 3453 O O . SER B 1 201 ? -7.926 16.094 14.703 1 98.19 201 SER B O 1
ATOM 3455 N N . VAL B 1 202 ? -8.219 17.656 13.141 1 98.75 202 VAL B N 1
ATOM 3456 C CA . VAL B 1 202 ? -6.852 17.594 12.641 1 98.75 202 VAL B CA 1
ATOM 3457 C C . VAL B 1 202 ? -5.91 18.281 13.633 1 98.75 202 VAL B C 1
ATOM 3459 O O . VAL B 1 202 ? -4.883 17.703 14.016 1 98.75 202 VAL B O 1
ATOM 3462 N N . ALA B 1 203 ? -6.289 19.438 14.094 1 98.62 203 ALA B N 1
ATOM 3463 C CA . ALA B 1 203 ? -5.438 20.234 14.969 1 98.62 203 ALA B CA 1
ATOM 3464 C C . ALA B 1 203 ? -5.125 19.484 16.266 1 98.62 203 ALA B C 1
ATOM 3466 O O . ALA B 1 203 ? -3.99 19.5 16.734 1 98.62 203 ALA B O 1
ATOM 3467 N N . LYS B 1 204 ? -6.078 18.828 16.766 1 97.88 204 LYS B N 1
ATOM 3468 C CA . LYS B 1 204 ? -5.875 18.172 18.062 1 97.88 204 LYS B CA 1
ATOM 3469 C C . LYS B 1 204 ? -5.148 16.844 17.891 1 97.88 204 LYS B C 1
ATOM 3471 O O . LYS B 1 204 ? -4.664 16.281 18.875 1 97.88 204 LYS B O 1
ATOM 3476 N N . SER B 1 205 ? -5.074 16.344 16.656 1 98.62 205 SER B N 1
ATOM 3477 C CA . SER B 1 205 ? -4.551 15 16.406 1 98.62 205 SER B CA 1
ATOM 3478 C C . SER B 1 205 ? -3.131 15.047 15.859 1 98.62 205 SER B C 1
ATOM 3480 O O . SER B 1 205 ? -2.492 14.008 15.68 1 98.62 205 SER B O 1
ATOM 3482 N N . THR B 1 206 ? -2.627 16.188 15.539 1 98.5 206 THR B N 1
ATOM 3483 C CA . THR B 1 206 ? -1.291 16.312 14.961 1 98.5 206 THR B CA 1
ATOM 3484 C C . THR B 1 206 ? -0.318 16.906 15.984 1 98.5 206 THR B C 1
ATOM 3486 O O . THR B 1 206 ? -0.717 17.672 16.859 1 98.5 206 THR B O 1
ATOM 3489 N N . ALA B 1 207 ? 0.891 16.531 15.891 1 98.44 207 ALA B N 1
ATOM 3490 C CA . ALA B 1 207 ? 1.922 16.953 16.828 1 98.44 207 ALA B CA 1
ATOM 3491 C C . ALA B 1 207 ? 2.33 18.406 16.578 1 98.44 207 ALA B C 1
ATOM 3493 O O . ALA B 1 207 ? 2.154 18.922 15.484 1 98.44 207 ALA B O 1
ATOM 3494 N N . ASP B 1 208 ? 2.822 19 17.609 1 98.25 208 ASP B N 1
ATOM 3495 C CA . ASP B 1 208 ? 3.465 20.297 17.453 1 98.25 208 ASP B CA 1
ATOM 3496 C C . ASP B 1 208 ? 4.703 20.203 16.562 1 98.25 208 ASP B C 1
ATOM 3498 O O . ASP B 1 208 ? 5.578 19.359 16.797 1 98.25 208 ASP B O 1
ATOM 3502 N N . PRO B 1 209 ? 4.758 21.047 15.555 1 98.44 209 PRO B N 1
ATOM 3503 C CA . PRO B 1 209 ? 5.918 21 14.664 1 98.44 209 PRO B CA 1
ATOM 3504 C C . PRO B 1 209 ? 7.246 21.078 15.406 1 98.44 209 PRO B C 1
ATOM 3506 O O . PRO B 1 209 ? 8.234 20.469 15 1 98.44 209 PRO B O 1
ATOM 3509 N N . GLN B 1 210 ? 7.254 21.828 16.469 1 98.31 210 GLN B N 1
ATOM 3510 C CA . GLN B 1 210 ? 8.484 21.953 17.25 1 98.31 210 GLN B CA 1
ATOM 3511 C C . GLN B 1 210 ? 8.836 20.625 17.922 1 98.31 210 GLN B C 1
ATOM 3513 O O . GLN B 1 210 ? 10.016 20.281 18.047 1 98.31 210 GLN B O 1
ATOM 3518 N N . GLU B 1 211 ? 7.867 19.922 18.406 1 98 211 GLU B N 1
ATOM 3519 C CA . GLU B 1 211 ? 8.102 18.594 18.984 1 98 211 GLU B CA 1
ATOM 3520 C C . GLU B 1 211 ? 8.664 17.641 17.953 1 98 211 GLU B C 1
ATOM 3522 O O . GLU B 1 211 ? 9.547 16.828 18.25 1 98 211 GLU B O 1
ATOM 3527 N N . VAL B 1 212 ? 8.211 17.703 16.75 1 98.31 212 VAL B N 1
ATOM 3528 C CA . VAL B 1 212 ? 8.703 16.875 15.648 1 98.31 212 VAL B CA 1
ATOM 3529 C C . VAL B 1 212 ? 10.172 17.188 15.383 1 98.31 212 VAL B C 1
ATOM 3531 O O . VAL B 1 212 ? 10.992 16.281 15.25 1 98.31 212 VAL B O 1
ATOM 3534 N N . TYR B 1 213 ? 10.453 18.5 15.336 1 98.12 213 TYR B N 1
ATOM 3535 C CA . TYR B 1 213 ? 11.82 18.922 15.07 1 98.12 213 TYR B CA 1
ATOM 3536 C C . TYR B 1 213 ? 12.758 18.422 16.156 1 98.12 213 TYR B C 1
ATOM 3538 O O . TYR B 1 213 ? 13.859 17.953 15.875 1 98.12 213 TYR B O 1
ATOM 3546 N N . GLU B 1 214 ? 12.32 18.516 17.391 1 97.56 214 GLU B N 1
ATOM 3547 C CA . GLU B 1 214 ? 13.125 18.031 18.516 1 97.56 214 GLU B CA 1
ATOM 3548 C C . GLU B 1 214 ? 13.359 16.531 18.406 1 97.56 214 GLU B C 1
ATOM 3550 O O . GLU B 1 214 ? 14.453 16.047 18.719 1 97.56 214 GLU B O 1
ATOM 3555 N N . PHE B 1 215 ? 12.398 15.852 18.062 1 96.44 215 PHE B N 1
ATOM 3556 C CA . PHE B 1 215 ? 12.539 14.422 17.828 1 96.44 215 PHE B CA 1
ATOM 3557 C C . PHE B 1 215 ? 13.578 14.141 16.75 1 96.44 215 PHE B C 1
ATOM 3559 O O . PHE B 1 215 ? 14.445 13.281 16.922 1 96.44 215 PHE B O 1
ATOM 3566 N N . VAL B 1 216 ? 13.516 14.852 15.625 1 96.81 216 VAL B N 1
ATOM 3567 C CA . VAL B 1 216 ? 14.445 14.688 14.516 1 96.81 216 VAL B CA 1
ATOM 3568 C C . VAL B 1 216 ? 15.875 14.953 14.992 1 96.81 216 VAL B C 1
ATOM 3570 O O . VAL B 1 216 ? 16.797 14.203 14.672 1 96.81 216 VAL B O 1
ATOM 3573 N N . GLN B 1 217 ? 16.016 16 15.805 1 95.94 217 GLN B N 1
ATOM 3574 C CA . GLN B 1 217 ? 17.328 16.312 16.344 1 95.94 217 GLN B CA 1
ATOM 3575 C C . GLN B 1 217 ? 17.859 15.18 17.203 1 95.94 217 GLN B C 1
ATOM 3577 O O . GLN B 1 217 ? 19.047 14.844 17.141 1 95.94 217 GLN B O 1
ATOM 3582 N N . SER B 1 218 ? 16.984 14.641 18 1 94.31 218 SER B N 1
ATOM 3583 C CA . SER B 1 218 ? 17.391 13.531 18.844 1 94.31 218 SER B CA 1
ATOM 3584 C C . SER B 1 218 ? 17.766 12.305 18.016 1 94.31 218 SER B C 1
ATOM 3586 O O . SER B 1 218 ? 18.719 11.594 18.359 1 94.31 218 SER B O 1
ATOM 3588 N N . MET B 1 219 ? 17.047 12.062 16.984 1 93.06 219 MET B N 1
ATOM 3589 C CA . MET B 1 219 ? 17.312 10.922 16.109 1 93.06 219 MET B CA 1
ATOM 3590 C C . MET B 1 219 ? 18.625 11.117 15.352 1 93.06 219 MET B C 1
ATOM 3592 O O . MET B 1 219 ? 19.359 10.156 15.117 1 93.06 219 MET B O 1
ATOM 3596 N N . LYS B 1 220 ? 18.844 12.32 14.961 1 93 220 LYS B N 1
ATOM 3597 C CA . LYS B 1 220 ? 20.094 12.625 14.289 1 93 220 LYS B CA 1
ATOM 3598 C C . LYS B 1 220 ? 21.297 12.281 15.172 1 93 220 LYS B C 1
ATOM 3600 O O . LYS B 1 220 ? 22.312 11.781 14.688 1 93 220 LYS B O 1
ATOM 3605 N N . LEU B 1 221 ? 21.156 12.555 16.422 1 89.88 221 LEU B N 1
ATOM 3606 C CA . LEU B 1 221 ? 22.203 12.227 17.375 1 89.88 221 LEU B CA 1
ATOM 3607 C C . LEU B 1 221 ? 22.406 10.719 17.469 1 89.88 221 LEU B C 1
ATOM 3609 O O . LEU B 1 221 ? 23.547 10.242 17.531 1 89.88 221 LEU B O 1
ATOM 3613 N N . VAL B 1 222 ? 21.422 10 17.391 1 86.38 222 VAL B N 1
ATOM 3614 C CA . VAL B 1 222 ? 21.453 8.547 17.516 1 86.38 222 VAL B CA 1
ATOM 3615 C C . VAL B 1 222 ? 22.094 7.934 16.281 1 86.38 222 VAL B C 1
ATOM 3617 O O . VAL B 1 222 ? 22.859 6.977 16.391 1 86.38 222 VAL B O 1
ATOM 3620 N N . VAL B 1 223 ? 21.797 8.531 15.102 1 85.69 223 VAL B N 1
ATOM 3621 C CA . VAL B 1 223 ? 22.297 7.93 13.867 1 85.69 223 VAL B CA 1
ATOM 3622 C C . VAL B 1 223 ? 23.656 8.531 13.516 1 85.69 223 VAL B C 1
ATOM 3624 O O . VAL B 1 223 ? 24.281 8.133 12.531 1 85.69 223 VAL B O 1
ATOM 3627 N N . GLY B 1 224 ? 24.094 9.375 14.266 1 84.56 224 GLY B N 1
ATOM 3628 C CA . GLY B 1 224 ? 25.453 9.898 14.133 1 84.56 224 GLY B CA 1
ATOM 3629 C C . GLY B 1 224 ? 25.562 11.023 13.117 1 84.56 224 GLY B C 1
ATOM 3630 O O . GLY B 1 224 ? 26.578 11.156 12.438 1 84.56 224 GLY B O 1
ATOM 3631 N N . ILE B 1 225 ? 24.484 11.578 12.766 1 75.62 225 ILE B N 1
ATOM 3632 C CA . ILE B 1 225 ? 24.5 12.703 11.836 1 75.62 225 ILE B CA 1
ATOM 3633 C C . ILE B 1 225 ? 24.594 14.008 12.609 1 75.62 225 ILE B C 1
ATOM 3635 O O . ILE B 1 225 ? 23.812 14.242 13.547 1 75.62 225 ILE B O 1
ATOM 3639 N N . ASP B 1 226 ? 25.703 14.531 12.906 1 65.75 226 ASP B N 1
ATOM 3640 C CA . ASP B 1 226 ? 25.922 15.773 13.641 1 65.75 226 ASP B CA 1
ATOM 3641 C C . ASP B 1 226 ? 25.562 16.984 12.797 1 65.75 226 ASP B C 1
ATOM 3643 O O . ASP B 1 226 ? 25.672 16.953 11.57 1 65.75 226 ASP B O 1
#

Nearest PDB structures (foldseek):
  5j4u-assembly1_A-2  TM=9.831E-01  e=1.570E-25  Populus trichocarpa
  5g5a-assembly2_D  TM=9.801E-01  e=9.450E-25  Arabidopsis thaliana
  5j5n-assembly1_B  TM=9.858E-01  e=1.691E-24  Populus trichocarpa
  5agy-assembly1_B  TM=9.805E-01  e=1.535E-24  Glycine max
  4chs-assembly1_B  TM=9.811E-01  e=5.418E-24  Glycine max

Radius of gyration: 22.6 Å; Cα contacts (8 Å, |Δi|>4): 678; chains: 2; bounding box: 50×58×69 Å

Sequence (452 aa):
MAGGGHGGDEVILLDLKVSMFGMRVRVALAEKGIEYEYREENLAQKSQLLLEMNPIHKKLPVLIHKGNPIVESLVIVQYIDEVWRDKKPLLMPSEPYQRAQARFWGDFITKKVYEVGRRVWVTKGEQQEKAKKELIEILKTLEGELGDKAYFGGEEFGFVDVALISFYPWFHAYETCADFKVEAECPKLVEWGKRCMARESVAKSTADPQEVYEFVQSMKLVVGIDMAGGGHGGDEVILLDLKVSMFGMRVRVALAEKGIEYEYREENLAQKSQLLLEMNPIHKKLPVLIHKGNPIVESLVIVQYIDEVWRDKKPLLMPSEPYQRAQARFWGDFITKKVYEVGRRVWVTKGEQQEKAKKELIEILKTLEGELGDKAYFGGEEFGFVDVALISFYPWFHAYETCADFKVEAECPKLVEWGKRCMARESVAKSTADPQEVYEFVQSMKLVVGID

Organism: NCBI:txid529605